Protein AF-A0A497QH69-F1 (afdb_monomer)

Solvent-accessible surface area (backbone atoms only — not comparable to full-atom values): 21567 Å² total; per-residue (Å²): 131,84,75,83,81,81,70,90,43,70,87,75,37,41,69,44,52,43,53,38,44,57,33,66,57,38,27,52,53,55,50,53,55,47,46,43,40,48,71,68,38,52,64,72,74,40,63,71,54,52,51,36,51,52,56,59,68,69,42,92,73,36,23,46,43,52,50,64,70,66,39,54,72,67,57,51,44,41,36,42,77,67,52,33,45,64,81,57,95,41,54,72,59,56,71,75,48,62,48,83,44,72,56,44,72,51,70,41,68,46,79,49,76,44,78,80,48,102,88,41,71,46,78,43,63,35,39,17,62,71,35,52,28,69,60,43,22,86,79,40,74,85,46,40,59,73,47,48,46,56,24,52,62,42,36,40,58,36,63,40,86,86,46,99,49,67,45,54,49,28,46,78,60,91,81,28,33,30,74,26,66,67,51,48,52,53,51,52,73,42,47,38,57,67,60,37,51,51,52,52,51,52,54,50,54,50,51,51,52,49,53,54,54,50,49,52,52,47,57,38,49,43,44,74,40,70,63,57,79,34,67,76,44,44,56,51,52,52,57,34,50,78,68,70,51,81,55,52,58,62,50,50,52,76,76,42,63,89,83,76,63,66,67,88,66,69,72,81,62,61,94,92,64,62,52,67,68,55,52,51,46,52,50,51,51,36,51,52,48,49,51,56,54,57,50,52,58,49,48,52,55,55,49,55,64,44,15,46,50,39,68,99,68,45,75,34,56,32,56,55,33,15,34,29,48,53,73,38,46,95,47,44,51,60,53,50,50,50,52,50,51,52,49,49,52,54,51,49,55,48,51,63,59,47,66,78,54,46,54,70,58,50,35,51,52,41,50,54,49,57,49,50,35,58,77,67,54,69,73,63,76,85,128

Mean predicted aligned error: 7.5 Å

Structure (mmCIF, N/CA/C/O backbone):
data_AF-A0A497QH69-F1
#
_entry.id   AF-A0A497QH69-F1
#
loop_
_atom_site.group_PDB
_atom_site.id
_atom_site.type_symbol
_atom_site.label_atom_id
_atom_site.label_alt_id
_atom_site.label_comp_id
_atom_site.label_asym_id
_atom_site.label_entity_id
_atom_site.label_seq_id
_atom_site.pdbx_PDB_ins_code
_atom_site.Cartn_x
_atom_site.Cartn_y
_atom_site.Cartn_z
_atom_site.occupancy
_atom_site.B_iso_or_equiv
_atom_site.auth_seq_id
_atom_site.auth_comp_id
_atom_site.auth_asym_id
_atom_site.auth_atom_id
_atom_site.pdbx_PDB_model_num
ATOM 1 N N . MET A 1 1 ? -19.856 -37.121 17.572 1.00 36.50 1 MET A N 1
ATOM 2 C CA . MET A 1 1 ? -20.780 -36.105 18.105 1.00 36.50 1 MET A CA 1
ATOM 3 C C . MET A 1 1 ? -20.287 -34.789 17.552 1.00 36.50 1 MET A C 1
ATOM 5 O O . MET A 1 1 ? -19.116 -34.504 17.740 1.00 36.50 1 MET A O 1
ATOM 9 N N . VAL A 1 2 ? -21.091 -34.103 16.742 1.00 41.25 2 VAL A N 1
ATOM 10 C CA . VAL A 1 2 ? -20.748 -32.758 16.268 1.00 41.25 2 VAL A CA 1
ATOM 11 C C . VAL A 1 2 ? -21.102 -31.854 17.438 1.00 41.25 2 VAL A C 1
ATOM 13 O O . VAL A 1 2 ? -22.286 -31.702 17.727 1.00 41.25 2 VAL A O 1
ATOM 16 N N . GLU A 1 3 ? -20.109 -31.395 18.196 1.00 47.91 3 GLU A N 1
ATOM 17 C CA . GLU A 1 3 ? -20.346 -30.347 19.188 1.00 47.91 3 GLU A CA 1
ATOM 18 C C . GLU A 1 3 ? -20.978 -29.161 18.456 1.00 47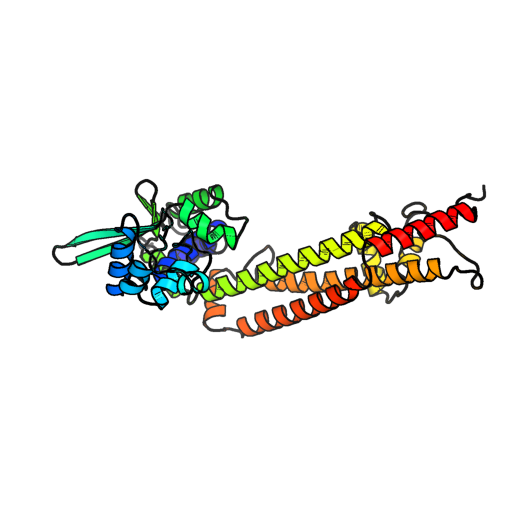.91 3 GLU A C 1
ATOM 20 O O . GLU A 1 3 ? -20.524 -28.767 17.378 1.00 47.91 3 GLU A O 1
ATOM 25 N N . GLU A 1 4 ? -22.088 -28.645 18.981 1.00 52.00 4 GLU A N 1
ATOM 26 C CA . GLU A 1 4 ? -22.740 -27.463 18.430 1.00 52.00 4 GLU A CA 1
ATOM 27 C C . GLU A 1 4 ? -21.834 -26.250 18.661 1.00 52.00 4 GLU A C 1
ATOM 29 O O . GLU A 1 4 ? -21.976 -25.516 19.630 1.00 52.00 4 GLU A O 1
ATOM 34 N N . HIS A 1 5 ? -20.898 -26.038 17.744 1.00 63.03 5 HIS A N 1
ATOM 35 C CA . HIS A 1 5 ? -19.989 -24.901 17.695 1.00 63.03 5 HIS A CA 1
ATOM 36 C C . HIS A 1 5 ? -20.786 -23.592 17.596 1.00 63.03 5 HIS A C 1
ATOM 38 O O . HIS A 1 5 ? -21.223 -23.245 16.505 1.00 63.03 5 HIS A O 1
ATOM 44 N N . ASN A 1 6 ? -21.147 -22.948 18.712 1.00 66.94 6 ASN A N 1
ATOM 45 C CA . ASN A 1 6 ? -22.035 -21.768 18.766 1.00 66.94 6 ASN A CA 1
ATOM 46 C C . ASN A 1 6 ? -21.285 -20.430 18.724 1.00 66.94 6 ASN A C 1
ATOM 48 O O . ASN A 1 6 ? -21.818 -19.489 18.146 1.00 66.94 6 ASN A O 1
ATOM 52 N N . ALA A 1 7 ? -20.094 -20.366 19.313 1.00 78.94 7 ALA A N 1
ATOM 53 C CA . ALA A 1 7 ? -19.254 -19.171 19.368 1.00 78.94 7 ALA A CA 1
ATOM 54 C C . ALA A 1 7 ? -18.187 -19.209 18.270 1.00 78.94 7 ALA A C 1
ATOM 56 O O . ALA A 1 7 ? -17.969 -20.269 17.689 1.00 78.94 7 ALA A O 1
ATOM 57 N N . LEU A 1 8 ? -17.572 -18.066 17.964 1.00 82.62 8 LEU A N 1
ATOM 58 C CA . LEU A 1 8 ? -16.414 -18.006 17.073 1.00 82.62 8 LEU A CA 1
ATOM 59 C C . LEU A 1 8 ? -15.218 -18.668 17.775 1.00 82.62 8 LEU A C 1
ATOM 61 O O . LEU A 1 8 ? -14.897 -18.304 18.901 1.00 82.62 8 LEU A O 1
ATOM 65 N N . ASP A 1 9 ? -14.566 -19.631 17.129 1.00 85.12 9 ASP A N 1
ATOM 66 C CA . ASP A 1 9 ? -13.426 -20.351 17.707 1.00 85.12 9 ASP A CA 1
ATOM 67 C C . ASP A 1 9 ? -12.284 -20.466 16.700 1.00 85.12 9 ASP A C 1
ATOM 69 O O . ASP A 1 9 ? -12.481 -20.797 15.531 1.00 85.12 9 ASP A O 1
ATOM 73 N N . LEU A 1 10 ? -11.059 -20.214 17.153 1.00 81.88 10 LEU A N 1
ATOM 74 C CA . LEU A 1 10 ? -9.893 -20.189 16.280 1.00 81.88 10 LEU A CA 1
ATOM 75 C C . LEU A 1 10 ? -9.651 -21.527 15.561 1.00 81.88 10 LEU A C 1
ATOM 77 O O . LEU A 1 10 ? -9.371 -21.540 14.360 1.00 81.88 10 LEU A O 1
ATOM 81 N N . ASP A 1 11 ? -9.744 -22.655 16.261 1.00 82.00 11 ASP A N 1
ATOM 82 C CA . ASP A 1 11 ? -9.405 -23.968 15.704 1.00 82.00 11 ASP A CA 1
ATOM 83 C C . ASP A 1 11 ? -10.478 -24.463 14.727 1.00 82.00 11 ASP A C 1
ATOM 85 O O . ASP A 1 11 ? -10.181 -25.079 13.685 1.00 82.00 11 ASP A O 1
ATOM 89 N N . TYR A 1 12 ? -11.741 -24.177 15.039 1.00 82.44 12 TYR A N 1
ATOM 90 C CA . TYR A 1 12 ? -12.876 -24.537 14.202 1.00 82.44 12 TYR A CA 1
ATOM 91 C C . TYR A 1 12 ? -13.071 -23.576 13.019 1.00 82.44 12 TYR A C 1
ATOM 93 O O . TYR A 1 12 ? -13.283 -24.055 11.897 1.00 82.44 12 TYR A O 1
ATOM 101 N N . ASP A 1 13 ? -12.913 -22.267 13.218 1.00 87.38 13 ASP A N 1
ATOM 102 C CA . ASP A 1 13 ? -13.160 -21.224 12.214 1.00 87.38 13 ASP A CA 1
ATOM 103 C C . ASP A 1 13 ? -11.907 -20.722 11.499 1.00 87.38 13 ASP A C 1
ATOM 105 O O . ASP A 1 13 ? -11.995 -19.794 10.693 1.00 87.38 13 ASP A O 1
ATOM 109 N N . ARG A 1 14 ? -10.743 -21.357 11.689 1.00 89.38 14 ARG A N 1
ATOM 110 C CA . ARG A 1 14 ? -9.489 -20.948 11.031 1.00 89.38 14 ARG A CA 1
ATOM 111 C C . ARG A 1 14 ? -9.641 -20.650 9.540 1.00 89.38 14 ARG A C 1
ATOM 113 O O . ARG A 1 14 ? -9.116 -19.655 9.073 1.00 89.38 14 ARG A O 1
ATOM 120 N N . ILE A 1 15 ? -10.385 -21.470 8.794 1.00 89.62 15 ILE A N 1
ATOM 121 C CA . ILE A 1 15 ? -10.581 -21.276 7.343 1.00 89.62 15 ILE A CA 1
ATOM 122 C C . ILE A 1 15 ? -11.382 -19.994 7.050 1.00 89.62 15 ILE A C 1
ATOM 124 O O . ILE A 1 15 ? -11.088 -19.290 6.087 1.00 89.62 15 ILE A O 1
ATOM 128 N N . LEU A 1 16 ? -12.395 -19.688 7.869 1.00 92.62 16 LEU A N 1
ATOM 129 C CA . LEU A 1 16 ? -13.152 -18.437 7.774 1.00 92.62 16 LEU A CA 1
ATOM 130 C C . LEU A 1 16 ? -12.235 -17.249 8.061 1.00 92.62 16 LEU A C 1
ATOM 132 O O . LEU A 1 16 ? -12.229 -16.283 7.303 1.00 92.62 16 LEU A O 1
ATOM 136 N N . LEU A 1 17 ? -11.442 -17.340 9.129 1.00 93.44 17 LEU A N 1
ATOM 137 C CA . LEU A 1 17 ? -10.502 -16.296 9.525 1.00 93.44 17 LEU A CA 1
ATOM 138 C C . LEU A 1 17 ? -9.417 -16.103 8.451 1.00 93.44 17 LEU A C 1
ATOM 140 O O . LEU A 1 17 ? -9.105 -14.974 8.087 1.00 93.44 17 LEU A O 1
ATOM 144 N N . GLU A 1 18 ? -8.897 -17.179 7.863 1.00 92.75 18 GLU A N 1
ATOM 145 C CA . GLU A 1 18 ? -7.964 -17.120 6.734 1.00 92.75 18 GLU A CA 1
ATOM 146 C C . GLU A 1 18 ? -8.585 -16.396 5.529 1.00 92.75 18 GLU A C 1
ATOM 148 O O . GLU A 1 18 ? -7.925 -15.526 4.969 1.00 92.75 18 GLU A O 1
ATOM 153 N N . ASP A 1 19 ? -9.856 -16.639 5.175 1.00 92.19 19 ASP A N 1
ATOM 154 C CA . ASP A 1 19 ? -10.540 -15.879 4.107 1.00 92.19 19 ASP A CA 1
ATOM 155 C C . ASP A 1 19 ? -10.653 -14.381 4.439 1.00 92.19 19 ASP A C 1
ATOM 157 O O . ASP A 1 19 ? -10.439 -13.524 3.574 1.00 92.19 19 ASP A O 1
ATOM 161 N N . VAL A 1 20 ? -10.935 -14.047 5.704 1.00 94.75 20 VAL A N 1
ATOM 162 C CA . VAL A 1 20 ? -10.972 -12.655 6.180 1.00 94.75 20 VAL A CA 1
ATOM 163 C C . VAL A 1 20 ? -9.611 -11.991 6.008 1.00 94.75 20 VAL A C 1
ATOM 165 O O . VAL A 1 20 ? -9.524 -10.909 5.425 1.00 94.75 20 VAL A O 1
ATOM 168 N N . PHE A 1 21 ? -8.538 -12.628 6.475 1.00 94.38 21 PHE A N 1
ATOM 169 C CA . PHE A 1 21 ? -7.211 -12.018 6.465 1.00 94.38 21 PHE A CA 1
ATOM 170 C C . PHE A 1 21 ? -6.502 -12.113 5.111 1.00 94.38 21 PHE A C 1
ATOM 172 O O . PHE A 1 21 ? -5.697 -11.237 4.801 1.00 94.38 21 PHE A O 1
ATOM 179 N N . ASP A 1 22 ? -6.803 -13.087 4.255 1.00 93.31 22 ASP A N 1
ATOM 180 C CA . ASP A 1 22 ? -6.254 -13.153 2.895 1.00 93.31 22 ASP A CA 1
ATOM 181 C C . ASP A 1 22 ? -6.993 -12.222 1.923 1.00 93.31 22 ASP A C 1
ATOM 183 O O . ASP A 1 22 ? -6.413 -11.786 0.921 1.00 93.31 22 ASP A O 1
ATOM 187 N N . SER A 1 23 ? -8.235 -11.830 2.235 1.00 94.44 23 SER A N 1
ATOM 188 C CA . SER A 1 23 ? -8.946 -10.770 1.520 1.00 94.44 23 SER A CA 1
ATOM 189 C C . SER A 1 23 ? -8.430 -9.386 1.942 1.00 94.44 23 SER A C 1
ATOM 191 O O . SER A 1 23 ? -8.674 -8.972 3.073 1.00 94.44 23 SER A O 1
ATOM 193 N N . PRO A 1 24 ? -7.776 -8.601 1.056 1.00 93.94 24 PRO A N 1
ATOM 194 C CA . PRO A 1 24 ? -7.209 -7.309 1.451 1.00 93.94 24 PRO A CA 1
ATOM 195 C C . PRO A 1 24 ? -8.256 -6.344 2.016 1.00 93.94 24 PRO A C 1
ATOM 197 O O . PRO A 1 24 ? -7.997 -5.666 3.003 1.00 93.94 24 PRO A O 1
ATOM 200 N N . ASP A 1 25 ? -9.444 -6.304 1.409 1.00 96.50 25 ASP A N 1
ATOM 201 C CA . ASP A 1 25 ? -10.488 -5.357 1.796 1.00 96.50 25 ASP A CA 1
ATOM 202 C C . ASP A 1 25 ? -11.037 -5.673 3.203 1.00 96.50 25 ASP A C 1
ATOM 204 O O . ASP A 1 25 ? -11.144 -4.763 4.025 1.00 96.50 25 ASP A O 1
ATOM 208 N N . LEU A 1 26 ? -11.315 -6.953 3.500 1.00 97.31 26 LEU A N 1
ATOM 209 C CA . LEU A 1 26 ? -11.747 -7.394 4.834 1.00 97.31 26 LEU A CA 1
ATOM 210 C C . LEU A 1 26 ? -10.627 -7.190 5.856 1.00 97.31 26 LEU A C 1
ATOM 212 O O . LEU A 1 26 ? -10.834 -6.516 6.862 1.00 97.31 26 LEU A O 1
ATOM 216 N N . ARG A 1 27 ? -9.420 -7.676 5.540 1.00 96.00 27 ARG A N 1
ATOM 217 C CA . ARG A 1 27 ? -8.227 -7.542 6.375 1.00 96.00 27 ARG A CA 1
ATOM 218 C C . ARG A 1 27 ? -8.002 -6.109 6.832 1.00 96.00 27 ARG A C 1
ATOM 220 O O . ARG A 1 27 ? -7.814 -5.876 8.020 1.00 96.00 27 ARG A O 1
ATOM 227 N N . TYR A 1 28 ? -7.959 -5.145 5.911 1.00 96.56 28 TYR A N 1
ATOM 228 C CA . TYR A 1 28 ? -7.643 -3.770 6.293 1.00 96.56 28 TYR A CA 1
ATOM 229 C C . TYR A 1 28 ? -8.740 -3.162 7.166 1.00 96.56 28 TYR A C 1
ATOM 231 O O . TYR A 1 28 ? -8.416 -2.453 8.110 1.00 96.56 28 TYR A O 1
ATOM 239 N N . VAL A 1 29 ? -10.016 -3.445 6.902 1.00 97.62 29 VAL A N 1
ATOM 240 C CA . VAL A 1 29 ? -11.097 -2.966 7.773 1.00 97.62 29 VAL A CA 1
ATOM 241 C C . VAL A 1 29 ? -10.960 -3.562 9.176 1.00 97.62 29 VAL A C 1
ATOM 243 O O . VAL A 1 29 ? -10.851 -2.801 10.138 1.00 97.62 29 VAL A O 1
ATOM 246 N N . SER A 1 30 ? -10.865 -4.889 9.285 1.00 96.88 30 SER A N 1
ATOM 247 C CA . SER A 1 30 ? -10.735 -5.594 10.565 1.00 96.88 30 SER A CA 1
ATOM 248 C C . SER A 1 30 ? -9.508 -5.133 11.354 1.00 96.88 30 SER A C 1
ATOM 250 O O . SER A 1 30 ? -9.621 -4.769 12.522 1.00 96.88 30 SER A O 1
ATOM 252 N N . LEU A 1 31 ? -8.339 -5.067 10.707 1.00 96.00 31 LEU A N 1
ATOM 253 C CA . LEU A 1 31 ? -7.096 -4.682 11.372 1.00 96.00 31 LEU A CA 1
ATOM 254 C C . LEU A 1 31 ? -7.092 -3.226 11.830 1.00 96.00 31 LEU A C 1
ATOM 256 O O . LEU A 1 31 ? -6.560 -2.945 12.895 1.00 96.00 31 LEU A O 1
ATOM 260 N N . TYR A 1 32 ? -7.657 -2.287 11.066 1.00 96.06 32 TYR A N 1
ATOM 261 C CA . TYR A 1 32 ? -7.693 -0.889 11.507 1.00 96.06 32 TYR A CA 1
ATOM 262 C C . TYR A 1 32 ? -8.699 -0.656 12.640 1.00 96.06 32 TYR A C 1
ATOM 264 O O . TYR A 1 32 ? -8.430 0.183 13.499 1.00 96.06 32 TYR A O 1
ATOM 272 N N . MET A 1 33 ? -9.812 -1.399 12.679 1.00 96.94 33 MET A N 1
ATOM 273 C CA . MET A 1 33 ? -10.718 -1.392 13.836 1.00 96.94 33 MET A CA 1
ATOM 274 C C . MET A 1 33 ? -10.015 -1.954 15.081 1.00 96.94 33 MET A C 1
ATOM 276 O O . MET A 1 33 ? -9.998 -1.286 16.114 1.00 96.94 33 MET A O 1
ATOM 280 N N . TYR A 1 34 ? -9.347 -3.108 14.950 1.00 96.00 34 TYR A N 1
ATOM 281 C CA . TYR A 1 34 ? -8.531 -3.714 16.010 1.00 96.00 34 TYR A CA 1
ATOM 282 C C . TYR A 1 34 ? -7.429 -2.763 16.510 1.00 96.00 34 TYR A C 1
ATOM 284 O O . TYR A 1 34 ? -7.342 -2.498 17.704 1.00 96.00 34 TYR A O 1
ATOM 292 N N . ILE A 1 35 ? -6.628 -2.179 15.607 1.00 94.31 35 ILE A N 1
ATOM 293 C CA . ILE A 1 35 ? -5.526 -1.269 15.965 1.00 94.31 35 ILE A CA 1
ATOM 294 C C . ILE A 1 35 ? -6.055 -0.063 16.740 1.00 94.31 35 ILE A C 1
ATOM 296 O O . ILE A 1 35 ? -5.401 0.387 17.671 1.00 94.31 35 ILE A O 1
ATOM 300 N N . ILE A 1 36 ? -7.221 0.480 16.382 1.00 94.81 36 ILE A N 1
ATOM 301 C CA . ILE A 1 36 ? -7.786 1.610 17.124 1.00 94.81 36 ILE A CA 1
ATOM 302 C C . ILE A 1 36 ? -8.198 1.194 18.531 1.00 94.81 36 ILE A C 1
ATOM 304 O O . ILE A 1 36 ? -7.824 1.882 19.479 1.00 94.81 36 ILE A O 1
ATOM 308 N N . ARG A 1 37 ? -8.901 0.069 18.687 1.00 94.38 37 ARG A N 1
ATOM 309 C CA . ARG A 1 37 ? -9.234 -0.457 20.017 1.00 94.38 37 ARG A CA 1
ATOM 310 C C . ARG A 1 37 ? -7.974 -0.672 20.853 1.00 94.38 37 ARG A C 1
ATOM 312 O O . ARG A 1 37 ? -7.870 -0.124 21.946 1.00 94.38 37 ARG A O 1
ATOM 319 N N . LYS A 1 38 ? -6.975 -1.354 20.294 1.00 93.38 38 LYS A N 1
ATOM 320 C CA . LYS A 1 38 ? -5.740 -1.701 20.999 1.00 93.38 38 LYS A CA 1
ATOM 321 C C . LYS A 1 38 ? -4.849 -0.501 21.321 1.00 93.38 38 LYS A C 1
ATOM 323 O O . LYS A 1 38 ? -4.406 -0.350 22.449 1.00 93.38 38 LYS A O 1
ATOM 328 N N . GLU A 1 39 ? -4.548 0.346 20.342 1.00 90.69 39 GLU A N 1
ATOM 329 C CA . GLU A 1 39 ? -3.483 1.353 20.461 1.00 90.69 39 GLU A CA 1
ATOM 330 C C . GLU A 1 39 ? -4.001 2.750 20.816 1.00 90.69 39 GLU A C 1
ATOM 332 O O . GLU A 1 39 ? -3.291 3.516 21.467 1.00 90.69 39 GLU A O 1
ATOM 337 N N . LEU A 1 40 ? -5.202 3.129 20.356 1.00 92.44 40 LEU A N 1
ATOM 338 C CA . LEU A 1 40 ? -5.778 4.428 20.720 1.00 92.44 40 LEU A CA 1
ATOM 339 C C . LEU A 1 40 ? -6.461 4.358 22.085 1.00 92.44 40 LEU A C 1
ATOM 341 O O . LEU A 1 40 ? -6.291 5.287 22.869 1.00 92.44 40 LEU A O 1
ATOM 345 N N . PHE A 1 41 ? -7.206 3.282 22.343 1.00 94.12 41 PHE A N 1
ATOM 346 C CA . PHE A 1 41 ? -8.028 3.131 2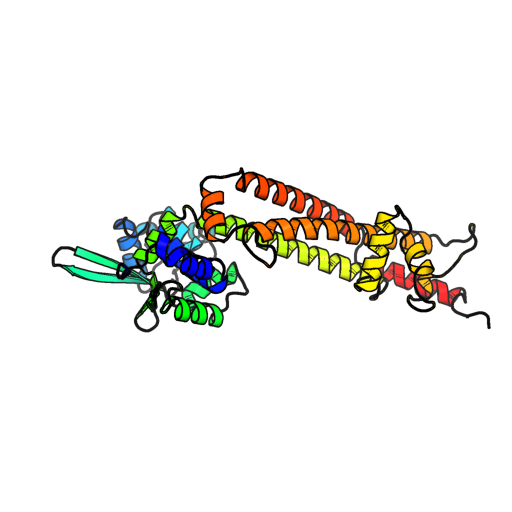3.545 1.00 94.12 41 PHE A CA 1
ATOM 347 C C . PHE A 1 41 ? -7.491 2.113 24.554 1.00 94.12 41 PHE A C 1
ATOM 349 O O . PHE A 1 41 ? -8.146 1.884 25.559 1.00 94.12 41 PHE A O 1
ATOM 356 N N . GLN A 1 42 ? -6.318 1.513 24.314 1.00 91.62 42 GLN A N 1
ATOM 357 C CA . GLN A 1 42 ? -5.709 0.525 25.219 1.00 91.62 42 GLN A CA 1
ATOM 358 C C . GLN A 1 42 ? -6.650 -0.627 25.587 1.00 91.62 42 GLN A C 1
ATOM 360 O O . GLN A 1 42 ? -6.712 -1.049 26.737 1.00 91.62 42 GLN A O 1
ATOM 365 N N . ASP A 1 43 ? -7.400 -1.114 24.596 1.00 90.69 43 ASP A N 1
ATOM 366 C CA . ASP A 1 43 ? -8.436 -2.132 24.787 1.00 90.69 43 ASP A CA 1
ATOM 367 C C . ASP A 1 43 ? -9.492 -1.751 25.835 1.00 90.69 43 ASP A C 1
ATOM 369 O O . ASP A 1 43 ? -10.069 -2.611 26.486 1.00 90.69 43 ASP A O 1
ATOM 373 N N . LEU A 1 44 ? -9.717 -0.444 26.010 1.00 88.88 44 LEU A N 1
ATOM 374 C CA . LEU A 1 44 ? -10.669 0.124 26.965 1.00 88.88 44 LEU A CA 1
ATOM 375 C C . LEU A 1 44 ? -10.347 -0.215 28.431 1.00 88.88 44 LEU A C 1
ATOM 377 O O . LEU A 1 44 ? -11.219 -0.150 29.284 1.00 88.88 44 LEU A O 1
ATOM 381 N N . LEU A 1 45 ? -9.085 -0.546 28.726 1.00 88.19 45 LEU A N 1
ATOM 382 C CA . LEU A 1 45 ? -8.607 -0.831 30.085 1.00 88.19 45 LEU A CA 1
ATOM 383 C C . LEU A 1 45 ? -8.133 0.423 30.841 1.00 88.19 45 LEU A C 1
ATOM 385 O O . LEU A 1 45 ? -7.805 0.334 32.023 1.00 88.19 45 LEU A O 1
ATOM 389 N N . ASP A 1 46 ? -8.017 1.559 30.150 1.00 90.38 46 ASP A N 1
ATOM 390 C CA . ASP A 1 46 ? -7.520 2.828 30.690 1.00 90.38 46 ASP A CA 1
ATOM 391 C C . ASP A 1 46 ? -8.646 3.876 30.693 1.00 90.38 46 ASP A C 1
ATOM 393 O O . ASP A 1 46 ? -8.879 4.567 29.693 1.00 90.38 46 ASP A O 1
ATOM 397 N N . ASP A 1 47 ? -9.337 3.983 31.831 1.00 90.88 47 ASP A N 1
ATOM 398 C CA . ASP A 1 47 ? -10.442 4.926 32.044 1.00 90.88 47 ASP A CA 1
ATOM 399 C C . ASP A 1 47 ? -10.011 6.381 31.806 1.00 90.88 47 ASP A C 1
ATOM 401 O O . ASP A 1 47 ? -10.773 7.166 31.242 1.00 90.88 47 ASP A O 1
ATOM 405 N N . ASP A 1 48 ? -8.757 6.744 32.118 1.00 93.19 48 ASP A N 1
ATOM 406 C CA . ASP A 1 48 ? -8.260 8.105 31.890 1.00 93.19 48 ASP A CA 1
ATOM 407 C C . ASP A 1 48 ? -8.253 8.438 30.389 1.00 93.19 48 ASP A C 1
ATOM 409 O O . ASP A 1 48 ? -8.451 9.594 30.002 1.00 93.19 48 ASP A O 1
ATOM 413 N N . ILE A 1 49 ? -7.989 7.461 29.513 1.00 94.00 49 ILE A N 1
ATOM 414 C CA . ILE A 1 49 ? -8.019 7.656 28.055 1.00 94.00 49 ILE A CA 1
ATOM 415 C C . ILE A 1 49 ? -9.450 7.807 27.547 1.00 94.00 49 ILE A C 1
ATOM 417 O O . ILE A 1 49 ? -9.699 8.655 26.679 1.00 94.00 49 ILE A O 1
ATOM 421 N N . ILE A 1 50 ? -10.372 7.005 28.077 1.00 93.81 50 ILE A N 1
ATOM 422 C CA . ILE A 1 50 ? -11.801 7.080 27.762 1.00 93.81 50 ILE A CA 1
ATOM 423 C C . ILE A 1 50 ? -12.320 8.471 28.148 1.00 93.81 50 ILE A C 1
ATOM 425 O O . ILE A 1 50 ? -12.777 9.216 27.275 1.00 93.81 50 ILE A O 1
ATOM 429 N N . ASP A 1 51 ? -12.089 8.889 29.392 1.00 94.06 51 ASP A N 1
ATOM 430 C CA . ASP A 1 51 ? -12.473 10.200 29.919 1.00 94.06 51 ASP A CA 1
ATOM 431 C C . ASP A 1 51 ? -11.873 11.351 29.107 1.00 94.06 51 ASP A C 1
ATOM 433 O O . ASP A 1 51 ? -12.559 12.323 28.767 1.00 94.06 51 ASP A O 1
ATOM 437 N N . GLN A 1 52 ? -10.588 11.257 28.743 1.00 95.56 52 GLN A N 1
ATOM 438 C CA . GLN A 1 52 ? -9.937 12.245 27.881 1.00 95.56 52 GLN A CA 1
ATOM 439 C C . GLN A 1 52 ? -10.647 12.366 26.531 1.00 95.56 52 GLN A C 1
ATOM 441 O O . GLN A 1 52 ? -10.872 13.487 26.063 1.00 95.56 52 GLN A O 1
ATOM 446 N N . PHE A 1 53 ? -10.983 11.244 25.891 1.00 95.62 53 PHE A N 1
ATOM 447 C CA . PHE A 1 53 ? -11.653 11.231 24.593 1.00 95.62 53 PHE A CA 1
ATOM 448 C C . PHE A 1 53 ? -13.066 11.816 24.671 1.00 95.62 53 PHE A C 1
ATOM 450 O O . PHE A 1 53 ? -13.440 12.658 23.847 1.00 95.62 53 PHE A O 1
ATOM 457 N N . GLU A 1 54 ? -13.851 11.415 25.663 1.00 93.56 54 GLU A N 1
ATOM 458 C CA . GLU A 1 54 ? -15.223 11.894 25.847 1.00 93.56 54 GLU A CA 1
ATOM 459 C C . GLU A 1 54 ? -15.261 13.376 26.216 1.00 93.56 54 GLU A C 1
ATOM 461 O O . GLU A 1 54 ? -16.032 14.160 25.649 1.00 93.56 54 GLU A O 1
ATOM 466 N N . THR A 1 55 ? -14.340 13.807 27.079 1.00 94.81 55 THR A N 1
ATOM 467 C CA . THR A 1 55 ? -14.214 15.216 27.451 1.00 94.81 55 THR A CA 1
ATOM 468 C C . THR A 1 55 ? -13.890 16.073 26.231 1.00 94.81 55 THR A C 1
ATOM 470 O O . THR A 1 55 ? -14.555 17.078 26.004 1.00 94.81 55 THR A O 1
ATOM 473 N N . ILE A 1 56 ? -12.914 15.709 25.390 1.00 94.50 56 ILE A N 1
ATOM 474 C CA . ILE A 1 56 ? -12.565 16.558 24.234 1.00 94.50 56 ILE A CA 1
ATOM 475 C C . ILE A 1 56 ? -13.600 16.520 23.108 1.00 94.50 56 ILE A C 1
ATOM 477 O O . ILE A 1 56 ? -13.700 17.490 22.354 1.00 94.50 56 ILE A O 1
ATOM 481 N N . THR A 1 57 ? -14.344 15.421 22.962 1.00 90.69 57 THR A N 1
ATOM 482 C CA . THR A 1 57 ? -15.353 15.267 21.902 1.00 90.69 57 THR A CA 1
ATOM 483 C C . THR A 1 57 ? -16.714 15.855 22.271 1.00 90.69 57 THR A C 1
ATOM 485 O O . THR A 1 57 ? -17.493 16.152 21.364 1.00 90.69 57 THR A O 1
ATOM 488 N N . SER A 1 58 ? -16.976 16.091 23.560 1.00 90.94 58 SER A N 1
ATOM 489 C CA . SER A 1 58 ? -18.157 16.821 24.044 1.00 90.94 58 SER A CA 1
ATOM 490 C C . SER A 1 58 ? -18.012 18.348 23.976 1.00 90.94 58 SER A C 1
ATOM 492 O O . SER A 1 58 ? -19.013 19.062 24.033 1.00 90.94 58 SER A O 1
ATOM 494 N N . LEU A 1 59 ? -16.791 18.870 23.811 1.00 92.31 59 LEU A N 1
ATOM 495 C CA . LEU A 1 59 ? -16.559 20.302 23.611 1.00 92.31 59 LEU A CA 1
ATOM 496 C C . LEU A 1 59 ? -17.025 20.749 22.215 1.00 92.31 59 LEU A C 1
ATOM 498 O O . LEU A 1 59 ? -16.603 20.195 21.201 1.00 92.31 59 LEU A O 1
ATOM 502 N N . ASP A 1 60 ? -17.819 21.822 22.154 1.00 88.12 60 ASP A N 1
ATOM 503 C CA . ASP A 1 60 ? -18.312 22.384 20.886 1.00 88.12 60 ASP A CA 1
ATOM 504 C C . ASP A 1 60 ? -17.185 22.964 20.008 1.00 88.12 60 ASP A C 1
ATOM 506 O O . ASP A 1 60 ? -17.134 22.742 18.795 1.00 88.12 60 ASP A O 1
ATOM 510 N N . GLU A 1 61 ? -16.265 23.727 20.609 1.00 91.56 61 GLU A N 1
ATOM 511 C CA . GLU A 1 61 ? -15.145 24.375 19.914 1.00 91.56 61 GLU A CA 1
ATOM 512 C C . GLU A 1 61 ? -13.838 24.270 20.721 1.00 91.56 61 GLU A C 1
ATOM 514 O O . GLU A 1 61 ? -13.318 25.285 21.195 1.00 91.56 61 GLU A O 1
ATOM 519 N N . PRO A 1 62 ? -13.282 23.056 20.885 1.00 95.69 62 PRO A N 1
ATOM 520 C CA . PRO A 1 62 ? -12.069 22.849 21.665 1.00 95.69 62 PRO A CA 1
ATOM 521 C C . PRO A 1 62 ? -10.893 23.603 21.045 1.00 95.69 62 PRO A C 1
ATOM 523 O O . PRO A 1 62 ? -10.730 23.639 19.824 1.00 95.69 62 PRO A O 1
ATOM 526 N N . THR A 1 63 ? -10.039 24.188 21.876 1.00 97.31 63 THR A N 1
ATOM 527 C CA . THR A 1 63 ? -8.823 24.887 21.440 1.00 97.31 63 THR A CA 1
ATOM 528 C C . THR A 1 63 ? -7.564 24.064 21.708 1.00 97.31 63 THR A C 1
ATOM 530 O O . THR A 1 63 ? -7.586 23.092 22.459 1.00 97.31 63 THR A O 1
ATOM 533 N N . VAL A 1 64 ? -6.426 24.452 21.123 1.00 97.38 64 VAL A N 1
ATOM 534 C CA . VAL A 1 64 ? -5.114 23.853 21.441 1.00 97.38 64 VAL A CA 1
ATOM 535 C C . VAL A 1 64 ? -4.850 23.869 22.951 1.00 97.38 64 VAL A C 1
ATOM 537 O O . VAL A 1 64 ? -4.320 22.894 23.482 1.00 97.38 64 VAL A O 1
ATOM 540 N N . GLY A 1 65 ? -5.223 24.954 23.638 1.00 96.88 65 GLY A N 1
ATOM 541 C CA . GLY A 1 65 ? -5.091 25.075 25.088 1.00 96.88 65 GLY A CA 1
ATOM 542 C C . GLY A 1 65 ? -5.943 24.058 25.845 1.00 96.88 65 GLY A C 1
ATOM 543 O O . GLY A 1 65 ? -5.443 23.440 26.783 1.00 96.88 65 GLY A O 1
ATOM 544 N N . ASP A 1 66 ? -7.185 23.835 25.408 1.00 97.50 66 ASP A N 1
ATOM 545 C CA . ASP A 1 66 ? -8.066 22.828 26.010 1.00 97.50 66 ASP A CA 1
ATOM 546 C C . ASP A 1 66 ? -7.491 21.423 25.845 1.00 97.50 66 ASP A C 1
ATOM 548 O O . ASP A 1 66 ? -7.358 20.701 26.829 1.00 97.50 66 ASP A O 1
ATOM 552 N N . ILE A 1 67 ? -7.059 21.067 24.629 1.00 97.56 67 ILE A N 1
ATOM 553 C CA . ILE A 1 67 ? -6.482 19.746 24.347 1.00 97.56 67 ILE A CA 1
ATOM 554 C C . ILE A 1 67 ? -5.212 19.503 25.170 1.00 97.56 67 ILE A C 1
ATOM 556 O O . ILE A 1 67 ? -5.065 18.434 25.746 1.00 97.56 67 ILE A O 1
ATOM 560 N N . LYS A 1 68 ? -4.310 20.489 25.281 1.00 96.94 68 LYS A N 1
ATOM 561 C CA . LYS A 1 68 ? -3.087 20.365 26.102 1.00 96.94 68 LYS A CA 1
ATOM 562 C C . LYS A 1 68 ? -3.374 20.240 27.601 1.00 96.94 68 LYS A C 1
ATOM 564 O O . LYS A 1 68 ? -2.542 19.704 28.322 1.00 96.94 68 LYS A O 1
ATOM 569 N N . ARG A 1 69 ? -4.493 20.795 28.076 1.00 96.88 69 ARG A N 1
ATOM 570 C CA . ARG A 1 69 ? -4.901 20.727 29.486 1.00 96.88 69 ARG A CA 1
ATOM 571 C C . ARG A 1 69 ? -5.569 19.394 29.817 1.00 96.88 69 ARG A C 1
ATOM 573 O O . ARG A 1 69 ? -5.365 18.897 30.914 1.00 96.88 69 ARG A O 1
ATOM 580 N N . ILE A 1 70 ? -6.398 18.884 28.908 1.00 97.25 70 ILE A N 1
ATOM 581 C CA . ILE A 1 70 ? -7.218 17.686 29.127 1.00 97.25 70 ILE A CA 1
ATOM 582 C C . ILE A 1 70 ? -6.412 16.421 28.832 1.00 97.25 70 ILE A C 1
ATOM 584 O O . ILE A 1 70 ? -6.457 15.479 29.610 1.00 97.25 70 ILE A O 1
ATOM 588 N N . CYS A 1 71 ? -5.671 16.399 27.724 1.00 97.12 71 CYS A N 1
ATOM 589 C CA . CYS A 1 71 ? -5.059 15.180 27.216 1.00 97.12 71 CYS A CA 1
ATOM 590 C C . CYS A 1 71 ? -3.583 15.036 27.585 1.00 97.12 71 CYS A C 1
ATOM 592 O O . CYS A 1 71 ? -2.812 16.000 27.564 1.00 97.12 71 CYS A O 1
ATOM 594 N N . THR A 1 72 ? -3.154 13.792 27.784 1.00 95.88 72 THR A N 1
ATOM 595 C CA . THR A 1 72 ? -1.735 13.440 27.848 1.00 95.88 72 THR A CA 1
ATOM 596 C C . THR A 1 72 ? -1.058 13.655 26.494 1.00 95.88 72 THR A C 1
ATOM 598 O O . THR A 1 72 ? -1.673 13.559 25.430 1.00 95.88 72 THR A O 1
ATOM 601 N N . ILE A 1 73 ? 0.251 13.918 26.511 1.00 95.69 73 ILE A N 1
ATOM 602 C CA . ILE A 1 73 ? 1.032 14.136 25.285 1.00 95.69 73 ILE A CA 1
ATOM 603 C C . ILE A 1 73 ? 0.928 12.936 24.335 1.00 95.69 73 ILE A C 1
ATOM 605 O O . ILE A 1 73 ? 0.799 13.119 23.123 1.00 95.69 73 ILE A O 1
ATOM 609 N N . ASP A 1 74 ? 0.982 11.718 24.870 1.00 94.56 74 ASP A N 1
ATOM 610 C CA . ASP A 1 74 ? 0.943 10.506 24.056 1.00 94.56 74 ASP A CA 1
ATOM 611 C C . ASP A 1 74 ? -0.444 10.270 23.462 1.00 94.56 74 ASP A C 1
ATOM 613 O O . ASP A 1 74 ? -0.545 9.982 22.267 1.00 94.56 74 ASP A O 1
ATOM 617 N N . PHE A 1 75 ? -1.512 10.555 24.213 1.00 95.62 75 PHE A N 1
ATOM 618 C CA . PHE A 1 75 ? -2.857 10.541 23.651 1.00 95.62 75 PHE A CA 1
ATOM 619 C C . PHE A 1 75 ? -3.008 11.566 22.517 1.00 95.62 75 PHE A C 1
ATOM 621 O O . PHE A 1 75 ? -3.485 11.223 21.436 1.00 95.62 75 PHE A O 1
ATOM 628 N N . ILE A 1 76 ? -2.491 12.795 22.668 1.00 96.38 76 ILE A N 1
ATOM 629 C CA . ILE A 1 76 ? -2.524 13.802 21.590 1.00 96.38 76 ILE A CA 1
ATOM 630 C C . ILE A 1 76 ? -1.775 13.308 20.342 1.00 96.38 76 ILE A C 1
ATOM 632 O O . ILE A 1 76 ? -2.255 13.497 19.218 1.00 96.38 76 ILE A O 1
ATOM 636 N N . LYS A 1 77 ? -0.611 12.664 20.495 1.00 95.88 77 LYS A N 1
ATOM 637 C CA . LYS A 1 77 ? 0.105 12.062 19.356 1.00 95.88 77 LYS A CA 1
ATOM 638 C C . LYS A 1 77 ? -0.749 10.992 18.674 1.00 95.88 77 LYS A C 1
ATOM 640 O O . LYS A 1 77 ? -0.828 11.000 17.442 1.00 95.88 77 LYS A O 1
ATOM 645 N N . ASN A 1 78 ? -1.432 10.149 19.446 1.00 94.44 78 ASN A N 1
ATOM 646 C CA . ASN A 1 78 ? -2.339 9.129 18.922 1.00 94.44 78 ASN A CA 1
ATOM 647 C C . ASN A 1 78 ? -3.520 9.753 18.161 1.00 94.44 78 ASN A C 1
ATOM 649 O O . ASN A 1 78 ? -3.826 9.312 17.052 1.00 94.44 78 ASN A O 1
ATOM 653 N N . LEU A 1 79 ? -4.106 10.855 18.647 1.00 95.38 79 LEU A N 1
ATOM 654 C CA . LEU A 1 79 ? -5.149 11.595 17.918 1.00 95.38 79 LEU A CA 1
ATOM 655 C C . LEU A 1 79 ? -4.677 12.058 16.526 1.00 95.38 79 LEU A C 1
ATOM 657 O O . LEU A 1 79 ? -5.463 12.078 15.573 1.00 95.38 79 LEU A O 1
ATOM 661 N N . PHE A 1 80 ? -3.396 12.416 16.370 1.00 95.00 80 PHE A N 1
ATOM 662 C CA . PHE A 1 80 ? -2.810 12.725 15.060 1.00 95.00 80 PHE A CA 1
ATOM 663 C C . PHE A 1 80 ? -2.533 11.476 14.221 1.00 95.00 80 PHE A C 1
ATOM 665 O O . PHE A 1 80 ? -2.841 11.469 13.026 1.00 95.00 80 PHE A O 1
ATOM 672 N N . GLN A 1 81 ? -1.963 10.432 14.826 1.00 92.56 81 GLN A N 1
ATOM 673 C CA . GLN A 1 81 ? -1.662 9.160 14.163 1.00 92.56 81 GLN A CA 1
ATOM 674 C C . GLN A 1 81 ? -2.923 8.541 13.545 1.00 92.56 81 GLN A C 1
ATOM 676 O O . GLN A 1 81 ? -2.915 8.164 12.371 1.00 92.56 81 GLN A O 1
ATOM 681 N N . TYR A 1 82 ? -4.027 8.556 14.293 1.00 93.56 82 TYR A N 1
ATOM 682 C CA . TYR A 1 82 ? -5.342 8.061 13.883 1.00 93.56 82 TYR A CA 1
ATOM 683 C C . TYR A 1 82 ? -6.246 9.158 13.302 1.00 93.56 82 TYR A C 1
ATOM 685 O O . TYR A 1 82 ? -7.465 9.019 13.233 1.00 93.56 82 TYR A O 1
ATOM 693 N N . ARG A 1 83 ? -5.654 10.267 12.832 1.00 94.25 83 ARG A N 1
ATOM 694 C CA . ARG A 1 83 ? -6.317 11.296 12.005 1.00 94.25 83 ARG A CA 1
ATOM 695 C C . ARG A 1 83 ? -7.637 11.828 12.582 1.00 94.25 83 ARG A C 1
ATOM 697 O O . ARG A 1 83 ? -8.522 12.230 11.820 1.00 94.25 83 ARG A O 1
ATOM 704 N N . LEU A 1 84 ? -7.759 11.851 13.908 1.00 94.50 84 LEU A N 1
ATOM 705 C CA . LEU A 1 84 ? -8.906 12.419 14.606 1.00 94.50 84 LEU A CA 1
ATOM 706 C C . LEU A 1 84 ? -8.867 13.936 14.533 1.00 94.50 84 LEU A C 1
ATOM 708 O O . LEU A 1 84 ? -9.888 14.552 14.260 1.00 94.50 84 LEU A O 1
ATOM 712 N N . ILE A 1 85 ? -7.698 14.557 14.668 1.00 95.12 85 ILE A N 1
ATOM 713 C CA . ILE A 1 85 ? -7.559 15.996 14.427 1.00 95.12 85 ILE A CA 1
ATOM 714 C C . ILE A 1 85 ? -7.456 16.248 12.917 1.00 95.12 85 ILE A C 1
ATOM 716 O O . ILE A 1 85 ? -6.573 15.728 12.237 1.00 95.12 85 ILE A O 1
ATOM 720 N N . THR A 1 86 ? -8.368 17.060 12.377 1.00 93.75 86 THR A N 1
ATOM 721 C CA . THR A 1 86 ? -8.556 17.204 10.918 1.00 93.75 86 THR A CA 1
ATOM 722 C C . THR A 1 86 ? -8.017 18.503 10.333 1.00 93.75 86 THR A C 1
ATOM 724 O O . THR A 1 86 ? -7.695 18.559 9.146 1.00 93.75 86 THR A O 1
ATOM 727 N N . ASN A 1 87 ? -7.923 19.562 11.137 1.00 94.81 87 ASN A N 1
ATOM 728 C CA . ASN A 1 87 ? -7.522 20.893 10.679 1.00 94.81 87 ASN A CA 1
ATOM 729 C C . ASN A 1 87 ? -6.023 21.182 10.851 1.00 94.81 87 ASN A C 1
ATOM 731 O O . ASN A 1 87 ? -5.537 22.194 10.348 1.00 94.81 87 ASN A O 1
ATOM 735 N N . LEU A 1 88 ? -5.287 20.293 11.520 1.00 94.50 88 LEU A N 1
ATOM 736 C CA . LEU A 1 88 ? -3.837 20.354 11.685 1.00 94.50 88 LEU A CA 1
ATOM 737 C C . LEU A 1 88 ? -3.212 19.073 11.131 1.00 94.50 88 LEU A C 1
ATOM 739 O O . LEU A 1 88 ? -3.777 17.993 11.255 1.00 94.50 88 LEU A O 1
ATOM 743 N N . ARG A 1 89 ? -2.043 19.192 10.493 1.00 90.88 89 ARG A N 1
ATOM 744 C CA . ARG A 1 89 ? -1.422 18.063 9.776 1.00 90.88 89 ARG A CA 1
ATOM 745 C C . ARG A 1 89 ? -0.554 17.162 10.654 1.00 90.88 89 ARG A C 1
ATOM 747 O O . ARG A 1 89 ? -0.248 16.054 10.230 1.00 90.88 89 ARG A O 1
ATOM 754 N N . SER A 1 90 ? -0.093 17.645 11.807 1.00 94.44 90 SER A N 1
ATOM 755 C CA . SER A 1 90 ? 0.796 16.887 12.689 1.00 94.44 90 SER A CA 1
ATOM 756 C C . SER A 1 90 ? 0.835 17.455 14.104 1.00 94.44 90 SER A C 1
ATOM 758 O O . SER A 1 90 ? 0.572 18.643 14.316 1.00 94.44 90 SER A O 1
ATOM 760 N N . TYR A 1 91 ? 1.273 16.610 15.039 1.00 95.94 91 TYR A N 1
ATOM 761 C CA . TYR A 1 91 ? 1.562 16.983 16.421 1.00 95.94 91 TYR A CA 1
ATOM 762 C C . TYR A 1 91 ? 2.577 18.135 16.522 1.00 95.94 91 TYR A C 1
ATOM 764 O O . TYR A 1 91 ? 2.338 19.114 17.216 1.00 95.94 91 TYR A O 1
ATOM 772 N N . SER A 1 92 ? 3.654 18.102 15.730 1.00 94.31 92 SER A N 1
ATOM 773 C CA . SER A 1 92 ? 4.650 19.186 15.717 1.00 94.31 92 SER A CA 1
ATOM 774 C C . SER A 1 92 ? 4.048 20.539 15.310 1.00 94.31 92 SER A C 1
ATOM 776 O O . SER A 1 92 ? 4.407 21.578 15.861 1.00 94.31 92 SER A O 1
ATOM 778 N N . ILE A 1 93 ? 3.098 20.560 14.368 1.00 94.19 93 ILE A N 1
ATOM 779 C CA . ILE A 1 93 ? 2.392 21.802 14.026 1.00 94.19 93 ILE A CA 1
ATOM 780 C C . ILE A 1 93 ? 1.506 22.242 15.191 1.00 94.19 93 ILE A C 1
ATOM 782 O O . ILE A 1 93 ? 1.469 23.429 15.489 1.00 94.19 93 ILE A O 1
ATOM 786 N N . PHE A 1 94 ? 0.811 21.310 15.842 1.00 96.44 94 PHE A N 1
ATOM 787 C CA . PHE A 1 94 ? -0.031 21.585 17.006 1.00 96.44 94 PHE A CA 1
ATOM 788 C C . PHE A 1 94 ? 0.748 22.195 18.176 1.00 96.44 94 PHE A C 1
ATOM 790 O O . PHE A 1 94 ? 0.301 23.186 18.750 1.00 96.44 94 PHE A O 1
ATOM 797 N N . GLU A 1 95 ? 1.936 21.677 18.488 1.00 95.19 95 GLU A N 1
ATOM 798 C CA . GLU A 1 95 ? 2.772 22.213 19.568 1.00 95.19 95 GLU A CA 1
ATOM 799 C C . GLU A 1 95 ? 3.136 23.682 19.351 1.00 95.19 95 GLU A C 1
ATOM 801 O O . GLU A 1 95 ? 3.094 24.468 20.297 1.00 95.19 95 GLU A O 1
ATOM 806 N N . ASN A 1 96 ? 3.410 24.050 18.097 1.00 94.44 96 ASN A N 1
ATOM 807 C CA . ASN A 1 96 ? 3.830 25.388 17.684 1.00 94.44 96 ASN A CA 1
ATOM 808 C C . ASN A 1 96 ? 2.667 26.377 17.467 1.00 94.44 96 ASN A C 1
ATOM 810 O O . ASN A 1 96 ? 2.892 27.504 17.018 1.00 94.44 96 ASN A O 1
ATOM 814 N N . LYS A 1 97 ? 1.415 25.976 17.720 1.00 94.81 97 LYS A N 1
ATOM 815 C CA . LYS A 1 97 ? 0.241 26.850 17.583 1.00 94.81 97 LYS A CA 1
ATOM 816 C C . LYS A 1 97 ? -0.087 27.565 18.893 1.00 94.81 97 LYS A C 1
ATOM 818 O O . LYS A 1 97 ? 0.172 27.053 19.979 1.00 94.81 97 LYS A O 1
ATOM 823 N N . GLY A 1 98 ? -0.683 28.752 18.759 1.00 94.50 98 GLY A N 1
ATOM 824 C CA . GLY A 1 98 ? -1.258 29.489 19.883 1.00 94.50 98 GLY A CA 1
ATOM 825 C C . GLY A 1 98 ? -2.379 28.694 20.552 1.00 94.50 98 GLY A C 1
ATOM 826 O O . GLY A 1 98 ? -3.064 27.905 19.896 1.00 94.50 98 GLY A O 1
ATOM 827 N N . ASN A 1 99 ? -2.550 28.894 21.859 1.00 95.69 99 ASN A N 1
ATOM 828 C CA . ASN A 1 99 ? -3.518 28.143 22.663 1.00 95.69 99 ASN A CA 1
ATOM 829 C C . ASN A 1 99 ? -4.975 28.399 22.249 1.00 95.69 99 ASN A C 1
ATOM 831 O O . ASN A 1 99 ? -5.814 27.548 22.491 1.00 95.69 99 ASN A O 1
ATOM 835 N N . ASP A 1 100 ? -5.263 29.527 21.606 1.00 95.81 100 ASP A N 1
ATOM 836 C CA . ASP A 1 100 ? -6.579 29.971 21.130 1.00 95.81 100 ASP A CA 1
ATOM 837 C C . ASP A 1 100 ? -7.010 29.339 19.793 1.00 95.81 100 ASP A C 1
ATOM 839 O O . ASP A 1 100 ? -8.142 29.514 19.338 1.00 95.81 100 ASP A O 1
ATOM 843 N N . VAL A 1 101 ? -6.122 28.589 19.135 1.00 96.62 101 VAL A N 1
ATOM 844 C CA . VAL A 1 101 ? -6.423 27.953 17.850 1.00 96.62 101 VAL A CA 1
ATOM 845 C C . VAL A 1 101 ? -7.445 26.833 18.045 1.00 96.62 101 VAL A C 1
ATOM 847 O O . VAL A 1 101 ? -7.174 25.851 18.731 1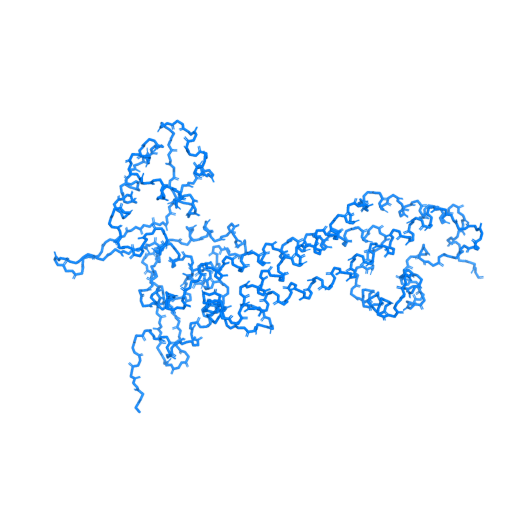.00 96.62 101 VAL A O 1
ATOM 850 N N . LYS A 1 102 ? -8.601 26.947 17.381 1.00 96.75 102 LYS A N 1
ATOM 851 C CA . LYS A 1 102 ? -9.659 25.924 17.390 1.00 96.75 102 LYS A CA 1
ATOM 852 C C . LYS A 1 102 ? -9.190 24.611 16.758 1.00 96.75 102 LYS A C 1
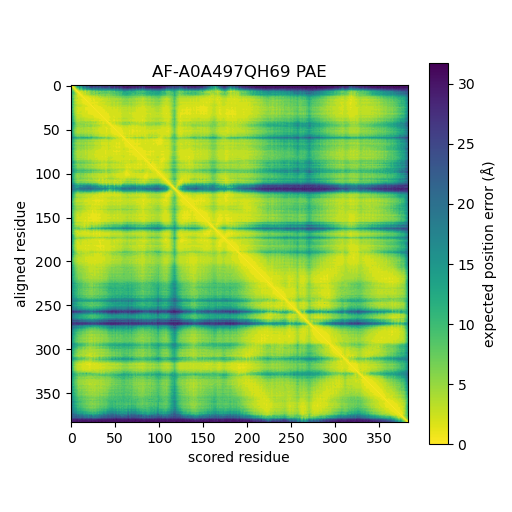ATOM 854 O O . LYS A 1 102 ? -8.533 24.612 15.713 1.00 96.75 102 LYS A O 1
ATOM 859 N N . ILE A 1 103 ? -9.592 23.495 17.345 1.00 97.06 103 ILE A N 1
ATOM 860 C CA . ILE A 1 103 ? -9.352 22.123 16.903 1.00 97.06 103 ILE A CA 1
ATOM 861 C C . ILE A 1 103 ? -10.648 21.551 16.337 1.00 97.06 103 ILE A C 1
ATOM 863 O O . ILE A 1 103 ? -11.734 21.794 16.851 1.00 97.06 103 ILE A O 1
ATOM 867 N N . LYS A 1 104 ? -10.538 20.811 15.231 1.00 94.69 104 LYS A N 1
ATOM 868 C CA . LYS A 1 104 ? -11.666 20.114 14.608 1.00 94.69 104 LYS A CA 1
ATOM 869 C C . LYS A 1 104 ? -11.427 18.617 14.631 1.00 94.69 104 LYS A C 1
ATOM 871 O O . LYS A 1 104 ? -10.476 18.143 14.000 1.00 94.69 104 LYS A O 1
ATOM 876 N N . PHE A 1 105 ? -12.338 17.892 15.263 1.00 93.62 105 PHE A N 1
ATOM 877 C CA . PHE A 1 105 ? -12.323 16.438 15.277 1.00 93.62 105 PHE A CA 1
ATOM 878 C C . PHE A 1 105 ? -13.016 15.831 14.056 1.00 93.62 105 PHE A C 1
ATOM 880 O O . PHE A 1 105 ? -13.944 16.400 13.474 1.00 93.62 105 PHE A O 1
ATOM 887 N N . ALA A 1 106 ? -12.524 14.671 13.638 1.00 92.19 106 ALA A N 1
ATOM 888 C CA . ALA A 1 106 ? -13.167 13.834 12.650 1.00 92.19 106 ALA A CA 1
ATOM 889 C C . ALA A 1 106 ? -14.465 13.294 13.249 1.00 92.19 106 ALA A C 1
ATOM 891 O O . ALA A 1 106 ? -14.504 12.853 14.393 1.00 92.19 106 ALA A O 1
ATOM 892 N N . LYS A 1 107 ? -15.532 13.316 12.454 1.00 89.25 107 LYS A N 1
ATOM 893 C CA . LYS A 1 107 ? -16.767 12.612 12.792 1.00 89.25 107 LYS A CA 1
ATOM 894 C C . LYS A 1 107 ? -16.613 11.135 12.439 1.00 89.25 107 LYS A C 1
ATOM 896 O O . LYS A 1 107 ? -15.863 10.808 11.519 1.00 89.25 107 LYS A O 1
ATOM 901 N N . GLY A 1 108 ? -17.384 10.282 13.104 1.00 88.25 108 GLY A N 1
ATOM 902 C CA . GLY A 1 108 ? -17.468 8.864 12.758 1.00 88.25 108 GLY A CA 1
ATOM 903 C C . GLY A 1 108 ? -16.640 7.927 13.636 1.00 88.25 108 GLY A C 1
ATOM 904 O O . GLY A 1 108 ? -16.540 6.760 13.288 1.00 88.25 108 GLY A O 1
ATOM 905 N N . LEU A 1 109 ? -16.082 8.418 14.744 1.00 92.75 109 LEU A N 1
ATOM 906 C CA . LEU A 1 109 ? -15.603 7.599 15.856 1.00 92.75 109 LEU A CA 1
ATOM 907 C C . LEU A 1 109 ? -16.323 8.061 17.121 1.00 92.75 109 LEU A C 1
ATOM 909 O O . LEU A 1 109 ? -16.374 9.271 17.363 1.00 92.75 109 LEU A O 1
ATOM 913 N N . LYS A 1 110 ? -16.910 7.137 17.879 1.00 91.00 110 LYS A N 1
ATOM 914 C CA . LYS A 1 110 ? -17.594 7.432 19.143 1.00 91.00 110 LYS A CA 1
ATOM 915 C C . LYS A 1 110 ? -17.379 6.300 20.136 1.00 91.00 110 LYS A C 1
ATOM 917 O O . LYS A 1 110 ? -17.245 5.156 19.711 1.00 91.00 110 LYS A O 1
ATOM 922 N N . LEU A 1 111 ? -17.398 6.644 21.417 1.00 90.06 111 LEU A N 1
ATOM 923 C CA . LEU A 1 111 ? -17.586 5.691 22.501 1.00 90.06 111 LEU A CA 1
ATOM 924 C C . LEU A 1 111 ? -19.062 5.698 22.894 1.00 90.06 111 LEU A C 1
ATOM 926 O O . LEU A 1 111 ? -19.760 6.705 22.722 1.00 90.06 111 LEU A O 1
ATOM 930 N N . THR A 1 112 ? -19.579 4.556 23.310 1.00 83.50 112 THR A N 1
ATOM 931 C CA . THR A 1 112 ? -20.903 4.452 23.921 1.00 83.50 112 THR A CA 1
ATOM 932 C C . THR A 1 112 ? -20.819 3.410 25.006 1.00 83.50 112 THR A C 1
ATOM 934 O O . THR A 1 112 ? -20.154 2.394 24.824 1.00 83.50 112 THR A O 1
ATOM 937 N N . HIS A 1 113 ? -21.494 3.708 26.101 1.00 82.06 113 HIS A N 1
ATOM 938 C CA . HIS A 1 113 ? -21.565 2.861 27.265 1.00 82.06 113 HIS A CA 1
ATOM 939 C C . HIS A 1 113 ? -22.879 2.086 27.259 1.00 82.06 113 HIS A C 1
ATOM 941 O O . HIS A 1 113 ? -23.936 2.663 26.972 1.00 82.06 113 HIS A O 1
ATOM 947 N N . GLU A 1 114 ? -22.806 0.788 27.522 1.00 72.12 114 GLU A N 1
ATOM 948 C CA . GLU A 1 114 ? -23.957 -0.089 27.699 1.00 72.12 114 GLU A CA 1
ATOM 949 C C . GLU A 1 114 ? -23.961 -0.644 29.126 1.00 72.12 114 GLU A C 1
ATOM 951 O O . GLU A 1 114 ? -23.004 -1.277 29.569 1.00 72.12 114 GLU A O 1
ATOM 956 N N . ASP A 1 115 ? -25.052 -0.392 29.852 1.00 67.38 115 ASP A N 1
ATOM 957 C CA . ASP A 1 115 ? -25.244 -0.914 31.204 1.00 67.38 115 ASP A CA 1
ATOM 958 C C . ASP A 1 115 ? -25.511 -2.428 31.130 1.00 67.38 115 ASP A C 1
ATOM 960 O O . ASP A 1 115 ? -26.619 -2.857 30.787 1.00 67.38 115 ASP A O 1
ATOM 964 N N . ILE A 1 116 ? -24.521 -3.256 31.480 1.00 60.22 116 ILE A N 1
ATOM 965 C CA . ILE A 1 116 ? -24.708 -4.710 31.614 1.00 60.22 116 ILE A CA 1
ATOM 966 C C . ILE A 1 116 ? -25.408 -5.018 32.946 1.00 60.22 116 ILE A C 1
ATOM 968 O O . ILE A 1 116 ? -26.273 -5.897 33.029 1.00 60.22 116 ILE A O 1
ATOM 972 N N . SER A 1 117 ? -25.046 -4.295 34.010 1.00 56.81 117 SER A N 1
ATOM 973 C CA . SER A 1 117 ? -25.647 -4.420 35.342 1.00 56.81 117 SER A CA 1
ATOM 974 C C . SER A 1 117 ? -25.532 -3.117 36.143 1.00 56.81 117 SER A C 1
ATOM 976 O O . SER A 1 117 ? -24.939 -2.151 35.684 1.00 56.81 117 SER A O 1
ATOM 978 N N . GLU A 1 118 ? -26.057 -3.082 37.375 1.00 55.88 118 GLU A N 1
ATOM 979 C CA . GLU A 1 118 ? -25.937 -1.911 38.269 1.00 55.88 118 GLU A CA 1
ATOM 980 C C . GLU A 1 118 ? -24.479 -1.529 38.611 1.00 55.88 118 GLU A C 1
ATOM 982 O O . GLU A 1 118 ? -24.248 -0.453 39.163 1.00 55.88 118 GLU A O 1
ATOM 987 N N . SER A 1 119 ? -23.504 -2.402 38.327 1.00 55.44 119 SER A N 1
ATOM 988 C CA . SER A 1 119 ? -22.083 -2.191 38.631 1.00 55.44 119 SER A CA 1
ATOM 989 C C . SER A 1 119 ? -21.132 -2.467 37.466 1.00 55.44 119 SER A C 1
ATOM 991 O O . SER A 1 119 ? -19.922 -2.398 37.669 1.00 55.44 119 SER A O 1
ATOM 993 N N . GLU A 1 120 ? -21.647 -2.828 36.290 1.00 57.97 120 GLU A N 1
ATOM 994 C CA . GLU A 1 120 ? -20.838 -3.159 35.113 1.00 57.97 120 GLU A CA 1
ATOM 995 C C . GLU A 1 120 ? -21.365 -2.387 33.906 1.00 57.97 120 GLU A C 1
ATOM 997 O O . GLU A 1 120 ? -22.516 -2.560 33.500 1.00 57.97 120 GLU A O 1
ATOM 1002 N N . GLU A 1 121 ? -20.497 -1.545 33.360 1.00 71.00 121 GLU A N 1
ATOM 1003 C CA . GLU A 1 121 ? -20.714 -0.729 32.172 1.00 71.00 121 GLU A CA 1
ATOM 1004 C C . GLU A 1 121 ? -19.687 -1.180 31.130 1.00 71.00 121 GLU A C 1
ATOM 1006 O O . GLU A 1 121 ? -18.492 -1.267 31.427 1.00 71.00 121 GLU A O 1
ATOM 1011 N N . GLU A 1 122 ? -20.148 -1.531 29.932 1.00 78.12 122 GLU A N 1
ATOM 1012 C CA . GLU A 1 122 ? -19.275 -1.913 28.825 1.00 78.12 122 GLU A CA 1
ATOM 1013 C C . GLU A 1 122 ? -19.152 -0.763 27.840 1.00 78.12 122 GLU A C 1
ATOM 1015 O O . GLU A 1 122 ? -20.142 -0.205 27.361 1.00 78.12 122 GLU A O 1
ATOM 1020 N N . VAL A 1 123 ? -17.911 -0.407 27.524 1.00 84.56 123 VAL A N 1
ATOM 1021 C CA . VAL A 1 123 ? -17.624 0.641 26.553 1.00 84.56 123 VAL A CA 1
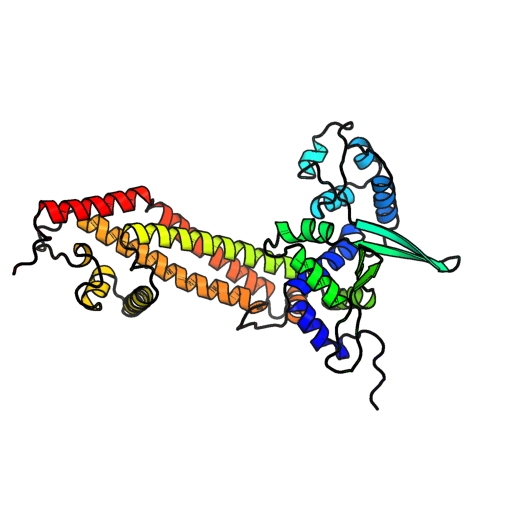ATOM 1022 C C . VAL A 1 123 ? -17.433 -0.000 25.187 1.00 84.56 123 VAL A C 1
ATOM 1024 O O . VAL A 1 123 ? -16.667 -0.942 25.017 1.00 84.56 123 VAL A O 1
ATOM 1027 N N . HIS A 1 124 ? -18.079 0.547 24.167 1.00 88.12 124 HIS A N 1
ATOM 1028 C CA . HIS A 1 124 ? -17.927 0.082 22.793 1.00 88.12 124 HIS A CA 1
ATOM 1029 C C . HIS A 1 124 ? -17.429 1.200 21.879 1.00 88.12 124 HIS A C 1
ATOM 1031 O O . HIS A 1 124 ? -17.838 2.360 21.978 1.00 88.12 124 HIS A O 1
ATOM 1037 N N . ILE A 1 125 ? -16.567 0.838 20.923 1.00 93.94 125 ILE A N 1
ATOM 1038 C CA . ILE A 1 125 ? -16.011 1.771 19.937 1.00 93.94 125 ILE A CA 1
ATOM 1039 C C . ILE A 1 125 ? -16.790 1.659 18.626 1.00 93.94 125 ILE A C 1
ATOM 1041 O O . ILE A 1 125 ? -16.713 0.661 17.907 1.00 93.94 125 ILE A O 1
ATOM 1045 N N . PHE A 1 126 ? -17.493 2.731 18.275 1.00 94.25 126 PHE A N 1
ATOM 1046 C CA . PHE A 1 126 ? -18.329 2.821 17.084 1.00 94.25 126 PHE A CA 1
ATOM 1047 C C . PHE A 1 126 ? -17.602 3.532 15.944 1.00 94.25 126 PHE A C 1
ATOM 1049 O O . PHE A 1 126 ? -17.237 4.706 16.044 1.00 94.25 126 PHE A O 1
ATOM 1056 N N . PHE A 1 127 ? -17.482 2.846 14.811 1.00 95.94 127 PHE A N 1
ATOM 1057 C CA . PHE A 1 127 ? -16.842 3.321 13.589 1.00 95.94 127 PHE A CA 1
ATOM 1058 C C . PHE A 1 127 ? -17.871 3.598 12.497 1.00 95.94 127 PHE A C 1
ATOM 1060 O O . PHE A 1 127 ? -18.693 2.750 12.173 1.00 95.94 127 PHE A O 1
ATOM 1067 N N . ASN A 1 128 ? -17.795 4.754 11.849 1.00 95.00 128 ASN A N 1
ATOM 1068 C CA . ASN A 1 128 ? -18.490 5.006 10.590 1.00 95.00 128 ASN A CA 1
ATOM 1069 C C . ASN A 1 128 ? -17.545 4.770 9.403 1.00 95.00 128 ASN A C 1
ATOM 1071 O O . ASN A 1 128 ? -16.339 5.022 9.477 1.00 95.00 128 ASN A O 1
ATOM 1075 N N . GLU A 1 129 ? -18.119 4.377 8.269 1.00 96.31 129 GLU A N 1
ATOM 1076 C CA . GLU A 1 129 ? -17.404 4.089 7.019 1.00 96.31 129 GLU A CA 1
ATOM 1077 C C . GLU A 1 129 ? -16.493 5.244 6.570 1.00 96.31 129 GLU A C 1
ATOM 1079 O O . GLU A 1 129 ? -15.348 5.019 6.179 1.00 96.31 129 GLU A O 1
ATOM 1084 N N . ASN A 1 130 ? -16.954 6.494 6.699 1.00 95.44 130 ASN A N 1
ATOM 1085 C CA . ASN A 1 130 ? -16.176 7.677 6.313 1.00 95.44 130 ASN A CA 1
ATOM 1086 C C . ASN A 1 130 ? -14.930 7.875 7.187 1.00 95.44 130 ASN A C 1
ATOM 1088 O O . ASN A 1 130 ? -13.921 8.428 6.736 1.00 95.44 130 ASN A O 1
ATOM 1092 N N . TYR A 1 131 ? -14.997 7.470 8.457 1.00 96.19 131 TYR A N 1
ATOM 1093 C CA . TYR A 1 131 ? -13.856 7.561 9.360 1.00 96.19 131 TYR A CA 1
ATOM 1094 C C . TYR A 1 131 ? -12.826 6.471 9.044 1.00 96.19 131 TYR A C 1
ATOM 1096 O O . TYR A 1 131 ? -11.638 6.773 8.922 1.00 96.19 131 TYR A O 1
ATOM 1104 N N . LEU A 1 132 ? -13.279 5.242 8.782 1.00 97.00 132 LEU A N 1
ATOM 1105 C CA . LEU A 1 132 ? -12.411 4.163 8.302 1.00 97.00 132 LEU A CA 1
ATOM 1106 C C . LEU A 1 132 ? -11.747 4.522 6.965 1.00 97.00 132 LEU A C 1
ATOM 1108 O O . LEU A 1 132 ? -10.542 4.332 6.809 1.00 97.00 132 LEU A O 1
ATOM 1112 N N . GLU A 1 133 ? -12.468 5.138 6.023 1.00 96.56 133 GLU A N 1
ATOM 1113 C CA . GLU A 1 133 ? -11.869 5.608 4.766 1.00 96.56 133 GLU A CA 1
ATOM 1114 C C . GLU A 1 133 ? -10.778 6.648 5.023 1.00 96.56 133 GLU A C 1
ATOM 1116 O O . GLU A 1 133 ? -9.665 6.526 4.506 1.00 96.56 133 GLU A O 1
ATOM 1121 N N . ARG A 1 134 ? -11.049 7.637 5.883 1.00 94.62 134 ARG A N 1
ATOM 1122 C CA . ARG A 1 134 ? -10.073 8.669 6.266 1.00 94.62 134 ARG A CA 1
ATOM 1123 C C . ARG A 1 134 ? -8.773 8.077 6.809 1.00 94.62 134 ARG A C 1
ATOM 1125 O O . ARG A 1 134 ? -7.715 8.681 6.608 1.00 94.62 134 ARG A O 1
ATOM 1132 N N . LEU A 1 135 ? -8.848 6.949 7.505 1.00 94.38 135 LEU A N 1
ATOM 1133 C CA . LEU A 1 135 ? -7.698 6.245 8.065 1.00 94.38 135 LEU A CA 1
ATOM 1134 C C . LEU A 1 135 ? -6.961 5.415 7.017 1.00 94.38 135 LEU A C 1
ATOM 1136 O O . LEU A 1 135 ? -5.740 5.534 6.880 1.00 94.38 135 LEU A O 1
ATOM 1140 N N . ILE A 1 136 ? -7.709 4.601 6.272 1.00 95.44 136 ILE A N 1
ATOM 1141 C CA . ILE A 1 136 ? -7.168 3.538 5.428 1.00 95.44 136 ILE A CA 1
ATOM 1142 C C . ILE A 1 136 ? -6.733 4.089 4.063 1.00 95.44 136 ILE A C 1
ATOM 1144 O O . ILE A 1 136 ? -5.597 3.858 3.648 1.00 95.44 136 ILE A O 1
ATOM 1148 N N . SER A 1 137 ? -7.572 4.876 3.377 1.00 94.31 137 SER A N 1
ATOM 1149 C CA . SER A 1 137 ? -7.311 5.366 2.007 1.00 94.31 137 SER A CA 1
ATOM 1150 C C . SER A 1 137 ? -5.970 6.097 1.825 1.00 94.31 137 SER A C 1
ATOM 1152 O O . SER A 1 137 ? -5.290 5.871 0.823 1.00 94.31 137 SER A O 1
ATOM 1154 N N . PRO A 1 138 ? -5.514 6.965 2.751 1.00 91.00 138 PRO A N 1
ATOM 1155 C CA . PRO A 1 138 ? -4.226 7.644 2.593 1.00 91.00 138 PRO A CA 1
ATOM 1156 C C . PRO A 1 138 ? -3.023 6.696 2.549 1.00 91.00 138 PRO A C 1
ATOM 1158 O O . PRO A 1 138 ? -1.984 7.042 1.982 1.00 91.00 138 PRO A O 1
ATOM 1161 N N . VAL A 1 139 ? -3.154 5.527 3.173 1.00 91.12 139 VAL A N 1
ATOM 1162 C CA . VAL A 1 139 ? -2.120 4.493 3.246 1.00 91.12 139 VAL A CA 1
ATOM 1163 C C . VAL A 1 139 ? -2.325 3.448 2.143 1.00 91.12 139 VAL A C 1
ATOM 1165 O O . VAL A 1 139 ? -1.362 2.957 1.548 1.00 91.12 139 VAL A O 1
ATOM 1168 N N . ILE A 1 140 ? -3.585 3.158 1.823 1.00 92.94 140 ILE A N 1
ATOM 1169 C CA . ILE A 1 140 ? -4.031 2.124 0.892 1.00 92.94 140 ILE A CA 1
ATOM 1170 C C . ILE A 1 140 ? -5.039 2.763 -0.078 1.00 92.94 140 ILE A C 1
ATOM 1172 O O . ILE A 1 140 ? -6.246 2.635 0.112 1.00 92.94 140 ILE A O 1
ATOM 1176 N N . PRO A 1 141 ? -4.572 3.487 -1.115 1.00 92.25 141 PRO A N 1
ATOM 1177 C CA . PRO A 1 141 ? -5.440 4.314 -1.962 1.00 92.25 141 PRO A CA 1
ATOM 1178 C C . PRO A 1 141 ? -6.528 3.555 -2.721 1.00 92.25 141 PRO A C 1
ATOM 1180 O O . PRO A 1 141 ? -7.492 4.156 -3.180 1.00 92.25 141 PRO A O 1
ATOM 1183 N N . GLU A 1 142 ? -6.378 2.243 -2.892 1.00 92.81 142 GLU A N 1
ATOM 1184 C CA . GLU A 1 142 ? -7.408 1.402 -3.491 1.00 92.81 142 GLU A CA 1
ATOM 1185 C C . GLU A 1 142 ? -8.585 1.086 -2.556 1.00 92.81 142 GLU A C 1
ATOM 1187 O O . GLU A 1 142 ? -9.577 0.547 -3.046 1.00 92.81 142 GLU A O 1
ATOM 1192 N N . MET A 1 143 ? -8.490 1.387 -1.254 1.00 96.12 143 MET A N 1
ATOM 1193 C CA . MET A 1 143 ? -9.549 1.189 -0.253 1.00 96.12 143 MET A CA 1
ATOM 1194 C C . MET A 1 143 ? -10.532 2.357 -0.244 1.00 96.12 143 MET A C 1
ATOM 1196 O O . MET A 1 143 ? -10.534 3.195 0.654 1.00 96.12 143 MET A O 1
ATOM 1200 N N . THR A 1 144 ? -11.365 2.397 -1.279 1.00 96.62 144 THR A N 1
ATOM 1201 C CA . THR A 1 144 ? -12.457 3.373 -1.418 1.00 96.62 144 THR A CA 1
ATOM 1202 C C . THR A 1 144 ? -13.594 3.114 -0.427 1.00 96.62 144 THR A C 1
ATOM 1204 O O . THR A 1 144 ? -13.783 1.970 -0.005 1.00 96.62 144 THR A O 1
ATOM 1207 N N . LEU A 1 145 ? -14.425 4.126 -0.160 1.00 96.75 145 LEU A N 1
ATOM 1208 C CA . LEU A 1 145 ? -15.644 3.995 0.646 1.00 96.75 145 LEU A CA 1
ATOM 1209 C C . LEU A 1 145 ? -16.511 2.790 0.246 1.00 96.75 145 LEU A C 1
ATOM 1211 O O . LEU A 1 145 ? -16.936 2.025 1.101 1.00 96.75 145 LEU A O 1
ATOM 1215 N N . SER A 1 146 ? -16.705 2.551 -1.058 1.00 97.38 146 SER A N 1
ATOM 1216 C CA . SER A 1 146 ? -17.499 1.411 -1.547 1.00 97.38 146 SER A CA 1
ATOM 1217 C C . SER A 1 146 ? -16.908 0.055 -1.157 1.00 97.38 146 SER A C 1
ATOM 1219 O O . SER A 1 146 ? -17.663 -0.885 -0.915 1.00 97.38 146 SER A O 1
ATOM 1221 N N . LYS A 1 147 ? -15.578 -0.064 -1.107 1.00 97.81 147 LYS A N 1
ATOM 1222 C CA . LYS A 1 147 ? -14.920 -1.299 -0.669 1.00 97.81 147 LYS A CA 1
ATOM 1223 C C . LYS A 1 147 ? -14.993 -1.477 0.836 1.00 97.81 147 LYS A C 1
ATOM 1225 O O . LYS A 1 147 ? -15.193 -2.592 1.291 1.00 97.81 147 LYS A O 1
ATOM 1230 N N . ILE A 1 148 ? -14.854 -0.386 1.585 1.00 98.12 148 ILE A N 1
ATOM 1231 C CA . ILE A 1 148 ? -15.004 -0.393 3.042 1.00 98.12 148 ILE A CA 1
ATOM 1232 C C . ILE A 1 148 ? -16.423 -0.817 3.412 1.00 98.12 148 ILE A C 1
ATOM 1234 O O . ILE A 1 148 ? -16.585 -1.736 4.205 1.00 98.12 148 ILE A O 1
ATOM 1238 N N . HIS A 1 149 ? -17.435 -0.234 2.766 1.00 97.56 149 HIS A N 1
ATOM 1239 C CA . HIS A 1 149 ? -18.827 -0.647 2.914 1.00 97.56 149 HIS A CA 1
ATOM 1240 C C . HIS A 1 149 ? -19.012 -2.139 2.601 1.00 97.56 149 HIS A C 1
ATOM 1242 O O . HIS A 1 149 ? -19.503 -2.894 3.433 1.00 97.56 149 HIS A O 1
ATOM 1248 N N . GLY A 1 150 ? -18.554 -2.596 1.428 1.00 97.62 150 GLY A N 1
ATOM 1249 C CA . GLY A 1 150 ? -18.670 -4.005 1.038 1.00 97.62 150 GLY A CA 1
ATOM 1250 C C . GLY A 1 150 ? -17.942 -4.970 1.983 1.00 97.62 150 GLY A C 1
ATOM 1251 O O . GLY A 1 150 ? -18.413 -6.086 2.199 1.00 97.62 150 GLY A O 1
ATOM 1252 N N . ALA A 1 151 ? -16.818 -4.545 2.561 1.00 98.12 151 ALA A N 1
ATOM 1253 C CA . ALA A 1 151 ? -16.081 -5.312 3.554 1.00 98.12 151 ALA A CA 1
ATOM 1254 C C . ALA A 1 151 ? -16.847 -5.407 4.879 1.00 98.12 151 ALA A C 1
ATOM 1256 O O . ALA A 1 151 ? -17.041 -6.511 5.378 1.00 98.12 151 ALA A O 1
ATOM 1257 N N . LEU A 1 152 ? -17.340 -4.284 5.407 1.00 97.94 152 LEU A N 1
ATOM 1258 C CA . LEU A 1 152 ? -18.137 -4.255 6.637 1.00 97.94 152 LEU A CA 1
ATOM 1259 C C . LEU A 1 152 ? -19.405 -5.103 6.503 1.00 97.94 152 LEU A C 1
ATOM 1261 O O . LEU A 1 152 ? -19.691 -5.915 7.375 1.00 97.94 152 LEU A O 1
ATOM 1265 N N . GLU A 1 153 ? -20.129 -4.987 5.388 1.00 97.00 153 GLU A N 1
ATOM 1266 C CA . GLU A 1 153 ? -21.337 -5.786 5.148 1.00 97.00 153 GLU A CA 1
ATOM 1267 C C . GLU A 1 153 ? -21.043 -7.292 5.040 1.00 97.00 153 GLU A C 1
ATOM 1269 O O . GLU A 1 153 ? -21.853 -8.100 5.490 1.00 97.00 153 GLU A O 1
ATOM 1274 N N . ARG A 1 154 ? -19.874 -7.693 4.515 1.00 96.69 154 ARG A N 1
ATOM 1275 C CA . ARG A 1 154 ? -19.427 -9.099 4.560 1.00 96.69 154 ARG A CA 1
ATOM 1276 C C . ARG A 1 154 ? -19.074 -9.547 5.977 1.00 96.69 154 ARG A C 1
ATOM 1278 O O . ARG A 1 154 ? -19.515 -10.615 6.385 1.00 96.69 154 ARG A O 1
ATOM 1285 N N . LEU A 1 155 ? -18.311 -8.744 6.722 1.00 97.38 155 LEU A N 1
ATOM 1286 C CA . LEU A 1 155 ? -17.874 -9.073 8.087 1.00 97.38 155 LEU A CA 1
ATOM 1287 C C . LEU A 1 155 ? -19.052 -9.281 9.050 1.00 97.38 155 LEU A C 1
ATOM 1289 O O . LEU A 1 155 ? -18.940 -10.073 9.980 1.00 97.38 155 LEU A O 1
ATOM 1293 N N . ARG A 1 156 ? -20.196 -8.637 8.799 1.00 95.88 156 ARG A N 1
ATOM 1294 C CA . ARG A 1 156 ? -21.440 -8.832 9.566 1.00 95.88 156 ARG A CA 1
ATOM 1295 C C . ARG A 1 156 ? -22.052 -10.227 9.447 1.00 95.88 156 ARG A C 1
ATOM 1297 O O . ARG A 1 156 ? -22.902 -10.580 10.257 1.00 95.88 156 ARG A O 1
ATOM 1304 N N . ALA A 1 157 ? -21.710 -10.977 8.403 1.00 92.50 157 ALA A N 1
ATOM 1305 C CA . ALA A 1 157 ? -22.392 -12.215 8.051 1.00 92.50 157 ALA A CA 1
ATOM 1306 C C . ALA A 1 157 ? -21.433 -13.196 7.363 1.00 92.50 157 ALA A C 1
ATOM 1308 O O . ALA A 1 157 ? -21.612 -13.566 6.199 1.00 92.50 157 ALA A O 1
ATOM 1309 N N . MET A 1 158 ? -20.404 -13.628 8.090 1.00 91.81 158 MET A N 1
ATOM 1310 C CA . MET A 1 158 ? -19.428 -14.596 7.598 1.00 91.81 158 MET A CA 1
ATOM 1311 C C . MET A 1 158 ? -19.931 -16.018 7.847 1.00 91.81 158 MET A C 1
ATOM 1313 O O . MET A 1 158 ? -20.147 -16.426 8.984 1.00 91.81 158 MET A O 1
ATOM 1317 N N . MET A 1 159 ? -20.135 -16.793 6.783 1.00 87.44 159 MET A N 1
ATOM 1318 C CA . MET A 1 159 ? -20.538 -18.194 6.925 1.00 87.44 159 MET A CA 1
ATOM 1319 C C . MET A 1 159 ? -19.339 -19.069 7.280 1.00 87.44 159 MET A C 1
ATOM 1321 O O . MET A 1 159 ? -18.348 -19.079 6.548 1.00 87.44 159 MET A O 1
ATOM 1325 N N . CYS A 1 160 ? -19.454 -19.838 8.362 1.00 85.25 160 CYS A N 1
ATOM 1326 C CA . CYS A 1 160 ? -18.478 -20.857 8.715 1.00 85.25 160 CYS A CA 1
ATOM 1327 C C . CYS A 1 160 ? -18.402 -21.914 7.590 1.00 85.25 160 CYS A C 1
ATOM 1329 O O . CYS A 1 160 ? -19.424 -22.419 7.133 1.00 85.25 160 CYS A O 1
ATOM 1331 N N . PRO A 1 161 ? -17.211 -22.292 7.102 1.00 82.31 161 PRO A N 1
ATOM 1332 C CA . PRO A 1 161 ? -17.082 -23.361 6.111 1.00 82.31 161 PRO A CA 1
ATOM 1333 C C . PRO A 1 161 ? -17.338 -24.756 6.693 1.00 82.31 161 PRO A C 1
ATOM 1335 O O . PRO A 1 161 ? -17.670 -25.684 5.956 1.00 82.31 161 PRO A O 1
ATOM 1338 N N . ARG A 1 162 ? -17.127 -24.927 8.006 1.00 81.81 162 ARG A N 1
ATOM 1339 C CA . ARG A 1 162 ? -17.234 -26.217 8.707 1.00 81.81 162 ARG A CA 1
ATOM 1340 C C . ARG A 1 162 ? -18.591 -26.441 9.370 1.00 81.81 162 ARG A C 1
ATOM 1342 O O . ARG A 1 162 ? -18.929 -27.582 9.678 1.00 81.81 162 ARG A O 1
ATOM 1349 N N . SER A 1 163 ? -19.371 -25.384 9.569 1.00 77.75 163 SER A N 1
ATOM 1350 C CA . SER A 1 163 ? -20.710 -25.430 10.155 1.00 77.75 163 SER A CA 1
ATOM 1351 C C . SER A 1 163 ? -21.666 -24.554 9.347 1.00 77.75 163 SER A C 1
ATOM 1353 O O . SER A 1 163 ? -21.244 -23.653 8.646 1.00 77.75 163 SER A O 1
ATOM 1355 N N . SER A 1 164 ? -22.977 -24.765 9.438 1.00 77.88 164 SER A N 1
ATOM 1356 C CA . SER A 1 164 ? -23.951 -23.880 8.780 1.00 77.88 164 SER A CA 1
ATOM 1357 C C . SER A 1 164 ? -24.193 -22.570 9.546 1.00 77.88 164 SER A C 1
ATOM 1359 O O . SER A 1 164 ? -25.244 -21.953 9.368 1.00 77.88 164 SER A O 1
ATOM 1361 N N . LYS A 1 165 ? -23.287 -22.179 10.453 1.00 85.00 165 LYS A N 1
ATOM 1362 C CA . LYS A 1 165 ? -23.445 -20.978 11.277 1.00 85.00 165 LYS A CA 1
ATOM 1363 C C . LYS A 1 165 ? -22.864 -19.750 10.609 1.00 85.00 165 LYS A C 1
ATOM 1365 O O . LYS A 1 165 ? -21.947 -19.819 9.793 1.00 85.00 165 LYS A O 1
ATOM 1370 N N . MET A 1 166 ? -23.454 -18.623 10.970 1.00 87.12 166 MET A N 1
ATOM 1371 C CA . MET A 1 166 ? -23.053 -17.305 10.528 1.00 87.12 166 MET A CA 1
ATOM 1372 C C . MET A 1 166 ? -22.436 -16.584 11.720 1.00 87.12 166 MET A C 1
ATOM 1374 O O . MET A 1 166 ? -23.090 -16.449 12.750 1.00 87.12 166 MET A O 1
ATOM 1378 N N . HIS A 1 167 ? -21.197 -16.140 11.562 1.00 90.50 167 HIS A N 1
ATOM 1379 C CA . HIS A 1 167 ? -20.487 -15.324 12.533 1.00 90.50 167 HIS A CA 1
ATOM 1380 C C . HIS A 1 167 ? -20.573 -13.861 12.106 1.00 90.50 167 HIS A C 1
ATOM 1382 O O . HIS A 1 167 ? -20.283 -13.517 10.955 1.00 90.50 167 HIS A O 1
ATOM 1388 N N . ALA A 1 168 ? -20.984 -13.006 13.035 1.00 93.56 168 ALA A N 1
ATOM 1389 C CA . ALA A 1 168 ? -20.878 -11.567 12.884 1.00 93.56 168 ALA A CA 1
ATOM 1390 C C . ALA A 1 168 ? -19.557 -11.136 13.522 1.00 93.56 168 ALA A C 1
ATOM 1392 O O . ALA A 1 168 ? -19.439 -11.104 14.734 1.00 93.56 168 ALA A O 1
ATOM 1393 N N . LEU A 1 169 ? -18.558 -10.833 12.695 1.00 96.06 169 LEU A N 1
ATOM 1394 C CA . LEU A 1 169 ? -17.256 -10.336 13.159 1.00 96.06 169 LEU A CA 1
ATOM 1395 C C . LEU A 1 169 ? -17.289 -8.827 13.450 1.00 96.06 169 LEU A C 1
ATOM 1397 O O . LEU A 1 169 ? -16.369 -8.258 14.036 1.00 96.06 169 LEU A O 1
ATOM 1401 N N . VAL A 1 170 ? -18.334 -8.165 12.956 1.00 96.31 170 VAL A N 1
ATOM 1402 C CA . VAL A 1 170 ? -18.630 -6.750 13.147 1.00 96.31 170 VAL A CA 1
ATOM 1403 C C . VAL A 1 170 ? -20.145 -6.599 13.279 1.00 96.31 170 VAL A C 1
ATOM 1405 O O . VAL A 1 170 ? -20.896 -7.153 12.473 1.00 96.31 170 VAL A O 1
ATOM 1408 N N . HIS A 1 171 ? -20.597 -5.792 14.233 1.00 94.75 171 HIS A N 1
ATOM 1409 C CA . HIS A 1 171 ? -22.008 -5.467 14.465 1.00 94.75 171 HIS A CA 1
ATOM 1410 C C . HIS A 1 171 ? -22.351 -4.092 13.903 1.00 94.75 171 HIS A C 1
ATOM 1412 O O . HIS A 1 171 ? -21.494 -3.213 13.864 1.00 94.75 171 HIS A O 1
ATOM 1418 N N . LYS A 1 172 ? -23.595 -3.885 13.452 1.00 93.38 172 LYS A N 1
ATOM 1419 C CA . LYS A 1 172 ? -24.051 -2.612 12.866 1.00 93.38 172 LYS A CA 1
ATOM 1420 C C . LYS A 1 172 ? -25.172 -1.993 13.688 1.00 93.38 172 LYS A C 1
ATOM 1422 O O . LYS A 1 172 ? -26.212 -2.617 13.877 1.00 93.38 172 LYS A O 1
ATOM 1427 N N . TYR A 1 173 ? -24.997 -0.724 14.037 1.00 90.94 173 TYR A N 1
ATOM 1428 C CA . TYR A 1 173 ? -25.935 0.084 14.807 1.00 90.94 173 TYR A CA 1
ATOM 1429 C C . TYR A 1 173 ? -26.178 1.411 14.083 1.00 90.94 173 TYR A C 1
ATOM 1431 O O . TYR A 1 173 ? -25.378 2.348 14.143 1.00 90.94 173 TYR A O 1
ATOM 1439 N N . GLY A 1 174 ? -27.279 1.478 13.330 1.00 89.25 174 GLY A N 1
ATOM 1440 C CA . GLY A 1 174 ? -27.543 2.600 12.428 1.00 89.25 174 GLY A CA 1
ATOM 1441 C C . GLY A 1 174 ? -26.427 2.756 11.388 1.00 89.25 174 GLY A C 1
ATOM 1442 O O . GLY A 1 174 ? -26.180 1.844 10.598 1.00 89.25 174 GLY A O 1
ATOM 1443 N N . ASP A 1 175 ? -25.749 3.905 11.414 1.00 89.75 175 ASP A N 1
ATOM 1444 C CA . ASP A 1 175 ? -24.641 4.245 10.507 1.00 89.75 175 ASP A CA 1
ATOM 1445 C C . ASP A 1 175 ? -23.253 3.847 11.048 1.00 89.75 175 ASP A C 1
ATOM 1447 O O . ASP A 1 175 ? -22.229 4.223 10.468 1.00 89.75 175 ASP A O 1
ATOM 1451 N N . PHE A 1 176 ? -23.196 3.147 12.181 1.00 94.25 176 PHE A N 1
ATOM 1452 C CA . PHE A 1 176 ? -21.951 2.792 12.854 1.00 94.25 176 PHE A CA 1
ATOM 1453 C C . PHE A 1 176 ? -21.760 1.281 12.961 1.00 94.25 176 PHE A C 1
ATOM 1455 O O . PHE A 1 176 ? -22.717 0.509 12.918 1.00 94.25 176 PHE A O 1
ATOM 1462 N N . TYR A 1 177 ? -20.501 0.888 13.118 1.00 95.94 177 TYR A N 1
ATOM 1463 C CA . TYR A 1 177 ? -20.042 -0.487 13.196 1.00 95.94 177 TYR A CA 1
ATOM 1464 C C . TYR A 1 177 ? -19.154 -0.683 14.424 1.00 95.94 177 TYR A C 1
ATOM 1466 O O . TYR A 1 177 ? -18.364 0.203 14.743 1.00 95.94 177 TYR A O 1
ATOM 1474 N N . VAL A 1 178 ? -19.250 -1.839 15.072 1.00 94.75 178 VAL A N 1
ATOM 1475 C CA . VAL A 1 178 ? -18.461 -2.214 16.258 1.00 94.75 178 VAL A CA 1
ATOM 1476 C C . VAL A 1 178 ? -17.786 -3.549 15.971 1.00 94.75 178 VAL A C 1
ATOM 1478 O O . VAL A 1 178 ? -18.421 -4.429 15.392 1.00 94.75 178 VAL A O 1
ATOM 1481 N N . ILE A 1 179 ? -16.498 -3.684 16.293 1.00 95.00 179 ILE A N 1
ATOM 1482 C CA . ILE A 1 179 ? -15.806 -4.975 16.171 1.00 95.00 179 ILE A CA 1
ATOM 1483 C C . ILE A 1 179 ? -16.349 -5.930 17.235 1.00 95.00 179 ILE A C 1
ATOM 1485 O O . ILE A 1 179 ? -16.561 -5.504 18.362 1.00 95.00 179 ILE A O 1
ATOM 1489 N N . ASP A 1 180 ? -16.599 -7.180 16.862 1.00 93.75 180 ASP A N 1
ATOM 1490 C CA . ASP A 1 180 ? -17.002 -8.209 17.816 1.00 93.75 180 ASP A CA 1
ATOM 1491 C C . ASP A 1 180 ? -15.839 -8.565 18.760 1.00 93.75 180 ASP A C 1
ATOM 1493 O O . ASP A 1 180 ? -14.684 -8.614 18.326 1.00 93.75 180 ASP A O 1
ATOM 1497 N N . ASP A 1 181 ? -16.139 -8.785 20.038 1.00 91.06 181 ASP A N 1
ATOM 1498 C CA . ASP A 1 181 ? -15.140 -9.000 21.088 1.00 91.06 181 ASP A CA 1
ATOM 1499 C C . ASP A 1 181 ? -14.393 -10.324 20.922 1.00 91.06 181 ASP A C 1
ATOM 1501 O O . ASP A 1 181 ? -13.160 -10.333 20.958 1.00 91.06 181 ASP A O 1
ATOM 1505 N N . ASP A 1 182 ? -15.105 -11.416 20.621 1.00 91.38 182 ASP A N 1
ATOM 1506 C CA . ASP A 1 182 ? -14.477 -12.714 20.343 1.00 91.38 182 ASP A CA 1
ATOM 1507 C C . ASP A 1 182 ? -13.528 -12.584 19.147 1.00 91.38 182 ASP A C 1
ATOM 1509 O O . ASP A 1 182 ? -12.387 -13.054 19.172 1.00 91.38 182 ASP A O 1
ATOM 1513 N N . PHE A 1 183 ? -13.967 -11.884 18.095 1.00 94.56 183 PHE A N 1
ATOM 1514 C CA . PHE A 1 183 ? -13.119 -11.633 16.935 1.00 94.56 183 PHE A CA 1
ATOM 1515 C C . PHE A 1 183 ? -11.902 -10.761 17.269 1.00 94.56 183 PHE A C 1
ATOM 1517 O O . PHE A 1 183 ? -10.808 -11.030 16.770 1.00 94.56 183 PHE A O 1
ATOM 1524 N N . TYR A 1 184 ? -12.059 -9.733 18.106 1.00 94.50 184 TYR A N 1
ATOM 1525 C CA . TYR A 1 184 ? -10.952 -8.897 18.567 1.00 94.50 184 TYR A CA 1
ATOM 1526 C C . TYR A 1 184 ? -9.896 -9.719 19.324 1.00 94.50 184 TYR A C 1
ATOM 1528 O O . TYR A 1 184 ? -8.711 -9.629 18.987 1.00 94.50 184 TYR A O 1
ATOM 1536 N N . TYR A 1 185 ? -10.306 -10.555 20.282 1.00 93.38 185 TYR A N 1
ATOM 1537 C CA . TYR A 1 185 ? -9.379 -11.389 21.052 1.00 93.38 185 TYR A CA 1
ATOM 1538 C C . TYR A 1 185 ? -8.736 -12.488 20.200 1.00 93.38 185 TYR A C 1
ATOM 1540 O O . TYR A 1 185 ? -7.542 -12.742 20.331 1.00 93.38 185 TYR A O 1
ATOM 1548 N N . ILE A 1 186 ? -9.455 -13.045 19.222 1.00 92.25 186 ILE A N 1
ATOM 1549 C CA . ILE A 1 186 ? -8.854 -13.947 18.228 1.00 92.25 186 ILE A CA 1
ATOM 1550 C C . ILE A 1 186 ? -7.755 -13.243 17.416 1.00 92.25 186 ILE A C 1
ATOM 1552 O O . ILE A 1 186 ? -6.732 -13.854 17.103 1.00 92.25 186 ILE A O 1
ATOM 1556 N N . ILE A 1 187 ? -7.931 -11.961 17.067 1.00 93.44 187 ILE A N 1
ATOM 1557 C CA . ILE A 1 187 ? -6.877 -11.195 16.384 1.00 93.44 187 ILE A CA 1
ATOM 1558 C C . ILE A 1 187 ? -5.646 -11.032 17.277 1.00 93.44 187 ILE A C 1
ATOM 1560 O O . ILE A 1 187 ? -4.524 -11.165 16.782 1.00 93.44 187 ILE A O 1
ATOM 1564 N N . GLU A 1 188 ? -5.852 -10.744 18.562 1.00 91.38 188 GLU A N 1
ATOM 1565 C CA . GLU A 1 188 ? -4.783 -10.642 19.560 1.00 91.38 188 GLU A CA 1
ATOM 1566 C C . GLU A 1 188 ? -3.996 -11.961 19.671 1.00 91.38 188 GLU A C 1
ATOM 1568 O O . GLU A 1 188 ? -2.764 -11.951 19.671 1.00 91.38 188 GLU A O 1
ATOM 1573 N N . ASP A 1 189 ? -4.690 -13.101 19.656 1.00 91.19 189 ASP A N 1
ATOM 1574 C CA . ASP A 1 189 ? -4.085 -14.435 19.749 1.00 91.19 189 ASP A CA 1
ATOM 1575 C C . ASP A 1 189 ? -3.212 -14.802 18.534 1.00 91.19 189 ASP A C 1
ATOM 1577 O O . ASP A 1 189 ? -2.333 -15.665 18.624 1.00 91.19 189 ASP A O 1
ATOM 1581 N N . PHE A 1 190 ? -3.377 -14.129 17.387 1.00 88.88 190 PHE A N 1
ATOM 1582 C CA . PHE A 1 190 ? -2.457 -14.293 16.253 1.00 88.88 190 PHE A CA 1
ATOM 1583 C C . PHE A 1 190 ? -1.064 -13.711 16.517 1.00 88.88 190 PHE A C 1
ATOM 1585 O O . PHE A 1 190 ? -0.118 -14.052 15.799 1.00 88.88 190 PHE A O 1
ATOM 1592 N N . GLY A 1 191 ? -0.924 -12.816 17.496 1.00 90.00 191 GLY A N 1
ATOM 1593 C CA . GLY A 1 191 ? 0.309 -12.103 17.801 1.00 90.00 191 GLY A CA 1
ATOM 1594 C C . GLY A 1 191 ? 0.201 -10.605 17.516 1.00 90.00 191 GLY A C 1
ATOM 1595 O O . GLY A 1 191 ? -0.711 -9.931 17.968 1.00 90.00 191 GLY A O 1
ATOM 1596 N N . ASN A 1 192 ? 1.164 -10.044 16.784 1.00 89.69 192 ASN A N 1
ATOM 1597 C CA . ASN A 1 192 ? 1.268 -8.613 16.504 1.00 89.69 192 ASN A CA 1
ATOM 1598 C C . ASN A 1 192 ? 0.876 -8.286 15.047 1.00 89.69 192 ASN A C 1
ATOM 1600 O O . ASN A 1 192 ? 1.742 -8.165 14.165 1.00 89.69 192 ASN A O 1
ATOM 1604 N N . PRO A 1 193 ? -0.420 -8.079 14.754 1.00 91.19 193 PRO A N 1
ATOM 1605 C CA . PRO A 1 193 ? -0.867 -7.746 13.405 1.00 91.19 193 PRO A CA 1
ATOM 1606 C C . PRO A 1 193 ? -0.394 -6.363 12.936 1.00 91.19 193 PRO A C 1
ATOM 1608 O O . PRO A 1 193 ? -0.265 -6.135 11.728 1.00 91.19 193 PRO A O 1
ATOM 1611 N N . TYR A 1 194 ? -0.090 -5.440 13.857 1.00 88.94 194 TYR A N 1
ATOM 1612 C CA . TYR A 1 194 ? 0.453 -4.124 13.517 1.00 88.94 194 TYR A CA 1
ATOM 1613 C C . TYR A 1 194 ? 1.846 -4.236 12.881 1.00 88.94 194 TYR A C 1
ATOM 1615 O O . TYR A 1 194 ? 2.135 -3.571 11.879 1.00 88.94 194 TYR A O 1
ATOM 1623 N N . GLN A 1 195 ? 2.701 -5.120 13.400 1.00 89.12 195 GLN A N 1
ATOM 1624 C CA . GLN A 1 195 ? 4.008 -5.410 12.812 1.00 89.12 195 GLN A CA 1
ATOM 1625 C C . GLN A 1 195 ? 3.872 -5.983 11.396 1.00 89.12 195 GLN A C 1
ATOM 1627 O O . GLN A 1 195 ? 4.529 -5.487 10.474 1.00 89.12 195 GLN A O 1
ATOM 1632 N N . ALA A 1 196 ? 2.991 -6.967 11.203 1.00 92.31 196 ALA A N 1
ATOM 1633 C CA . ALA A 1 196 ? 2.725 -7.562 9.894 1.00 92.31 196 ALA A CA 1
ATOM 1634 C C . ALA A 1 196 ? 2.231 -6.516 8.882 1.00 92.31 196 ALA A C 1
ATOM 1636 O O . ALA A 1 196 ? 2.796 -6.383 7.790 1.00 92.31 196 ALA A O 1
ATOM 1637 N N . LEU A 1 197 ? 1.250 -5.694 9.276 1.00 92.38 197 LEU A N 1
ATOM 1638 C CA . LEU A 1 197 ? 0.733 -4.605 8.449 1.00 92.38 197 LEU A CA 1
ATOM 1639 C C . LEU A 1 197 ? 1.841 -3.606 8.094 1.00 92.38 197 LEU A C 1
ATOM 1641 O O . LEU A 1 197 ? 1.978 -3.205 6.939 1.00 92.38 197 LEU A O 1
ATOM 1645 N N . ARG A 1 198 ? 2.690 -3.227 9.054 1.00 90.88 198 ARG A N 1
ATOM 1646 C CA . ARG A 1 198 ? 3.816 -2.316 8.811 1.00 90.88 198 ARG A CA 1
ATOM 1647 C C . ARG A 1 198 ? 4.797 -2.884 7.782 1.00 90.88 198 ARG A C 1
ATOM 1649 O O . ARG A 1 198 ? 5.244 -2.138 6.906 1.00 90.88 198 ARG A O 1
ATOM 1656 N N . ILE A 1 199 ? 5.117 -4.178 7.854 1.00 91.06 199 ILE A N 1
ATOM 1657 C CA . ILE A 1 199 ? 5.967 -4.858 6.864 1.00 91.06 199 ILE A CA 1
ATOM 1658 C C . ILE A 1 199 ? 5.301 -4.831 5.481 1.00 91.06 199 ILE A C 1
ATOM 1660 O O . ILE A 1 199 ? 5.939 -4.442 4.495 1.00 91.06 199 ILE A O 1
ATOM 1664 N N . GLU A 1 200 ? 4.013 -5.172 5.400 1.00 92.50 200 GLU A N 1
ATOM 1665 C CA . GLU A 1 200 ? 3.232 -5.098 4.163 1.00 92.50 200 GLU A CA 1
ATOM 1666 C C . GLU A 1 200 ? 3.293 -3.686 3.549 1.00 92.50 200 GLU A C 1
ATOM 1668 O O . GLU A 1 200 ? 3.601 -3.529 2.362 1.00 92.50 200 GLU A O 1
ATOM 1673 N N . LEU A 1 201 ? 3.081 -2.641 4.353 1.00 91.94 201 LEU A N 1
ATOM 1674 C CA . LEU A 1 201 ? 3.131 -1.251 3.900 1.00 91.94 201 LEU A CA 1
ATOM 1675 C C . LEU A 1 201 ? 4.517 -0.847 3.380 1.00 91.94 201 LEU A C 1
ATOM 1677 O O . LEU A 1 201 ? 4.606 -0.135 2.374 1.00 91.94 201 LEU A O 1
ATOM 1681 N N . MET A 1 202 ? 5.601 -1.333 3.992 1.00 91.00 202 MET A N 1
ATOM 1682 C CA . MET A 1 202 ? 6.961 -1.123 3.477 1.00 91.00 202 MET A CA 1
ATOM 1683 C C . MET A 1 202 ? 7.155 -1.780 2.103 1.00 91.00 202 MET A C 1
ATOM 1685 O O . MET A 1 202 ? 7.659 -1.137 1.174 1.00 91.00 202 MET A O 1
ATOM 1689 N N . ILE A 1 203 ? 6.705 -3.028 1.936 1.00 91.25 203 ILE A N 1
ATOM 1690 C CA . ILE A 1 203 ? 6.767 -3.755 0.656 1.00 91.25 203 ILE A CA 1
ATOM 1691 C C . ILE A 1 203 ? 5.936 -3.034 -0.418 1.00 91.25 203 ILE A C 1
ATOM 1693 O O . ILE A 1 203 ? 6.368 -2.902 -1.571 1.00 91.25 203 ILE A O 1
ATOM 1697 N N . ARG A 1 204 ? 4.760 -2.511 -0.054 1.00 90.50 204 ARG A N 1
ATOM 1698 C CA . ARG A 1 204 ? 3.886 -1.737 -0.950 1.00 90.50 204 ARG A CA 1
ATOM 1699 C C . ARG A 1 204 ? 4.524 -0.413 -1.370 1.00 90.50 204 ARG A C 1
ATOM 1701 O O . ARG A 1 204 ? 4.546 -0.102 -2.563 1.00 90.50 204 ARG A O 1
ATOM 1708 N N . ALA A 1 205 ? 5.100 0.340 -0.434 1.00 89.19 205 ALA A N 1
ATOM 1709 C CA . ALA A 1 205 ? 5.818 1.579 -0.735 1.00 89.19 205 ALA A CA 1
ATOM 1710 C C . ALA A 1 205 ? 6.996 1.331 -1.694 1.00 89.19 205 ALA A C 1
ATOM 1712 O O . ALA A 1 205 ? 7.176 2.065 -2.670 1.00 89.19 205 ALA A O 1
ATOM 1713 N N . MET A 1 206 ? 7.746 0.248 -1.477 1.00 89.25 206 MET A N 1
ATOM 1714 C CA . MET A 1 206 ? 8.828 -0.160 -2.371 1.00 89.25 206 MET A CA 1
ATOM 1715 C C . MET A 1 206 ? 8.313 -0.573 -3.754 1.00 89.25 206 MET A C 1
ATOM 1717 O O . MET A 1 206 ? 8.876 -0.162 -4.764 1.00 89.25 206 MET A O 1
ATOM 1721 N N . SER A 1 207 ? 7.192 -1.293 -3.821 1.00 88.88 207 SER A N 1
ATOM 1722 C CA . SER A 1 207 ? 6.536 -1.656 -5.086 1.00 88.88 207 SER A CA 1
ATOM 1723 C C . SER A 1 207 ? 6.070 -0.428 -5.875 1.00 88.88 207 SER A C 1
ATOM 1725 O O . SER A 1 207 ? 6.148 -0.410 -7.104 1.00 88.88 207 SER A O 1
ATOM 1727 N N . LYS A 1 208 ? 5.613 0.628 -5.189 1.00 89.50 208 LYS A N 1
ATOM 1728 C CA . LYS A 1 208 ? 5.269 1.908 -5.824 1.00 89.50 208 LYS A CA 1
ATOM 1729 C C . LYS A 1 208 ? 6.507 2.575 -6.426 1.00 89.50 208 LYS A C 1
ATOM 1731 O O . LYS A 1 208 ? 6.458 2.999 -7.578 1.00 89.50 208 LYS A O 1
ATOM 1736 N N . LYS A 1 209 ? 7.619 2.612 -5.685 1.00 90.19 209 LYS A N 1
ATOM 1737 C CA . LYS A 1 209 ? 8.901 3.141 -6.181 1.00 90.19 209 LYS A CA 1
ATOM 1738 C C . LYS A 1 209 ? 9.485 2.328 -7.331 1.00 90.19 209 LYS A C 1
ATOM 1740 O O . LYS A 1 209 ? 9.983 2.915 -8.285 1.00 90.19 209 LYS A O 1
ATOM 1745 N N . TYR A 1 210 ? 9.347 1.007 -7.290 1.00 91.56 210 TYR A N 1
ATOM 1746 C CA . TYR A 1 210 ? 9.676 0.133 -8.411 1.00 91.56 210 TYR A CA 1
ATOM 1747 C C . TYR A 1 210 ? 8.916 0.554 -9.680 1.00 91.56 210 TYR A C 1
ATOM 1749 O O . TYR A 1 210 ? 9.538 0.866 -10.689 1.00 91.56 210 TYR A O 1
ATOM 1757 N N . LYS A 1 211 ? 7.580 0.658 -9.623 1.00 91.44 211 LYS A N 1
ATOM 1758 C CA . LYS A 1 211 ? 6.767 1.050 -10.791 1.00 91.44 211 LYS A CA 1
ATOM 1759 C C . LYS A 1 211 ? 7.123 2.440 -11.328 1.00 91.44 211 LYS A C 1
ATOM 1761 O O . LYS A 1 211 ? 7.107 2.651 -12.534 1.00 91.44 211 LYS A O 1
ATOM 1766 N N . GLU A 1 212 ? 7.446 3.384 -10.445 1.00 92.81 212 GLU A N 1
ATOM 1767 C CA . GLU A 1 212 ? 7.887 4.734 -10.825 1.00 92.81 212 GLU A CA 1
ATOM 1768 C C . GLU A 1 212 ? 9.171 4.691 -11.670 1.00 92.81 212 GLU A C 1
ATOM 1770 O O . GLU A 1 212 ? 9.213 5.259 -12.760 1.00 92.81 212 GLU A O 1
ATOM 1775 N N . ILE A 1 213 ? 10.194 3.962 -11.212 1.00 92.94 213 ILE A N 1
ATOM 1776 C CA . ILE A 1 213 ? 11.461 3.822 -11.944 1.00 92.94 213 ILE A CA 1
ATOM 1777 C C . ILE A 1 213 ? 11.261 3.009 -13.231 1.00 92.94 213 ILE A C 1
ATOM 1779 O O . ILE A 1 213 ? 11.845 3.347 -14.261 1.00 92.94 213 ILE A O 1
ATOM 1783 N N . GLU A 1 214 ? 10.404 1.983 -13.206 1.00 93.44 214 GLU A N 1
ATOM 1784 C CA . GLU A 1 214 ? 10.065 1.199 -14.397 1.00 93.44 214 GLU A CA 1
ATOM 1785 C C . GLU A 1 214 ? 9.482 2.073 -15.507 1.00 93.44 214 GLU A C 1
ATOM 1787 O O . GLU A 1 214 ? 9.936 2.015 -16.651 1.00 93.44 214 GLU A O 1
ATOM 1792 N N . ASN A 1 215 ? 8.504 2.907 -15.150 1.00 94.06 215 ASN A N 1
ATOM 1793 C CA . ASN A 1 215 ? 7.859 3.824 -16.076 1.00 94.06 215 ASN A CA 1
ATOM 1794 C C . ASN A 1 215 ? 8.868 4.835 -16.629 1.00 94.06 215 ASN A C 1
ATOM 1796 O O . ASN A 1 215 ? 8.877 5.082 -17.832 1.00 94.06 215 ASN A O 1
ATOM 1800 N N . ASN A 1 216 ? 9.761 5.369 -15.790 1.00 94.06 216 ASN A N 1
ATOM 1801 C CA . ASN A 1 216 ? 10.812 6.284 -16.241 1.00 94.06 216 ASN A CA 1
ATOM 1802 C C . ASN A 1 216 ? 11.762 5.613 -17.249 1.00 94.06 216 ASN A C 1
ATOM 1804 O O . ASN A 1 216 ? 12.088 6.214 -18.274 1.00 94.06 216 ASN A O 1
ATOM 1808 N N . LEU A 1 217 ? 12.170 4.360 -17.006 1.00 94.94 217 LEU A N 1
ATOM 1809 C CA . LEU A 1 217 ? 12.969 3.578 -17.959 1.00 94.94 217 LEU A CA 1
ATOM 1810 C C . LEU A 1 217 ? 12.236 3.396 -19.290 1.00 94.94 217 LEU A C 1
ATOM 1812 O O . LEU A 1 217 ? 12.817 3.624 -20.353 1.00 94.94 217 LEU A O 1
ATOM 1816 N N . ASP A 1 218 ? 10.960 3.018 -19.237 1.00 95.06 218 ASP A N 1
ATOM 1817 C CA . ASP A 1 218 ? 10.152 2.811 -20.436 1.00 95.06 218 ASP A CA 1
ATOM 1818 C C . ASP A 1 218 ? 9.956 4.117 -21.208 1.00 95.06 218 ASP A C 1
ATOM 1820 O O . ASP A 1 218 ? 10.056 4.134 -22.433 1.00 95.06 218 ASP A O 1
ATOM 1824 N N . GLU A 1 219 ? 9.746 5.239 -20.523 1.00 95.25 219 GLU A N 1
ATOM 1825 C CA . GLU A 1 219 ? 9.652 6.556 -21.149 1.00 95.25 219 GLU A CA 1
ATOM 1826 C C . GLU A 1 219 ? 10.934 6.977 -21.869 1.00 95.25 219 GLU A C 1
ATOM 1828 O O . GLU A 1 219 ? 10.850 7.579 -22.948 1.00 95.25 219 GLU A O 1
ATOM 1833 N N . VAL A 1 220 ? 12.101 6.673 -21.296 1.00 95.94 220 VAL A N 1
ATOM 1834 C CA . VAL A 1 220 ? 13.401 6.944 -21.920 1.00 95.94 220 VAL A CA 1
ATOM 1835 C C . VAL A 1 220 ? 13.616 6.032 -23.131 1.00 95.94 220 VAL A C 1
ATOM 1837 O O . VAL A 1 220 ? 13.925 6.530 -24.212 1.00 95.94 220 VAL A O 1
ATOM 1840 N N . LEU A 1 221 ? 13.370 4.722 -23.008 1.00 95.38 221 LEU A N 1
ATOM 1841 C CA . LEU A 1 221 ? 13.457 3.775 -24.132 1.00 95.38 221 LEU A CA 1
ATOM 1842 C C . LEU A 1 221 ? 12.501 4.143 -25.276 1.00 95.38 221 LEU A C 1
ATOM 1844 O O . LEU A 1 221 ? 12.863 4.056 -26.450 1.00 95.38 221 LEU A O 1
ATOM 1848 N N . ASN A 1 222 ? 11.306 4.631 -24.944 1.00 95.19 222 ASN A N 1
ATOM 1849 C CA . ASN A 1 222 ? 10.321 5.101 -25.915 1.00 95.19 222 ASN A CA 1
ATOM 1850 C C . ASN A 1 222 ? 10.787 6.328 -26.720 1.00 95.19 222 ASN A C 1
ATOM 1852 O O . ASN A 1 222 ? 10.185 6.603 -27.758 1.00 95.19 222 ASN A O 1
ATOM 1856 N N . GLN A 1 223 ? 11.829 7.057 -26.285 1.00 95.25 223 GLN A N 1
ATOM 1857 C CA . GLN A 1 223 ? 12.437 8.118 -27.105 1.00 95.25 223 GLN A CA 1
ATOM 1858 C C . GLN A 1 223 ? 13.209 7.555 -28.303 1.00 95.25 223 GLN A C 1
ATOM 1860 O O . GLN A 1 223 ? 13.349 8.247 -29.307 1.00 95.25 223 GLN A O 1
ATOM 1865 N N . PHE A 1 224 ? 13.684 6.311 -28.208 1.00 93.31 224 PHE A N 1
ATOM 1866 C CA . PHE A 1 224 ? 14.360 5.619 -29.300 1.00 93.31 224 PHE A CA 1
ATOM 1867 C C . PHE A 1 224 ? 13.340 4.941 -30.210 1.00 93.31 224 PHE A C 1
ATOM 1869 O O . PHE A 1 224 ? 13.293 5.223 -31.405 1.00 93.31 224 PHE A O 1
ATOM 1876 N N . ASP A 1 225 ? 12.514 4.052 -29.654 1.00 92.06 225 ASP A N 1
ATOM 1877 C CA . ASP A 1 225 ? 11.422 3.408 -30.383 1.00 92.06 225 ASP A CA 1
ATOM 1878 C C . ASP A 1 225 ? 10.440 2.707 -29.427 1.00 92.06 225 ASP A C 1
ATOM 1880 O O . ASP A 1 225 ? 10.838 1.927 -28.558 1.00 92.06 225 ASP A O 1
ATOM 1884 N N . LYS A 1 226 ? 9.132 2.918 -29.626 1.00 91.88 226 LYS A N 1
ATOM 1885 C CA . LYS A 1 226 ? 8.075 2.332 -28.775 1.00 91.88 226 LYS A CA 1
ATOM 1886 C C . LYS A 1 226 ? 8.010 0.803 -28.824 1.00 91.88 226 LYS A C 1
ATOM 1888 O O . LYS A 1 226 ? 7.371 0.179 -27.979 1.00 91.88 226 LYS A O 1
ATOM 1893 N N . SER A 1 227 ? 8.583 0.166 -29.843 1.00 90.38 227 SER A N 1
ATOM 1894 C CA . SER A 1 227 ? 8.601 -1.292 -29.950 1.00 90.38 227 SER A CA 1
ATOM 1895 C C . SER A 1 227 ? 9.587 -1.946 -28.984 1.00 90.38 227 SER A C 1
ATOM 1897 O O . SER A 1 227 ? 9.372 -3.110 -28.646 1.00 90.38 227 SER A O 1
ATOM 1899 N N . ILE A 1 228 ? 10.603 -1.218 -28.495 1.00 90.56 228 ILE A N 1
ATOM 1900 C CA . ILE A 1 228 ? 11.650 -1.771 -27.621 1.00 90.56 228 ILE A CA 1
ATOM 1901 C C . ILE A 1 228 ? 11.053 -2.336 -26.330 1.00 90.56 228 ILE A C 1
ATOM 1903 O O . ILE A 1 228 ? 11.369 -3.459 -25.942 1.00 90.56 228 ILE A O 1
ATOM 1907 N N . VAL A 1 229 ? 10.132 -1.595 -25.710 1.00 91.00 229 VAL A N 1
ATOM 1908 C CA . VAL A 1 229 ? 9.495 -1.976 -24.439 1.00 91.00 229 VAL A CA 1
ATOM 1909 C C . VAL A 1 229 ? 8.435 -3.075 -24.597 1.00 91.00 229 VAL A C 1
ATOM 1911 O O . VAL A 1 229 ? 7.917 -3.599 -23.612 1.00 91.00 229 VAL A O 1
ATOM 1914 N N . LYS A 1 230 ? 8.092 -3.478 -25.829 1.00 90.81 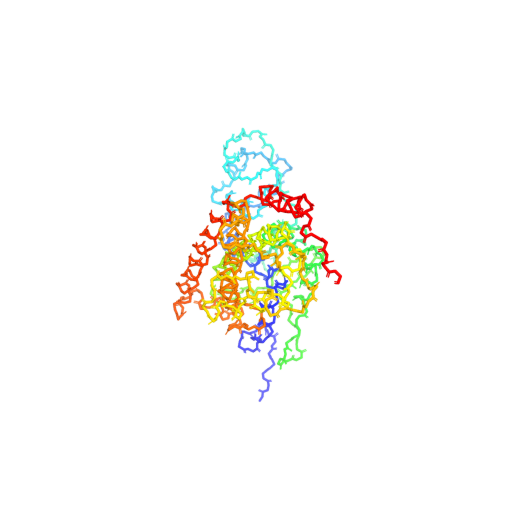230 LYS A N 1
ATOM 1915 C CA . LYS A 1 230 ? 7.082 -4.521 -26.056 1.00 90.81 230 LYS A CA 1
ATOM 1916 C C . LYS A 1 230 ? 7.617 -5.891 -25.643 1.00 90.81 230 LYS A C 1
ATOM 1918 O O . LYS A 1 230 ? 8.749 -6.268 -25.954 1.00 90.81 230 LYS A O 1
ATOM 1923 N N . ALA A 1 231 ? 6.745 -6.707 -25.050 1.00 89.62 231 ALA A N 1
ATOM 1924 C CA . ALA A 1 231 ? 7.092 -8.036 -24.542 1.00 89.62 231 ALA A CA 1
ATOM 1925 C C . ALA A 1 231 ? 7.858 -8.947 -25.536 1.00 89.62 231 ALA A C 1
ATOM 1927 O O . ALA A 1 231 ? 8.807 -9.605 -25.105 1.00 89.62 231 ALA A O 1
ATOM 1928 N N . PRO A 1 232 ? 7.533 -9.008 -26.849 1.00 90.06 232 PRO A N 1
ATOM 1929 C CA . PRO A 1 232 ? 8.296 -9.824 -27.797 1.00 90.06 232 PRO A CA 1
ATOM 1930 C C . PRO A 1 232 ? 9.752 -9.374 -27.966 1.00 90.06 232 PRO A C 1
ATOM 1932 O O . PRO A 1 232 ? 10.628 -10.221 -28.132 1.00 90.06 232 PRO A O 1
ATOM 1935 N N . VAL A 1 233 ? 10.017 -8.065 -27.918 1.00 90.19 233 VAL A N 1
ATOM 1936 C CA . VAL A 1 233 ? 11.370 -7.503 -28.029 1.00 90.19 233 VAL A CA 1
ATOM 1937 C C . VAL A 1 233 ? 12.134 -7.729 -26.730 1.00 90.19 233 VAL A C 1
ATOM 1939 O O . VAL A 1 233 ? 13.234 -8.279 -26.770 1.00 90.19 233 VAL A O 1
ATOM 1942 N N . MET A 1 234 ? 11.511 -7.467 -25.580 1.00 89.81 234 MET A N 1
ATOM 1943 C CA . MET A 1 234 ? 12.109 -7.752 -24.271 1.00 89.81 234 MET A CA 1
ATOM 1944 C C . MET A 1 234 ? 12.490 -9.230 -24.102 1.00 89.81 234 MET A C 1
ATOM 1946 O O . MET A 1 234 ? 13.561 -9.535 -23.585 1.00 89.81 234 MET A O 1
ATOM 1950 N N . LYS A 1 235 ? 11.680 -10.171 -24.613 1.00 90.56 235 LYS A N 1
ATOM 1951 C CA . LYS A 1 235 ? 12.038 -11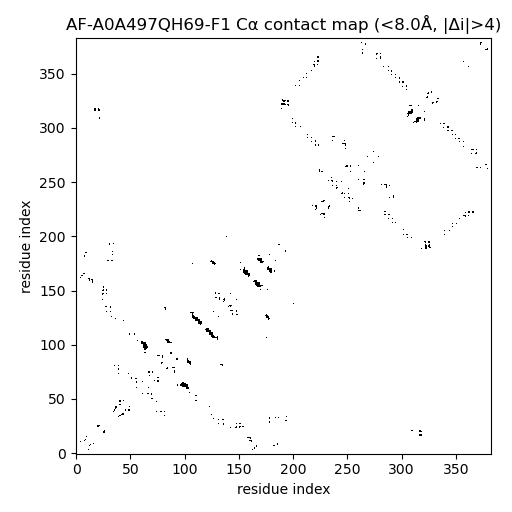.604 -24.639 1.00 90.56 235 LYS A CA 1
ATOM 1952 C C . LYS A 1 235 ? 13.301 -11.888 -25.460 1.00 90.56 235 LYS A C 1
ATOM 1954 O O . LYS A 1 235 ? 14.059 -12.787 -25.108 1.00 90.56 235 LYS A O 1
ATOM 1959 N N . LYS A 1 236 ? 13.531 -11.167 -26.562 1.00 91.00 236 LYS A N 1
ATOM 1960 C CA . LYS A 1 236 ? 14.762 -11.312 -27.359 1.00 91.00 236 LYS A CA 1
ATOM 1961 C C . LYS A 1 236 ? 15.964 -10.716 -26.637 1.00 91.00 236 LYS A C 1
ATOM 1963 O O . LYS A 1 236 ? 17.021 -11.333 -26.672 1.00 91.00 236 LYS A O 1
ATOM 1968 N N . LEU A 1 237 ? 15.787 -9.568 -25.986 1.00 91.12 237 LEU A N 1
ATOM 1969 C CA . LEU A 1 237 ? 16.831 -8.900 -25.211 1.00 91.12 237 LEU A CA 1
ATOM 1970 C C . LEU A 1 237 ? 17.317 -9.763 -24.044 1.00 91.12 237 LEU A C 1
ATOM 1972 O O . LEU A 1 237 ? 18.519 -9.972 -23.927 1.00 91.12 237 LEU A O 1
ATOM 1976 N N . LYS A 1 238 ? 16.402 -10.392 -23.295 1.00 90.12 238 LYS A N 1
ATOM 1977 C CA . LYS A 1 238 ? 16.763 -11.391 -22.270 1.00 90.12 238 LYS A CA 1
ATOM 1978 C C . LYS A 1 238 ? 17.620 -12.526 -22.833 1.00 90.12 238 LYS A C 1
ATOM 1980 O O . LYS A 1 238 ? 18.695 -12.808 -22.329 1.00 90.12 238 LYS A O 1
ATOM 1985 N N . LYS A 1 239 ? 17.203 -13.115 -23.962 1.00 90.94 239 LYS A N 1
ATOM 1986 C CA . LYS A 1 239 ? 17.987 -14.163 -24.644 1.00 90.94 239 LYS A CA 1
ATOM 1987 C C . LYS A 1 239 ? 19.357 -13.680 -25.128 1.00 90.94 239 LYS A C 1
ATOM 1989 O O . LYS A 1 239 ? 20.237 -14.503 -25.362 1.00 90.94 239 LYS A O 1
ATOM 1994 N N . ALA A 1 240 ? 19.513 -12.386 -25.397 1.00 90.81 240 ALA A N 1
ATOM 1995 C CA . ALA A 1 240 ? 20.791 -11.807 -25.792 1.00 90.81 240 ALA A CA 1
ATOM 1996 C C . ALA A 1 240 ? 21.740 -11.749 -24.587 1.00 90.81 240 ALA A C 1
ATOM 1998 O O . ALA A 1 240 ? 22.887 -12.179 -24.696 1.00 90.81 240 ALA A O 1
ATOM 1999 N N . GLU A 1 241 ? 21.232 -11.288 -23.446 1.00 89.88 241 GLU A N 1
ATOM 2000 C CA . GLU A 1 241 ? 21.955 -11.219 -22.176 1.00 89.88 241 GLU A CA 1
ATOM 2001 C C . GLU A 1 241 ? 22.358 -12.606 -21.663 1.00 89.88 241 GLU A C 1
ATOM 2003 O O . GLU A 1 241 ? 23.533 -12.826 -21.381 1.00 89.88 241 GLU A O 1
ATOM 2008 N N . GLU A 1 242 ? 21.444 -13.581 -21.692 1.00 89.38 242 GLU A N 1
ATOM 2009 C CA . GLU A 1 242 ? 21.725 -14.993 -21.369 1.00 89.38 242 GLU A CA 1
ATOM 2010 C C . GLU A 1 242 ? 22.858 -15.583 -22.233 1.00 89.38 242 GLU A C 1
ATOM 2012 O O . GLU A 1 242 ? 23.592 -16.468 -21.805 1.00 89.38 242 GLU A O 1
ATOM 2017 N N . LYS A 1 243 ? 23.026 -15.083 -23.465 1.00 90.94 243 LYS A N 1
ATOM 2018 C CA . LYS A 1 243 ? 24.096 -15.483 -24.397 1.00 90.94 243 LYS A CA 1
ATOM 2019 C C . LYS A 1 243 ? 25.356 -14.617 -24.286 1.00 90.94 243 LYS A C 1
ATOM 2021 O O . LYS A 1 243 ? 26.214 -14.690 -25.170 1.00 90.94 243 LYS A O 1
ATOM 2026 N N . GLY A 1 244 ? 25.449 -13.757 -23.273 1.00 87.62 244 GLY A N 1
ATOM 2027 C CA . GLY A 1 244 ? 26.582 -12.860 -23.042 1.00 87.62 244 GLY A CA 1
ATOM 2028 C C . GLY A 1 244 ? 26.765 -11.788 -24.121 1.00 87.62 244 GLY A C 1
ATOM 2029 O O . GLY A 1 244 ? 27.878 -11.295 -24.322 1.00 87.62 244 GLY A O 1
ATOM 2030 N N . LYS A 1 245 ? 25.712 -11.439 -24.873 1.00 88.56 245 LYS A N 1
ATOM 2031 C CA . LYS A 1 245 ? 25.791 -10.395 -25.904 1.00 88.56 245 LYS A CA 1
ATOM 2032 C C . LYS A 1 245 ? 25.799 -9.018 -25.246 1.00 88.56 245 LYS A C 1
ATOM 2034 O O . LYS A 1 245 ? 24.920 -8.702 -24.458 1.00 88.56 245 LYS A O 1
ATOM 2039 N N . LYS A 1 246 ? 26.784 -8.193 -25.611 1.00 83.44 246 LYS A N 1
ATOM 2040 C CA . LYS A 1 246 ? 26.918 -6.806 -25.128 1.00 83.44 246 LYS A CA 1
ATOM 2041 C C . LYS A 1 246 ? 26.263 -5.776 -26.049 1.00 83.44 246 LYS A C 1
ATOM 2043 O O . LYS A 1 246 ? 25.966 -4.670 -25.619 1.00 83.44 246 LYS A O 1
ATOM 2048 N N . ASP A 1 247 ? 26.048 -6.145 -27.309 1.00 88.69 247 ASP A N 1
ATOM 2049 C CA . ASP A 1 247 ? 25.471 -5.277 -28.329 1.00 88.69 247 ASP A CA 1
ATOM 2050 C C . ASP A 1 247 ? 24.053 -5.733 -28.673 1.00 88.69 247 ASP A C 1
ATOM 2052 O O . ASP A 1 247 ? 23.813 -6.579 -29.544 1.00 88.69 247 ASP A O 1
ATOM 2056 N N . TYR A 1 248 ? 23.108 -5.197 -27.910 1.00 89.75 248 TYR A N 1
ATOM 2057 C CA . TYR A 1 248 ? 21.706 -5.571 -27.974 1.00 89.75 248 TYR A CA 1
ATOM 2058 C C . TYR A 1 248 ? 21.052 -5.118 -29.273 1.00 89.75 248 TYR A C 1
ATOM 2060 O O . TYR A 1 248 ? 20.227 -5.847 -29.821 1.00 89.75 248 TYR A O 1
ATOM 2068 N N . ILE A 1 249 ? 21.449 -3.960 -29.801 1.00 89.00 249 ILE A N 1
ATOM 2069 C CA . ILE A 1 249 ? 20.927 -3.413 -31.060 1.00 89.00 249 ILE A CA 1
ATOM 2070 C C . ILE A 1 249 ? 21.246 -4.353 -32.222 1.00 89.00 249 ILE A C 1
ATOM 2072 O O . ILE A 1 249 ? 20.332 -4.765 -32.939 1.00 89.00 249 ILE A O 1
ATOM 2076 N N . LYS A 1 250 ? 22.512 -4.771 -32.359 1.00 88.00 250 LYS A N 1
ATOM 2077 C CA . LYS A 1 250 ? 22.923 -5.736 -33.391 1.00 88.00 250 LYS A CA 1
ATOM 2078 C C . LYS A 1 250 ? 22.192 -7.068 -33.245 1.00 88.00 250 LYS A C 1
ATOM 2080 O O . LYS A 1 250 ? 21.676 -7.610 -34.217 1.00 88.00 250 LYS A O 1
ATOM 2085 N N . TYR A 1 251 ? 22.070 -7.580 -32.021 1.00 89.38 251 TYR A N 1
ATOM 2086 C CA . TYR A 1 251 ? 21.324 -8.817 -31.795 1.00 89.38 251 TYR A CA 1
ATOM 2087 C C . TYR A 1 251 ? 19.841 -8.685 -32.178 1.00 89.38 251 TYR A C 1
ATOM 2089 O O . TYR A 1 251 ? 19.259 -9.593 -32.779 1.00 89.38 251 TYR A O 1
ATOM 2097 N N . LEU A 1 252 ? 19.209 -7.557 -31.841 1.00 87.69 252 LEU A N 1
ATOM 2098 C CA . LEU A 1 252 ? 17.815 -7.290 -32.177 1.00 87.69 252 LEU A CA 1
ATOM 2099 C C . LEU A 1 252 ? 17.590 -7.222 -33.681 1.00 87.69 252 LEU A C 1
ATOM 2101 O O . LEU A 1 252 ? 16.569 -7.736 -34.146 1.00 87.69 252 LEU A O 1
ATOM 2105 N N . THR A 1 253 ? 18.506 -6.621 -34.434 1.00 85.69 253 THR A N 1
ATOM 2106 C CA . THR A 1 253 ? 18.382 -6.491 -35.888 1.00 85.69 253 THR A CA 1
ATOM 2107 C C . THR A 1 253 ? 18.612 -7.824 -36.591 1.00 85.69 253 THR A C 1
ATOM 2109 O O . THR A 1 253 ? 17.796 -8.194 -37.432 1.00 85.69 253 THR A O 1
ATOM 2112 N N . GLU A 1 254 ? 19.608 -8.608 -36.167 1.00 85.75 254 GLU A N 1
ATOM 2113 C CA . GLU A 1 254 ? 19.880 -9.959 -36.683 1.00 85.75 254 GLU A CA 1
ATOM 2114 C C . GLU A 1 254 ? 18.745 -10.959 -36.401 1.00 85.75 254 GLU A C 1
ATOM 2116 O O . GLU A 1 254 ? 18.492 -11.872 -37.187 1.00 85.75 254 GLU A O 1
ATOM 2121 N N . LYS A 1 255 ? 18.064 -10.831 -35.253 1.00 84.94 255 LYS A N 1
ATOM 2122 C CA . LYS A 1 255 ? 17.017 -11.771 -34.804 1.00 84.94 255 LYS A CA 1
ATOM 2123 C C . LYS A 1 255 ? 15.594 -11.270 -35.026 1.00 84.94 255 LYS A C 1
ATOM 2125 O O . LYS A 1 255 ? 14.637 -11.884 -34.534 1.00 84.94 255 LYS A O 1
ATOM 2130 N N . SER A 1 256 ? 15.408 -10.158 -35.725 1.00 81.31 256 SER A N 1
ATOM 2131 C CA . SER A 1 256 ? 14.082 -9.637 -36.066 1.00 81.31 256 SER A CA 1
ATOM 2132 C C . SER A 1 256 ? 13.809 -9.743 -37.554 1.00 81.31 256 SER A C 1
ATOM 2134 O O . SER A 1 256 ? 14.725 -9.810 -38.364 1.00 81.31 256 SER A O 1
ATOM 2136 N N . ARG A 1 257 ? 12.523 -9.801 -37.917 1.00 74.06 257 ARG A N 1
ATOM 2137 C CA . ARG A 1 257 ? 12.137 -9.786 -39.328 1.00 74.06 257 ARG A CA 1
ATOM 2138 C C . ARG A 1 257 ? 12.601 -8.461 -39.941 1.00 74.06 257 ARG A C 1
ATOM 2140 O O . ARG A 1 257 ? 12.642 -7.434 -39.249 1.00 74.06 257 ARG A O 1
ATOM 2147 N N . LYS A 1 258 ? 12.906 -8.467 -41.243 1.00 65.25 258 LYS A N 1
ATOM 2148 C CA . LYS A 1 258 ? 13.108 -7.219 -41.992 1.00 65.25 258 LYS A CA 1
ATOM 2149 C C . LYS A 1 258 ? 11.906 -6.290 -41.729 1.00 65.25 258 LYS A C 1
ATOM 2151 O O . LYS A 1 258 ? 10.777 -6.754 -41.594 1.00 65.25 258 LYS A O 1
ATOM 2156 N N . LYS A 1 259 ? 12.171 -4.993 -41.569 1.00 68.38 259 LYS A N 1
ATOM 2157 C CA . LYS A 1 259 ? 11.198 -3.919 -41.264 1.00 68.38 259 LYS A CA 1
ATOM 2158 C C . LYS A 1 259 ? 10.544 -3.919 -39.856 1.00 68.38 259 LYS A C 1
ATOM 2160 O O . LYS A 1 259 ? 9.699 -3.078 -39.604 1.00 68.38 259 LYS A O 1
ATOM 2165 N N . THR A 1 260 ? 10.977 -4.747 -38.886 1.00 77.25 260 THR A N 1
ATOM 2166 C CA . THR A 1 260 ? 10.462 -4.673 -37.483 1.00 77.25 260 THR A CA 1
ATOM 2167 C C . THR A 1 260 ? 10.866 -3.402 -36.718 1.00 77.25 260 THR A C 1
ATOM 2169 O O . THR A 1 260 ? 10.076 -2.871 -35.948 1.00 77.25 260 THR A O 1
ATOM 2172 N N . PHE A 1 261 ? 12.099 -2.940 -36.914 1.00 84.62 261 PHE A N 1
ATOM 2173 C CA . PHE A 1 261 ? 12.643 -1.708 -36.332 1.00 84.62 261 PHE A CA 1
ATOM 2174 C C . PHE A 1 261 ? 12.865 -0.646 -37.417 1.00 84.62 261 PHE A C 1
ATOM 2176 O O . PHE A 1 261 ? 13.085 -1.041 -38.575 1.00 84.62 261 PHE A O 1
ATOM 2183 N N . PRO A 1 262 ? 12.855 0.652 -37.059 1.00 86.38 262 PRO A N 1
ATOM 2184 C CA . PRO A 1 262 ? 13.207 1.736 -37.970 1.00 86.38 262 PRO A CA 1
ATOM 2185 C C . PRO A 1 262 ? 14.607 1.574 -38.563 1.00 86.38 262 PRO A C 1
ATOM 2187 O O . PRO A 1 262 ? 15.460 0.875 -38.006 1.00 86.38 262 PRO A O 1
ATOM 2190 N N . LEU A 1 263 ? 14.847 2.257 -39.680 1.00 84.62 263 LEU A N 1
ATOM 2191 C CA . LEU A 1 263 ? 16.086 2.141 -40.441 1.00 84.62 263 LEU A CA 1
ATOM 2192 C C . LEU A 1 263 ? 17.335 2.438 -39.606 1.00 84.62 263 LEU A C 1
ATOM 2194 O O . LEU A 1 263 ? 18.289 1.677 -39.693 1.00 84.62 263 LEU A O 1
ATOM 2198 N N . LYS A 1 264 ? 17.282 3.433 -38.711 1.00 87.69 264 LYS A N 1
ATOM 2199 C CA . LYS A 1 264 ? 18.376 3.809 -37.793 1.00 87.69 264 LYS A CA 1
ATOM 2200 C C . LYS A 1 264 ? 18.975 2.659 -36.975 1.00 87.69 264 LYS A C 1
ATOM 2202 O O . LYS A 1 264 ? 20.116 2.747 -36.553 1.00 87.69 264 LYS A O 1
ATOM 2207 N N . PHE A 1 265 ? 18.239 1.563 -36.769 1.00 88.06 265 PHE A N 1
ATOM 2208 C CA . PHE A 1 265 ? 18.750 0.371 -36.081 1.00 88.06 265 PHE A CA 1
ATOM 2209 C C . PHE A 1 265 ? 19.584 -0.546 -36.987 1.00 88.06 265 PHE A C 1
ATOM 2211 O O . PHE A 1 265 ? 20.285 -1.424 -36.492 1.00 88.06 265 PHE A O 1
ATOM 2218 N N . ARG A 1 266 ? 19.459 -0.415 -38.310 1.00 84.25 266 ARG A N 1
ATOM 2219 C CA . ARG A 1 266 ? 20.045 -1.316 -39.315 1.00 84.25 266 ARG A CA 1
ATOM 2220 C C . ARG A 1 266 ? 21.181 -0.704 -40.116 1.00 84.25 266 ARG A C 1
ATOM 2222 O O . ARG A 1 266 ? 21.728 -1.395 -40.969 1.00 84.25 266 ARG A O 1
ATOM 2229 N N . ILE A 1 267 ? 21.514 0.554 -39.864 1.00 80.81 267 ILE A N 1
ATOM 2230 C CA . ILE A 1 267 ? 22.535 1.243 -40.641 1.00 80.81 267 ILE A CA 1
ATOM 2231 C C . ILE A 1 267 ? 23.891 0.625 -40.357 1.00 80.81 267 ILE A C 1
ATOM 2233 O O . ILE A 1 267 ? 24.279 0.423 -39.201 1.00 80.81 267 ILE A O 1
ATOM 2237 N N . GLN A 1 268 ? 24.587 0.317 -41.443 1.00 75.81 268 GLN A N 1
ATOM 2238 C CA . GLN A 1 268 ? 25.967 -0.118 -41.426 1.00 75.81 268 GLN A CA 1
ATOM 2239 C C . GLN A 1 268 ? 26.805 1.025 -41.975 1.00 75.81 268 GLN A C 1
ATOM 2241 O O . GLN A 1 268 ? 26.600 1.470 -43.099 1.00 75.81 268 GLN A O 1
ATOM 2246 N N . PHE A 1 269 ? 27.716 1.513 -41.145 1.00 76.25 269 PHE A N 1
ATOM 2247 C CA . PHE A 1 269 ? 28.761 2.431 -41.566 1.00 76.25 269 PHE A CA 1
ATOM 2248 C C . PHE A 1 269 ? 30.032 1.609 -41.817 1.00 76.25 269 PHE A C 1
ATOM 2250 O O . PHE A 1 269 ? 30.243 0.623 -41.101 1.00 76.25 269 PHE A O 1
ATOM 2257 N N . PRO A 1 270 ? 30.882 1.991 -42.781 1.00 73.56 270 PRO A N 1
ATOM 2258 C CA . PRO A 1 270 ? 32.244 1.473 -42.866 1.00 73.56 270 PRO A CA 1
ATOM 2259 C C . PRO A 1 270 ? 32.976 1.682 -41.530 1.00 73.56 270 PRO A C 1
ATOM 2261 O O . PRO A 1 270 ? 32.769 2.704 -40.873 1.00 73.56 270 PRO A O 1
ATOM 2264 N N . ASP A 1 271 ? 33.843 0.745 -41.131 1.00 66.94 271 ASP A N 1
ATOM 2265 C CA . ASP A 1 271 ? 34.476 0.736 -39.796 1.00 66.94 271 ASP A CA 1
ATOM 2266 C C . ASP A 1 271 ? 35.234 2.038 -39.452 1.00 66.94 271 ASP A C 1
ATOM 2268 O O . ASP A 1 271 ? 35.336 2.400 -38.282 1.00 66.94 271 ASP A O 1
ATOM 2272 N N . ASN A 1 272 ? 35.701 2.783 -40.461 1.00 69.62 272 ASN A N 1
ATOM 2273 C CA . ASN A 1 272 ? 36.444 4.038 -40.297 1.00 69.62 272 ASN A CA 1
ATOM 2274 C C . ASN A 1 272 ? 35.581 5.311 -40.432 1.00 69.62 272 ASN A C 1
ATOM 2276 O O . ASN A 1 272 ? 36.118 6.413 -40.363 1.00 69.62 272 ASN A O 1
ATOM 2280 N N . GLU A 1 273 ? 34.267 5.186 -40.639 1.00 79.56 273 GLU A N 1
ATOM 2281 C CA . GLU A 1 273 ? 33.366 6.315 -40.944 1.00 79.56 273 GLU A CA 1
ATOM 2282 C C . GLU A 1 273 ? 32.140 6.391 -40.021 1.00 79.56 273 GLU A C 1
ATOM 2284 O O . GLU A 1 273 ? 31.194 7.140 -40.291 1.00 79.56 273 GLU A O 1
ATOM 2289 N N . VAL A 1 274 ? 32.129 5.621 -38.928 1.00 81.69 274 VAL A N 1
ATOM 2290 C CA . VAL A 1 274 ? 31.017 5.634 -37.973 1.00 81.69 274 VAL A CA 1
ATOM 2291 C C . VAL A 1 274 ? 30.949 7.002 -37.281 1.00 81.69 274 VAL A C 1
ATOM 2293 O O . VAL A 1 274 ? 31.892 7.371 -36.585 1.00 81.69 274 VAL A O 1
ATOM 2296 N N . PRO A 1 275 ? 29.847 7.761 -37.413 1.00 87.06 275 PRO A N 1
ATOM 2297 C CA . PRO A 1 275 ? 29.742 9.072 -36.781 1.00 87.06 275 PRO A CA 1
ATOM 2298 C C . PRO A 1 275 ? 29.734 8.964 -35.250 1.00 87.06 275 PRO A C 1
ATOM 2300 O O . PRO A 1 275 ? 29.000 8.138 -34.703 1.00 87.06 275 PRO A O 1
ATOM 2303 N N . ASP A 1 276 ? 30.454 9.851 -34.556 1.00 88.94 276 ASP A N 1
ATOM 2304 C CA . ASP A 1 276 ? 30.531 9.867 -33.083 1.00 88.94 276 ASP A CA 1
ATOM 2305 C C . ASP A 1 276 ? 29.148 9.897 -32.425 1.00 88.94 276 ASP A C 1
ATOM 2307 O O . ASP A 1 276 ? 28.865 9.129 -31.508 1.00 88.94 276 ASP A O 1
ATOM 2311 N N . LYS A 1 277 ? 28.230 10.711 -32.963 1.00 87.69 277 LYS A N 1
ATOM 2312 C CA . LYS A 1 277 ? 26.841 10.769 -32.483 1.00 87.69 277 LYS A CA 1
ATOM 2313 C C . LYS A 1 277 ? 26.122 9.422 -32.590 1.00 87.69 277 LYS A C 1
ATOM 2315 O O . LYS A 1 277 ? 25.293 9.102 -31.743 1.00 87.69 277 LYS A O 1
ATOM 2320 N N . TYR A 1 278 ? 26.407 8.624 -33.623 1.00 89.81 278 TYR A N 1
ATOM 2321 C CA . TYR A 1 278 ? 25.809 7.294 -33.776 1.00 89.81 278 TYR A CA 1
ATOM 2322 C C . TYR A 1 278 ? 26.394 6.299 -32.773 1.00 89.81 278 TYR A C 1
ATOM 2324 O O . TYR A 1 278 ? 25.651 5.482 -32.225 1.00 89.81 278 TYR A O 1
ATOM 2332 N N . LEU A 1 279 ? 27.698 6.389 -32.492 1.00 90.25 279 LEU A N 1
ATOM 2333 C CA . LEU A 1 279 ? 28.332 5.614 -31.425 1.00 90.25 279 LEU A CA 1
ATOM 2334 C C . LEU A 1 279 ? 27.710 5.956 -30.066 1.00 90.25 279 LEU A C 1
ATOM 2336 O O . LEU A 1 279 ? 27.277 5.046 -29.361 1.00 90.25 279 LEU A O 1
ATOM 2340 N N . GLU A 1 280 ? 27.557 7.246 -29.757 1.00 93.12 280 GLU A N 1
ATOM 2341 C CA . GLU A 1 280 ? 26.910 7.734 -28.533 1.00 93.12 280 GLU A CA 1
ATOM 2342 C C . GLU A 1 280 ? 25.452 7.257 -28.422 1.00 93.12 280 GLU A C 1
ATOM 2344 O O . GLU A 1 280 ? 25.031 6.759 -27.374 1.00 93.12 280 GLU A O 1
ATOM 2349 N N . TRP A 1 281 ? 24.681 7.344 -29.512 1.00 94.69 281 TRP A N 1
ATOM 2350 C CA . TRP A 1 281 ? 23.304 6.845 -29.581 1.00 94.69 281 TRP A CA 1
ATOM 2351 C C . TRP A 1 281 ? 23.228 5.341 -29.303 1.00 94.69 281 TRP A C 1
ATOM 2353 O O . TRP A 1 281 ? 22.426 4.895 -28.476 1.00 94.69 281 TRP A O 1
ATOM 2363 N N . ARG A 1 282 ? 24.090 4.555 -29.958 1.00 92.69 282 ARG A N 1
ATOM 2364 C CA . ARG A 1 282 ? 24.132 3.094 -29.829 1.00 92.69 282 ARG A CA 1
ATOM 2365 C C . ARG A 1 282 ? 24.553 2.669 -28.427 1.00 92.69 282 ARG A C 1
ATOM 2367 O O . ARG A 1 282 ? 23.951 1.760 -27.854 1.00 92.69 282 ARG A O 1
ATOM 2374 N N . GLU A 1 283 ? 25.579 3.310 -27.877 1.00 93.56 283 GLU A N 1
ATOM 2375 C CA . GLU A 1 283 ? 26.076 3.039 -26.532 1.00 93.56 283 GLU A CA 1
ATOM 2376 C C . GLU A 1 283 ? 25.024 3.392 -25.477 1.00 93.56 283 GLU A C 1
ATOM 2378 O O . GLU A 1 283 ? 24.712 2.563 -24.619 1.00 93.56 283 GLU A O 1
ATOM 2383 N N . SER A 1 284 ? 24.414 4.575 -25.582 1.00 95.25 284 SER A N 1
ATOM 2384 C CA . SER A 1 284 ? 23.352 5.017 -24.674 1.00 95.25 284 SER A CA 1
ATOM 2385 C C . SER A 1 284 ? 22.185 4.036 -24.673 1.00 95.25 284 SER A C 1
ATOM 2387 O O . SER A 1 284 ? 21.773 3.566 -23.613 1.00 95.25 284 SER A O 1
ATOM 2389 N N . LEU A 1 285 ? 21.694 3.645 -25.853 1.00 95.12 285 LEU A N 1
ATOM 2390 C CA . LEU A 1 285 ? 20.592 2.695 -25.962 1.00 95.12 285 LEU A CA 1
ATOM 2391 C C . LEU A 1 285 ? 20.960 1.306 -25.413 1.00 95.12 285 LEU A C 1
ATOM 2393 O O . LEU A 1 285 ? 20.171 0.721 -24.671 1.00 95.12 285 LEU A O 1
ATOM 2397 N N . ASN A 1 286 ? 22.154 0.781 -25.710 1.00 94.56 286 ASN A N 1
ATOM 2398 C CA . ASN A 1 286 ? 22.614 -0.492 -25.142 1.00 94.56 286 ASN A CA 1
ATOM 2399 C C . ASN A 1 286 ? 22.712 -0.432 -23.605 1.00 94.56 286 ASN A C 1
ATOM 2401 O O . ASN A 1 286 ? 22.309 -1.383 -22.928 1.00 94.56 286 ASN A O 1
ATOM 2405 N N . ASN A 1 287 ? 23.185 0.684 -23.045 1.00 95.06 287 ASN A N 1
ATOM 2406 C CA . ASN A 1 287 ? 23.266 0.890 -21.600 1.00 95.06 287 ASN A CA 1
ATOM 2407 C C . ASN A 1 287 ? 21.879 0.975 -20.949 1.00 95.06 287 ASN A C 1
ATOM 2409 O O . ASN A 1 287 ? 21.637 0.301 -19.948 1.00 95.06 287 ASN A O 1
ATOM 2413 N N . ILE A 1 288 ? 20.938 1.722 -21.533 1.00 95.31 288 ILE A N 1
ATOM 2414 C CA . ILE A 1 288 ? 19.564 1.826 -21.014 1.00 95.31 288 ILE A CA 1
ATOM 2415 C C . ILE A 1 288 ? 18.839 0.473 -21.119 1.00 95.31 288 ILE A C 1
ATOM 2417 O O . ILE A 1 288 ? 18.140 0.077 -20.186 1.00 95.31 288 ILE A O 1
ATOM 2421 N N . ILE A 1 289 ? 19.043 -0.287 -22.204 1.00 94.31 289 ILE A N 1
ATOM 2422 C CA . ILE A 1 289 ? 18.529 -1.661 -22.332 1.00 94.31 289 ILE A CA 1
ATOM 2423 C C . ILE A 1 289 ? 19.076 -2.543 -21.209 1.00 94.31 289 ILE A C 1
ATOM 2425 O O . ILE A 1 289 ? 18.303 -3.254 -20.568 1.00 94.31 289 ILE A O 1
ATOM 2429 N N . LYS A 1 290 ? 20.382 -2.473 -20.931 1.00 92.62 290 LYS A N 1
ATOM 2430 C CA . LYS A 1 290 ? 20.998 -3.219 -19.829 1.00 92.62 290 LYS A CA 1
ATOM 2431 C C . LYS A 1 290 ? 20.384 -2.843 -18.478 1.00 92.62 290 LYS A C 1
ATOM 2433 O O . LYS A 1 290 ? 20.082 -3.728 -17.687 1.00 92.62 290 LYS A O 1
ATOM 2438 N N . LEU A 1 291 ? 20.135 -1.554 -18.227 1.00 93.56 291 LEU A N 1
ATOM 2439 C CA . LEU A 1 291 ? 19.423 -1.117 -17.021 1.00 93.56 291 LEU A CA 1
ATOM 2440 C C . LEU A 1 291 ? 18.025 -1.734 -16.940 1.00 93.56 291 LEU A C 1
ATOM 2442 O O . LEU A 1 291 ? 17.661 -2.260 -15.892 1.00 93.56 291 LEU A O 1
ATOM 2446 N N . LYS A 1 292 ? 17.260 -1.725 -18.040 1.00 92.25 292 LYS A N 1
ATOM 2447 C CA . LYS A 1 292 ? 15.920 -2.331 -18.090 1.00 92.25 292 LYS A CA 1
ATOM 2448 C C . LYS A 1 292 ? 15.958 -3.844 -17.865 1.00 92.25 292 LYS A C 1
ATOM 2450 O O . LYS A 1 292 ? 15.041 -4.375 -17.249 1.00 92.25 292 LYS A O 1
ATOM 2455 N N . LEU A 1 293 ? 16.989 -4.537 -18.340 1.00 89.88 293 LEU A N 1
ATOM 2456 C CA . LEU A 1 293 ? 17.166 -5.969 -18.108 1.00 89.88 293 LEU A CA 1
ATOM 2457 C C . LEU A 1 293 ? 17.497 -6.277 -16.642 1.00 89.88 293 LEU A C 1
ATOM 2459 O O . LEU A 1 293 ? 16.778 -7.062 -16.028 1.00 89.88 293 LEU A O 1
ATOM 2463 N N . ASN A 1 294 ? 18.448 -5.561 -16.034 1.00 87.75 294 ASN A N 1
ATOM 2464 C CA . ASN A 1 294 ? 18.713 -5.647 -14.591 1.00 87.75 294 ASN A CA 1
ATOM 2465 C C . ASN A 1 294 ? 17.448 -5.352 -13.760 1.00 87.75 294 ASN A C 1
ATOM 2467 O O . ASN A 1 294 ? 17.194 -5.968 -12.726 1.00 87.75 294 ASN A O 1
ATOM 2471 N N . PHE A 1 295 ? 16.602 -4.434 -14.236 1.00 87.19 295 PHE A N 1
ATOM 2472 C CA . PHE A 1 295 ? 15.341 -4.077 -13.584 1.00 87.19 295 PHE A CA 1
ATOM 2473 C C . PHE A 1 295 ? 14.338 -5.244 -13.495 1.00 87.19 295 PHE A C 1
ATOM 2475 O O . PHE A 1 295 ? 13.470 -5.274 -12.616 1.00 87.19 295 PHE A O 1
ATOM 2482 N N . ILE A 1 296 ? 14.449 -6.231 -14.386 1.00 81.69 296 ILE A N 1
ATOM 2483 C CA . ILE A 1 296 ? 13.608 -7.433 -14.381 1.00 81.69 296 ILE A CA 1
ATOM 2484 C C . ILE A 1 296 ? 14.000 -8.362 -13.231 1.00 81.69 296 ILE A C 1
ATOM 2486 O O . ILE A 1 296 ? 13.119 -8.976 -12.632 1.00 81.69 296 ILE A O 1
ATOM 2490 N N . GLU A 1 297 ? 15.284 -8.457 -12.887 1.00 80.00 297 GLU A N 1
ATOM 2491 C CA . GLU A 1 297 ? 15.729 -9.254 -11.738 1.00 80.00 297 GLU A CA 1
ATOM 2492 C C . GLU A 1 297 ? 15.179 -8.684 -10.427 1.00 80.00 297 GLU A C 1
ATOM 2494 O O . GLU A 1 297 ? 14.687 -9.428 -9.577 1.00 80.00 297 GLU A O 1
ATOM 2499 N N . ILE A 1 298 ? 15.143 -7.352 -10.306 1.00 85.12 298 ILE A N 1
ATOM 2500 C CA . ILE A 1 298 ? 14.508 -6.670 -9.171 1.00 85.12 298 ILE A CA 1
ATOM 2501 C C . ILE A 1 298 ? 13.016 -7.018 -9.092 1.00 85.12 298 ILE A C 1
ATOM 2503 O O . ILE A 1 298 ? 12.499 -7.228 -7.996 1.00 85.12 298 ILE A O 1
ATOM 2507 N N . ASN A 1 299 ? 12.321 -7.153 -10.229 1.00 84.31 299 ASN A N 1
ATOM 2508 C CA . ASN A 1 299 ? 10.914 -7.568 -10.235 1.00 84.31 299 ASN A CA 1
ATOM 2509 C C . ASN A 1 299 ? 10.709 -8.920 -9.543 1.00 84.31 299 ASN A C 1
ATOM 2511 O O . ASN A 1 299 ? 9.742 -9.107 -8.809 1.00 84.31 299 ASN A O 1
ATOM 2515 N N . ASN A 1 300 ? 11.620 -9.869 -9.772 1.00 84.94 300 ASN A N 1
ATOM 2516 C CA . ASN A 1 300 ? 11.538 -11.189 -9.156 1.00 84.94 300 ASN A CA 1
ATOM 2517 C C . ASN A 1 300 ? 11.682 -11.085 -7.633 1.00 84.94 300 ASN A C 1
ATOM 2519 O O . ASN A 1 300 ? 10.870 -11.673 -6.923 1.00 84.94 300 ASN A O 1
ATOM 2523 N N . LYS A 1 301 ? 12.613 -10.255 -7.140 1.00 85.69 301 LYS A N 1
ATOM 2524 C CA . LYS A 1 301 ? 12.747 -9.961 -5.702 1.00 85.69 301 LYS A CA 1
ATOM 2525 C C . LYS A 1 301 ? 11.483 -9.310 -5.127 1.00 85.69 301 LYS A C 1
ATOM 2527 O O . LYS A 1 301 ? 11.010 -9.696 -4.062 1.00 85.69 301 LYS A O 1
ATOM 2532 N N . MET A 1 302 ? 10.872 -8.369 -5.852 1.00 87.44 302 MET A N 1
ATOM 2533 C CA . MET A 1 302 ? 9.609 -7.738 -5.438 1.00 87.44 302 MET A CA 1
ATOM 2534 C C . MET A 1 302 ? 8.426 -8.715 -5.425 1.00 87.44 302 MET A C 1
ATOM 2536 O O . MET A 1 302 ? 7.515 -8.584 -4.605 1.00 87.44 302 MET A O 1
ATOM 2540 N N . ASN A 1 303 ? 8.403 -9.684 -6.341 1.00 87.94 303 ASN A N 1
ATOM 2541 C CA . ASN A 1 303 ? 7.410 -10.757 -6.342 1.00 87.94 303 ASN A CA 1
ATOM 2542 C C . ASN A 1 303 ? 7.625 -11.708 -5.166 1.00 87.94 303 ASN A C 1
ATOM 2544 O O . ASN A 1 303 ? 6.653 -12.096 -4.529 1.00 87.94 303 ASN A O 1
ATOM 2548 N N . GLU A 1 304 ? 8.877 -12.034 -4.850 1.00 88.81 304 GLU A N 1
ATOM 2549 C CA . GLU A 1 304 ? 9.221 -12.857 -3.694 1.00 88.81 304 GLU A CA 1
ATOM 2550 C C . GLU A 1 304 ? 8.821 -12.200 -2.368 1.00 88.81 304 GLU A C 1
ATOM 2552 O O . GLU A 1 304 ? 8.236 -12.867 -1.520 1.00 88.81 304 GLU A O 1
ATOM 2557 N N . LEU A 1 305 ? 9.066 -10.896 -2.211 1.00 88.94 305 LEU A N 1
ATOM 2558 C CA . LEU A 1 305 ? 8.634 -10.136 -1.035 1.00 88.94 305 LEU A CA 1
ATOM 2559 C C . LEU A 1 305 ? 7.113 -10.189 -0.843 1.00 88.94 305 LEU A C 1
ATOM 2561 O O . LEU A 1 305 ? 6.637 -10.437 0.260 1.00 88.94 305 LEU A O 1
ATOM 2565 N N . ARG A 1 306 ? 6.340 -9.980 -1.916 1.00 89.56 306 ARG A N 1
ATOM 2566 C CA . ARG A 1 306 ? 4.868 -10.029 -1.857 1.00 89.56 306 ARG A CA 1
ATOM 2567 C C . ARG A 1 306 ? 4.340 -11.430 -1.577 1.00 89.56 306 ARG A C 1
ATOM 2569 O O . ARG A 1 306 ? 3.373 -11.568 -0.836 1.00 89.56 306 ARG A O 1
ATOM 2576 N N . ALA A 1 307 ? 5.011 -12.445 -2.118 1.00 91.12 307 ALA A N 1
ATOM 2577 C CA . ALA A 1 307 ? 4.645 -13.842 -1.943 1.00 91.12 307 ALA A CA 1
ATOM 2578 C C . ALA A 1 307 ? 4.658 -14.295 -0.477 1.00 91.12 307 ALA A C 1
ATOM 2580 O O . ALA A 1 307 ? 4.064 -15.319 -0.182 1.00 91.12 307 ALA A O 1
ATOM 2581 N N . TYR A 1 308 ? 5.281 -13.572 0.458 1.00 89.50 308 TYR A N 1
ATOM 2582 C CA . TYR A 1 308 ? 5.192 -13.934 1.876 1.00 89.50 308 TYR A CA 1
ATOM 2583 C C . TYR A 1 308 ? 3.788 -13.793 2.470 1.00 89.50 308 TYR A C 1
ATOM 2585 O O . TYR A 1 308 ? 3.491 -14.529 3.396 1.00 89.50 308 TYR A O 1
ATOM 2593 N N . TYR A 1 309 ? 2.940 -12.901 1.950 1.00 87.50 309 TYR A N 1
ATOM 2594 C CA . TYR A 1 309 ? 1.630 -12.612 2.555 1.00 87.50 309 TYR A CA 1
ATOM 2595 C C . TYR A 1 309 ? 0.490 -12.446 1.539 1.00 87.50 309 TYR A C 1
ATOM 2597 O O . TYR A 1 309 ? -0.646 -12.188 1.923 1.00 87.50 309 TYR A O 1
ATOM 2605 N N . SER A 1 310 ? 0.776 -12.476 0.230 1.00 87.81 310 SER A N 1
ATOM 2606 C CA . SER A 1 310 ? -0.249 -12.255 -0.795 1.00 87.81 310 SER A CA 1
ATOM 2607 C C . SER A 1 310 ? 0.141 -12.750 -2.191 1.00 87.81 310 SER A C 1
ATOM 2609 O O . SER A 1 310 ? 1.312 -12.956 -2.527 1.00 87.81 310 SER A O 1
ATOM 2611 N N . GLY A 1 311 ? -0.868 -12.845 -3.059 1.00 81.56 311 GLY A N 1
ATOM 2612 C CA . GLY A 1 311 ? -0.714 -13.069 -4.494 1.00 81.56 311 GLY A CA 1
ATOM 2613 C C . GLY A 1 311 ? -0.742 -14.542 -4.900 1.00 81.56 311 GLY A C 1
ATOM 2614 O O . GLY A 1 311 ? -0.856 -15.444 -4.085 1.00 81.56 311 GLY A O 1
ATOM 2615 N N . LYS A 1 312 ? -0.625 -14.807 -6.206 1.00 79.31 312 LYS A N 1
ATOM 2616 C CA . LYS A 1 312 ? -0.814 -16.159 -6.769 1.00 79.31 312 LYS A CA 1
ATOM 2617 C C . LYS A 1 312 ? 0.154 -17.219 -6.213 1.00 79.31 312 LYS A C 1
ATOM 2619 O O . LYS A 1 312 ? -0.171 -18.398 -6.227 1.00 79.31 312 LYS A O 1
ATOM 2624 N N . ASN A 1 313 ? 1.334 -16.795 -5.765 1.00 86.56 313 ASN A N 1
ATOM 2625 C CA . ASN A 1 313 ? 2.374 -17.671 -5.222 1.00 86.56 313 ASN A CA 1
ATOM 2626 C C . ASN A 1 313 ? 2.556 -17.447 -3.712 1.00 86.56 313 ASN A C 1
ATOM 2628 O O . ASN A 1 313 ? 3.682 -17.529 -3.223 1.00 86.56 313 ASN A O 1
ATOM 2632 N N . GLN A 1 314 ? 1.481 -17.071 -3.013 1.00 90.56 314 GLN A N 1
ATOM 2633 C CA . GLN A 1 314 ? 1.481 -16.846 -1.573 1.00 90.56 314 GLN A CA 1
ATOM 2634 C C . GLN A 1 314 ? 2.045 -18.073 -0.836 1.00 90.56 314 GLN A C 1
ATOM 2636 O O . GLN A 1 314 ? 1.635 -19.204 -1.085 1.00 90.56 314 GLN A O 1
ATOM 2641 N N . LYS A 1 315 ? 3.046 -17.836 0.015 1.00 90.19 315 LYS A N 1
ATOM 2642 C CA . LYS A 1 315 ? 3.807 -18.845 0.761 1.00 90.19 315 LYS A CA 1
ATOM 2643 C C . LYS A 1 315 ? 3.185 -19.146 2.124 1.00 90.19 315 LYS A C 1
ATOM 2645 O O . LYS A 1 315 ? 3.375 -20.247 2.622 1.00 90.19 315 LYS A O 1
ATOM 2650 N N . LEU A 1 316 ? 2.512 -18.163 2.719 1.00 91.75 316 LEU A N 1
ATOM 2651 C CA . LEU A 1 316 ? 1.888 -18.219 4.041 1.00 91.75 316 LEU A CA 1
ATOM 2652 C C . LEU A 1 316 ? 0.509 -17.578 3.940 1.00 91.75 316 LEU A C 1
ATOM 2654 O O . LEU A 1 316 ? 0.387 -16.565 3.245 1.00 91.75 316 LEU A O 1
ATOM 2658 N N . THR A 1 317 ? -0.491 -18.105 4.643 1.00 93.50 317 THR A N 1
ATOM 2659 C CA . THR A 1 317 ? -1.726 -17.342 4.887 1.00 93.50 317 THR A CA 1
ATOM 2660 C C . THR A 1 317 ? -1.371 -16.054 5.627 1.00 93.50 317 THR A C 1
ATOM 2662 O O . THR A 1 317 ? -0.301 -15.943 6.240 1.00 93.50 317 THR A O 1
ATOM 2665 N N . TYR A 1 318 ? -2.226 -15.039 5.567 1.00 94.19 318 TYR A N 1
ATOM 2666 C CA . TYR A 1 318 ? -1.915 -13.799 6.267 1.00 94.19 318 TYR A CA 1
ATOM 2667 C C . TYR A 1 318 ? -1.866 -13.991 7.796 1.00 94.19 318 TYR A C 1
ATOM 2669 O O . TYR A 1 318 ? -1.058 -13.343 8.455 1.00 94.19 318 TYR A O 1
ATOM 2677 N N . ILE A 1 319 ? -2.645 -14.927 8.355 1.00 92.88 319 ILE A N 1
ATOM 2678 C CA . ILE A 1 319 ? -2.559 -15.310 9.776 1.00 92.88 319 ILE A CA 1
ATOM 2679 C C . ILE A 1 319 ? -1.174 -15.879 10.102 1.00 92.88 319 ILE A C 1
ATOM 2681 O O . ILE A 1 319 ? -0.507 -15.383 11.009 1.00 92.88 319 ILE A O 1
ATOM 2685 N N . ASP A 1 320 ? -0.693 -16.848 9.318 1.00 92.56 320 ASP A N 1
ATOM 2686 C CA . ASP A 1 320 ? 0.646 -17.420 9.504 1.00 92.56 320 ASP A CA 1
ATOM 2687 C C . ASP A 1 320 ? 1.733 -16.343 9.353 1.00 92.56 320 ASP A C 1
ATOM 2689 O O . ASP A 1 320 ? 2.757 -16.363 10.036 1.00 92.56 320 ASP A O 1
ATOM 2693 N N . PHE A 1 321 ? 1.524 -15.372 8.461 1.00 93.81 321 PHE A N 1
ATOM 2694 C CA . PHE A 1 321 ? 2.421 -14.233 8.313 1.00 93.81 321 PHE A CA 1
ATOM 2695 C C . PHE A 1 321 ? 2.450 -13.347 9.570 1.00 93.81 321 PHE A C 1
ATOM 2697 O O . PHE A 1 321 ? 3.541 -12.951 9.988 1.00 93.81 321 PHE A O 1
ATOM 2704 N N . ILE A 1 322 ? 1.300 -13.080 10.207 1.00 92.69 322 ILE A N 1
ATOM 2705 C CA . ILE A 1 322 ? 1.238 -12.379 11.501 1.00 92.69 322 ILE A CA 1
ATOM 2706 C C . ILE A 1 322 ? 2.034 -13.160 12.547 1.00 92.69 322 ILE A C 1
ATOM 2708 O O . ILE A 1 322 ? 2.994 -12.614 13.097 1.00 92.69 322 ILE A O 1
ATOM 2712 N N . GLN A 1 323 ? 1.714 -14.438 12.748 1.00 91.81 323 GLN A N 1
ATOM 2713 C CA . GLN A 1 323 ? 2.345 -15.293 13.759 1.00 91.81 323 GLN A CA 1
ATOM 2714 C C . GLN A 1 323 ? 3.867 -15.340 13.586 1.00 91.81 323 GLN A C 1
ATOM 2716 O O . GLN A 1 323 ? 4.623 -14.976 14.490 1.00 91.81 323 GLN A O 1
ATOM 2721 N N . LYS A 1 324 ? 4.338 -15.671 12.377 1.00 92.00 324 LYS A N 1
ATOM 2722 C CA . LYS A 1 324 ? 5.776 -15.767 12.104 1.00 92.00 324 LYS A CA 1
ATOM 2723 C C . LYS A 1 324 ? 6.493 -14.433 12.233 1.00 92.00 324 LYS A C 1
ATOM 2725 O O . LYS A 1 324 ? 7.623 -14.399 12.708 1.00 92.00 324 LYS A O 1
ATOM 2730 N N . SER A 1 325 ? 5.869 -13.331 11.812 1.00 90.12 325 SER A N 1
ATOM 2731 C CA . SER A 1 325 ? 6.482 -12.007 11.956 1.00 90.12 325 SER A CA 1
ATOM 2732 C C . SER A 1 325 ? 6.586 -11.572 13.420 1.00 90.12 325 SER A C 1
ATOM 2734 O O . SER A 1 325 ? 7.566 -10.927 13.785 1.00 90.12 325 SER A O 1
ATOM 2736 N N . THR A 1 326 ? 5.628 -11.976 14.255 1.00 88.75 326 THR A N 1
ATOM 2737 C CA . THR A 1 326 ? 5.568 -11.636 15.682 1.00 88.75 326 THR A CA 1
ATOM 2738 C C . THR A 1 326 ? 6.702 -12.284 16.464 1.00 88.75 326 THR A C 1
ATOM 2740 O O . THR A 1 326 ? 7.416 -11.604 17.197 1.00 88.75 326 THR A O 1
ATOM 2743 N N . TYR A 1 327 ? 6.898 -13.589 16.277 1.00 86.69 327 TYR A N 1
ATOM 2744 C CA . TYR A 1 327 ? 7.893 -14.368 17.022 1.00 86.69 327 TYR A CA 1
ATOM 2745 C C . TYR A 1 327 ? 9.229 -14.523 16.278 1.00 86.69 327 TYR A C 1
ATOM 2747 O O . TYR A 1 327 ? 10.118 -15.234 16.739 1.00 86.69 327 TYR A O 1
ATOM 2755 N N . ASP A 1 328 ? 9.363 -13.861 15.124 1.00 84.19 328 ASP A N 1
ATOM 2756 C CA . ASP A 1 328 ? 10.469 -14.003 14.166 1.00 84.19 328 ASP A CA 1
ATOM 2757 C C . ASP A 1 328 ? 10.814 -15.468 13.838 1.00 84.19 328 ASP A C 1
ATOM 2759 O O . ASP A 1 328 ? 11.976 -15.847 13.657 1.00 84.19 328 ASP A O 1
ATOM 2763 N N . GLU A 1 329 ? 9.785 -16.311 13.736 1.00 82.12 329 GLU A N 1
ATOM 2764 C CA . GLU A 1 329 ? 9.954 -17.708 13.352 1.00 82.12 329 GLU A CA 1
ATOM 2765 C C . GLU A 1 329 ? 10.607 -17.807 11.972 1.00 82.12 329 GLU A C 1
ATOM 2767 O O . GLU A 1 329 ? 10.353 -17.014 11.058 1.00 82.12 329 GLU A O 1
ATOM 2772 N N . ASP A 1 330 ? 11.487 -18.794 11.812 1.00 83.56 330 ASP A N 1
ATOM 2773 C CA . ASP A 1 330 ? 12.295 -18.988 10.607 1.00 83.56 330 ASP A CA 1
ATOM 2774 C C . ASP A 1 330 ? 13.154 -17.765 10.206 1.00 83.56 330 ASP A C 1
ATOM 2776 O O . ASP A 1 330 ? 13.609 -17.697 9.053 1.00 83.56 330 ASP A O 1
ATOM 2780 N N . ASN A 1 331 ? 13.394 -16.807 11.114 1.00 85.69 331 ASN A N 1
ATOM 2781 C CA . ASN A 1 331 ? 14.035 -15.512 10.847 1.00 85.69 331 ASN A CA 1
ATOM 2782 C C . ASN A 1 331 ? 13.343 -14.736 9.711 1.00 85.69 331 ASN A C 1
ATOM 2784 O O . ASN A 1 331 ? 14.005 -14.152 8.839 1.00 85.69 331 ASN A O 1
ATOM 2788 N N . ILE A 1 332 ? 12.010 -14.805 9.631 1.00 86.56 332 ILE A N 1
ATOM 2789 C CA . ILE A 1 332 ? 11.247 -14.205 8.532 1.00 86.56 332 ILE A CA 1
ATOM 2790 C C . ILE A 1 332 ? 11.425 -12.684 8.471 1.00 86.56 332 ILE A C 1
ATOM 2792 O O . ILE A 1 332 ? 11.571 -12.133 7.375 1.00 86.56 332 ILE A O 1
ATOM 2796 N N . SER A 1 333 ? 11.484 -12.005 9.619 1.00 84.62 333 SER A N 1
ATOM 2797 C CA . SER A 1 333 ? 11.621 -10.550 9.684 1.00 84.62 333 SER A CA 1
ATOM 2798 C C . SER A 1 333 ? 12.981 -10.120 9.149 1.00 84.62 333 SER A C 1
ATOM 2800 O O . SER A 1 333 ? 13.065 -9.199 8.333 1.00 84.62 333 SER A O 1
ATOM 2802 N N . GLU A 1 334 ? 14.046 -10.833 9.524 1.00 86.19 334 GLU A N 1
ATOM 2803 C CA . GLU A 1 334 ? 15.397 -10.560 9.030 1.00 86.19 334 GLU A CA 1
ATOM 2804 C C . GLU A 1 334 ? 15.540 -10.902 7.537 1.00 86.19 334 GLU A C 1
ATOM 2806 O O . GLU A 1 334 ? 16.135 -10.132 6.779 1.00 86.19 334 GLU A O 1
ATOM 2811 N N . LYS A 1 335 ? 14.926 -11.995 7.060 1.00 89.19 335 LYS A N 1
ATOM 2812 C CA . LYS A 1 335 ? 14.875 -12.329 5.623 1.00 89.19 335 LYS A CA 1
ATOM 2813 C C . LYS A 1 335 ? 14.188 -11.231 4.813 1.00 89.19 335 LYS A C 1
ATOM 2815 O O . LYS A 1 335 ? 14.736 -10.780 3.805 1.00 89.19 335 LYS A O 1
ATOM 2820 N N . ILE A 1 336 ? 13.014 -10.774 5.250 1.00 88.75 336 ILE A N 1
ATOM 2821 C CA . ILE A 1 336 ? 12.269 -9.705 4.573 1.00 88.75 336 ILE A CA 1
ATOM 2822 C C . ILE A 1 336 ? 13.057 -8.397 4.606 1.00 88.75 336 ILE A C 1
ATOM 2824 O O . ILE A 1 336 ? 13.178 -7.731 3.578 1.00 88.75 336 ILE A O 1
ATOM 2828 N N . LYS A 1 337 ? 13.642 -8.039 5.753 1.00 88.56 337 LYS A N 1
ATOM 2829 C CA . LYS A 1 337 ? 14.486 -6.848 5.894 1.00 88.56 337 LYS A CA 1
ATOM 2830 C C . LYS A 1 337 ? 15.671 -6.877 4.929 1.00 88.56 337 LYS A C 1
ATOM 2832 O O . LYS A 1 337 ? 15.901 -5.884 4.239 1.00 88.56 337 LYS A O 1
ATOM 2837 N N . ASN A 1 338 ? 16.382 -7.998 4.826 1.00 90.56 338 ASN A N 1
ATOM 2838 C CA . ASN A 1 338 ? 17.510 -8.136 3.906 1.00 90.56 338 ASN A CA 1
ATOM 2839 C C . ASN A 1 338 ? 17.068 -8.030 2.443 1.00 90.56 338 ASN A C 1
ATOM 2841 O O . ASN A 1 338 ? 17.642 -7.244 1.690 1.00 90.56 338 ASN A O 1
ATOM 2845 N N . LEU A 1 339 ? 15.975 -8.700 2.062 1.00 89.94 339 LEU A N 1
ATOM 2846 C CA . LEU A 1 339 ? 15.394 -8.574 0.722 1.00 89.94 339 LEU A CA 1
ATOM 2847 C C . LEU A 1 339 ? 14.967 -7.131 0.400 1.00 89.94 339 LEU A C 1
ATOM 2849 O O . LEU A 1 339 ? 15.213 -6.650 -0.707 1.00 89.94 339 LEU A O 1
ATOM 2853 N N . LEU A 1 340 ? 14.373 -6.414 1.360 1.00 89.69 340 LEU A N 1
ATOM 2854 C CA . LEU A 1 340 ? 14.015 -5.001 1.216 1.00 89.69 340 LEU A CA 1
ATOM 2855 C C . LEU A 1 340 ? 15.259 -4.119 1.037 1.00 89.69 340 LEU A C 1
ATOM 2857 O O . LEU A 1 340 ? 15.272 -3.250 0.165 1.00 89.69 340 LEU A O 1
ATOM 2861 N N . ILE A 1 341 ? 16.316 -4.327 1.827 1.00 91.19 341 ILE A N 1
ATOM 2862 C CA . ILE A 1 341 ? 17.571 -3.568 1.709 1.00 91.19 341 ILE A CA 1
ATOM 2863 C C . ILE A 1 341 ? 18.221 -3.816 0.345 1.00 91.19 341 ILE A C 1
ATOM 2865 O O . ILE A 1 341 ? 18.599 -2.864 -0.339 1.00 91.19 341 ILE A O 1
ATOM 2869 N N . GLU A 1 342 ? 18.305 -5.072 -0.088 1.00 90.38 342 GLU A N 1
ATOM 2870 C CA . GLU A 1 342 ? 18.854 -5.427 -1.395 1.00 90.38 342 GLU A CA 1
ATOM 2871 C C . GLU A 1 342 ? 18.059 -4.812 -2.548 1.00 90.38 342 GLU A C 1
AT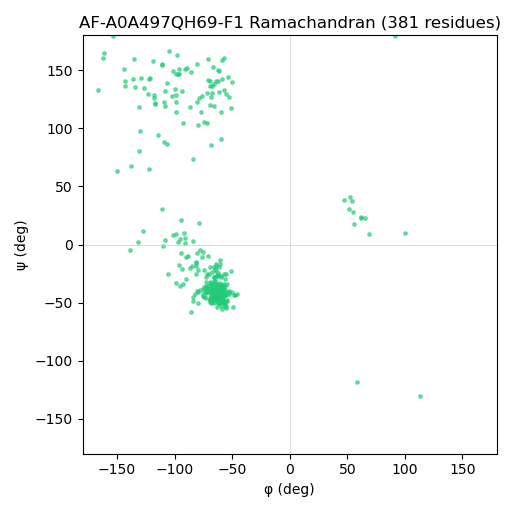OM 2873 O O . GLU A 1 342 ? 18.643 -4.221 -3.463 1.00 90.38 342 GLU A O 1
ATOM 2878 N N . ALA A 1 343 ? 16.729 -4.930 -2.510 1.00 89.38 343 ALA A N 1
ATOM 2879 C CA . ALA A 1 343 ? 15.851 -4.349 -3.517 1.00 89.38 343 ALA A CA 1
ATOM 2880 C C . ALA A 1 343 ? 15.973 -2.819 -3.537 1.00 89.38 343 ALA A C 1
ATOM 2882 O O . ALA A 1 343 ? 16.109 -2.231 -4.609 1.00 89.38 343 ALA A O 1
ATOM 2883 N N . ARG A 1 344 ? 16.030 -2.167 -2.368 1.00 90.50 344 ARG A N 1
ATOM 2884 C CA . ARG A 1 344 ? 16.266 -0.721 -2.250 1.00 90.50 344 ARG A CA 1
ATOM 2885 C C . ARG A 1 344 ? 17.595 -0.302 -2.872 1.00 90.50 344 ARG A C 1
ATOM 2887 O O . ARG A 1 344 ? 17.619 0.667 -3.627 1.00 90.50 344 ARG A O 1
ATOM 2894 N N . ASN A 1 345 ? 18.682 -1.000 -2.555 1.00 91.81 345 ASN A N 1
ATOM 2895 C CA . ASN A 1 345 ? 20.012 -0.674 -3.071 1.00 91.81 345 ASN A CA 1
ATOM 2896 C C . ASN A 1 345 ? 20.069 -0.854 -4.592 1.00 91.81 345 ASN A C 1
ATOM 2898 O O . ASN A 1 345 ? 20.559 0.029 -5.293 1.00 91.81 345 ASN A O 1
ATOM 2902 N N . SER A 1 346 ? 19.470 -1.932 -5.102 1.00 90.50 346 SER A N 1
ATOM 2903 C CA . SER A 1 346 ? 19.381 -2.203 -6.542 1.00 90.50 346 SER A CA 1
ATOM 2904 C C . SER A 1 346 ? 18.560 -1.130 -7.273 1.00 90.50 346 SER A C 1
ATOM 2906 O O . SER A 1 346 ? 18.953 -0.646 -8.333 1.00 90.50 346 SER A O 1
ATOM 2908 N N . LEU A 1 347 ? 17.429 -0.706 -6.691 1.00 90.88 347 LEU A N 1
ATOM 2909 C CA . LEU A 1 347 ? 16.607 0.380 -7.233 1.00 90.88 347 LEU A CA 1
ATOM 2910 C C . LEU A 1 347 ? 17.351 1.717 -7.234 1.00 90.88 347 LEU A C 1
ATOM 2912 O O . LEU A 1 347 ? 17.275 2.452 -8.218 1.00 90.88 347 LEU A O 1
ATOM 2916 N N . LYS A 1 348 ? 18.078 2.023 -6.155 1.00 91.94 348 LYS A N 1
ATOM 2917 C CA . LYS A 1 348 ? 18.889 3.239 -6.045 1.00 91.94 348 LYS A CA 1
ATOM 2918 C C . LYS A 1 348 ? 19.971 3.274 -7.125 1.00 91.94 348 LYS A C 1
ATOM 2920 O O . LYS A 1 348 ? 20.068 4.265 -7.839 1.00 91.94 348 LYS A O 1
ATOM 2925 N N . GLU A 1 349 ? 20.708 2.180 -7.301 1.00 92.44 349 GLU A N 1
ATOM 2926 C CA . GLU A 1 349 ? 21.754 2.077 -8.323 1.00 92.44 349 GLU A CA 1
ATOM 2927 C C . GLU A 1 349 ? 21.200 2.294 -9.740 1.00 92.44 349 GLU A C 1
ATOM 2929 O O . GLU A 1 349 ? 21.797 3.013 -10.544 1.00 92.44 349 GLU A O 1
ATOM 2934 N N . ILE A 1 350 ? 20.043 1.703 -10.061 1.00 91.12 350 ILE A N 1
ATOM 2935 C CA . ILE A 1 350 ? 19.418 1.907 -11.373 1.00 91.12 350 ILE A CA 1
ATOM 2936 C C . ILE A 1 350 ? 18.928 3.345 -11.534 1.00 91.12 350 ILE A C 1
ATOM 2938 O O . ILE A 1 350 ? 19.126 3.920 -12.602 1.00 91.12 350 ILE A O 1
ATOM 2942 N N . SER A 1 351 ? 18.334 3.935 -10.495 1.00 91.75 351 SER A N 1
ATOM 2943 C CA . SER A 1 351 ? 17.890 5.332 -10.519 1.00 91.75 351 SER A CA 1
ATOM 2944 C C . SER A 1 351 ? 19.056 6.283 -10.806 1.00 91.75 351 SER A C 1
ATOM 2946 O O . SER A 1 351 ? 18.975 7.081 -11.735 1.00 91.75 351 SER A O 1
ATOM 2948 N N . GLU A 1 352 ? 20.173 6.143 -10.089 1.00 93.69 352 GLU A N 1
ATOM 2949 C CA . GLU A 1 352 ? 21.377 6.971 -10.274 1.00 93.69 352 GLU A CA 1
ATOM 2950 C C . GLU A 1 352 ? 21.997 6.797 -11.669 1.00 93.69 352 GLU A C 1
ATOM 2952 O O . GLU A 1 352 ? 22.478 7.749 -12.284 1.00 93.69 352 GLU A O 1
ATOM 2957 N N . LYS A 1 353 ? 21.980 5.574 -12.214 1.00 94.56 353 LYS A N 1
ATOM 2958 C CA . LYS A 1 353 ? 22.442 5.329 -13.587 1.00 94.56 353 LYS A CA 1
ATOM 2959 C C . LYS A 1 353 ? 21.484 5.910 -14.626 1.00 94.56 353 LYS A C 1
ATOM 2961 O O . LYS A 1 353 ? 21.952 6.388 -15.655 1.00 94.56 353 LYS A O 1
ATOM 2966 N N . LEU A 1 354 ? 20.177 5.888 -14.370 1.00 93.12 354 LEU A N 1
ATOM 2967 C CA . LEU A 1 354 ? 19.159 6.434 -15.266 1.00 93.12 354 LEU A CA 1
ATOM 2968 C C . LEU A 1 354 ? 19.210 7.964 -15.347 1.00 93.12 354 LEU A C 1
ATOM 2970 O O . LEU A 1 354 ? 18.957 8.516 -16.414 1.00 93.12 354 LEU A O 1
ATOM 2974 N N . GLU A 1 355 ? 19.592 8.650 -14.267 1.00 93.31 355 GLU A N 1
ATOM 2975 C CA . GLU A 1 355 ? 19.772 10.112 -14.250 1.00 93.31 355 GLU A CA 1
ATOM 2976 C C . GLU A 1 355 ? 20.789 10.607 -15.292 1.00 93.31 355 GLU A C 1
ATOM 2978 O O . GLU A 1 355 ? 20.668 11.726 -15.791 1.00 93.31 355 GLU A O 1
ATOM 2983 N N . LYS A 1 356 ? 21.737 9.751 -15.697 1.00 94.56 356 LYS A N 1
ATOM 2984 C CA . LYS A 1 356 ? 22.698 10.030 -16.779 1.00 94.56 356 LYS A CA 1
ATOM 2985 C C . LYS A 1 356 ? 22.065 10.049 -18.172 1.00 94.56 356 LYS A C 1
ATOM 2987 O O . LYS A 1 356 ? 22.713 10.478 -19.120 1.00 94.56 356 LYS A O 1
ATOM 2992 N N . TYR A 1 357 ? 20.808 9.622 -18.301 1.00 94.81 357 TYR A N 1
ATOM 2993 C CA . TYR A 1 357 ? 20.070 9.569 -19.562 1.00 94.81 357 TYR A CA 1
ATOM 2994 C C . TYR A 1 357 ? 18.769 10.391 -19.506 1.00 94.81 357 TYR A C 1
ATOM 2996 O O . TYR A 1 357 ? 17.672 9.833 -19.625 1.00 94.81 357 TYR A O 1
ATOM 3004 N N . PRO A 1 358 ? 18.834 11.731 -19.356 1.00 94.38 358 PRO A N 1
ATOM 3005 C CA . PRO A 1 358 ? 17.643 12.569 -19.341 1.00 94.38 358 PRO A CA 1
ATOM 3006 C C . PRO A 1 358 ? 16.812 12.407 -20.617 1.00 94.38 358 PRO A C 1
ATOM 3008 O O . PRO A 1 358 ? 17.317 12.535 -21.735 1.00 94.38 358 PRO A O 1
ATOM 3011 N N . LYS A 1 359 ? 15.496 12.236 -20.458 1.00 94.38 359 LYS A N 1
ATOM 3012 C CA . LYS A 1 359 ? 14.536 12.038 -21.561 1.00 94.38 359 LYS A CA 1
ATOM 3013 C C . LYS A 1 359 ? 14.695 13.049 -22.704 1.00 94.38 359 LYS A C 1
ATOM 3015 O O . LYS A 1 359 ? 14.658 12.671 -23.872 1.00 94.38 359 LYS A O 1
ATOM 3020 N N . LYS A 1 360 ? 14.892 14.335 -22.384 1.00 94.81 360 LYS A N 1
ATOM 3021 C CA . LYS A 1 360 ? 15.075 15.402 -23.386 1.00 94.81 360 LYS A CA 1
ATOM 3022 C C . LYS A 1 360 ? 16.354 15.208 -24.205 1.00 94.81 360 LYS A C 1
ATOM 3024 O O . LYS A 1 360 ? 16.310 15.376 -25.418 1.00 94.81 360 LYS A O 1
ATOM 3029 N N . GLN A 1 361 ? 17.460 14.847 -23.557 1.00 93.81 361 GLN A N 1
ATOM 3030 C CA . GLN A 1 361 ? 18.738 14.615 -24.231 1.00 93.81 361 GLN A CA 1
ATOM 3031 C C . GLN A 1 361 ? 18.665 13.370 -25.116 1.00 93.81 361 GLN A C 1
ATOM 3033 O O . GLN A 1 361 ? 19.028 13.441 -26.282 1.00 93.81 361 GLN A O 1
ATOM 3038 N N . MET A 1 362 ? 18.082 12.276 -24.616 1.00 96.75 362 MET A N 1
ATOM 3039 C CA . MET A 1 362 ? 17.898 11.048 -25.402 1.00 96.75 362 MET A CA 1
ATOM 3040 C C . MET A 1 362 ? 16.995 11.266 -26.622 1.00 96.75 362 MET A C 1
ATOM 3042 O O . MET A 1 362 ? 17.261 10.732 -27.696 1.00 96.75 362 MET A O 1
ATOM 3046 N N . LYS A 1 363 ? 15.962 12.108 -26.495 1.00 95.50 363 LYS A N 1
ATOM 3047 C CA . LYS A 1 363 ? 15.122 12.510 -27.630 1.00 95.50 363 LYS A CA 1
ATOM 3048 C C . LYS A 1 363 ? 15.909 13.295 -28.682 1.00 95.50 363 LYS A C 1
ATOM 3050 O O . LYS A 1 363 ? 15.758 13.015 -29.866 1.00 95.50 363 LYS A O 1
ATOM 3055 N N . LEU A 1 364 ? 16.719 14.270 -28.265 1.00 95.12 364 LEU A N 1
ATOM 3056 C CA . LEU A 1 364 ? 17.548 15.061 -29.181 1.00 95.12 364 LEU A CA 1
ATOM 3057 C C . LEU A 1 364 ? 18.582 14.183 -29.888 1.00 95.12 364 LEU A C 1
ATOM 3059 O O . LEU A 1 364 ? 18.664 14.224 -31.109 1.00 95.12 364 LEU A O 1
ATOM 3063 N N . LEU A 1 365 ? 19.278 13.325 -29.140 1.00 94.31 365 LEU A N 1
ATOM 3064 C CA . LEU A 1 365 ? 20.230 12.365 -29.691 1.00 94.31 365 LEU A CA 1
ATOM 3065 C C . LEU A 1 365 ? 19.564 11.453 -30.729 1.00 94.31 365 LEU A C 1
ATOM 3067 O O . LEU A 1 365 ? 20.117 11.218 -31.797 1.00 94.31 365 LEU A O 1
ATOM 3071 N N . ASN A 1 366 ? 18.345 10.978 -30.459 1.00 93.94 366 ASN A N 1
ATOM 3072 C CA . ASN A 1 366 ? 17.605 10.170 -31.422 1.00 93.94 366 ASN A CA 1
ATOM 3073 C C . ASN A 1 366 ? 17.216 10.944 -32.699 1.00 93.94 366 ASN A C 1
ATOM 3075 O O . ASN A 1 366 ? 17.327 10.392 -33.792 1.00 93.94 366 ASN A O 1
ATOM 3079 N N . LEU A 1 367 ? 16.779 12.202 -32.576 1.00 93.38 367 LEU A N 1
ATOM 3080 C CA . LEU A 1 367 ? 16.434 13.055 -33.722 1.00 93.38 367 LEU A CA 1
ATOM 3081 C C . LEU A 1 367 ? 17.660 13.418 -34.567 1.00 93.38 367 LEU A C 1
ATOM 3083 O O . LEU A 1 367 ? 17.564 13.455 -35.790 1.00 93.38 367 LEU A O 1
ATOM 3087 N N . ASP A 1 368 ? 18.809 13.648 -33.931 1.00 91.94 368 ASP A N 1
ATOM 3088 C CA . ASP A 1 368 ? 20.067 13.922 -34.626 1.00 91.94 368 ASP A CA 1
ATOM 3089 C C . ASP A 1 368 ? 20.470 12.751 -35.528 1.00 91.94 368 ASP A C 1
ATOM 3091 O O . ASP A 1 368 ? 20.909 12.966 -36.657 1.00 91.94 368 ASP A O 1
ATOM 3095 N N . ILE A 1 369 ? 20.273 11.512 -35.062 1.00 92.06 369 ILE A N 1
ATOM 3096 C CA . ILE A 1 369 ? 20.504 10.323 -35.885 1.00 92.06 369 ILE A CA 1
ATOM 3097 C C . ILE A 1 369 ? 19.504 10.247 -37.030 1.00 92.06 369 ILE A C 1
ATOM 3099 O O . ILE A 1 369 ? 19.920 10.060 -38.165 1.00 92.06 369 ILE A O 1
ATOM 3103 N N . GLU A 1 370 ? 18.209 10.433 -36.778 1.00 89.25 370 GLU A N 1
ATOM 3104 C CA . GLU A 1 370 ? 17.198 10.431 -37.846 1.00 89.25 370 GLU A CA 1
ATOM 3105 C C . GLU A 1 370 ? 17.498 11.475 -38.928 1.00 89.25 370 GLU A C 1
ATOM 3107 O O . GLU A 1 370 ? 17.437 11.166 -40.115 1.00 89.25 370 GLU A O 1
ATOM 3112 N N . ARG A 1 371 ? 17.907 12.681 -38.527 1.00 89.56 371 ARG A N 1
ATOM 3113 C CA . ARG A 1 371 ? 18.299 13.750 -39.445 1.00 89.56 371 ARG A CA 1
ATOM 3114 C C . ARG A 1 371 ? 19.551 13.396 -40.244 1.00 89.56 371 ARG A C 1
ATOM 3116 O O . ARG A 1 371 ? 19.570 13.588 -41.452 1.00 89.56 371 ARG A O 1
ATOM 3123 N N . MET A 1 372 ? 20.573 12.856 -39.584 1.00 88.25 372 MET A N 1
ATOM 3124 C CA . MET A 1 372 ? 21.819 12.450 -40.234 1.00 88.25 372 MET A CA 1
ATOM 3125 C C . MET A 1 372 ? 21.590 11.380 -41.309 1.00 88.25 372 MET A C 1
ATOM 3127 O O . MET A 1 372 ? 22.275 11.377 -42.326 1.00 88.25 372 MET A O 1
ATOM 3131 N N . ILE A 1 373 ? 20.647 10.465 -41.079 1.00 85.62 373 ILE A N 1
ATOM 3132 C CA . ILE A 1 373 ? 20.298 9.405 -42.033 1.00 85.62 373 ILE A CA 1
ATOM 3133 C C . ILE A 1 373 ? 19.739 10.010 -43.316 1.00 85.62 373 ILE A C 1
ATOM 3135 O O . ILE A 1 373 ? 20.216 9.664 -44.392 1.00 85.62 373 ILE A O 1
ATOM 3139 N N . ILE A 1 374 ? 18.801 10.947 -43.172 1.00 84.81 374 ILE A N 1
ATOM 3140 C CA . ILE A 1 374 ? 18.178 11.672 -44.285 1.00 84.81 374 ILE A CA 1
ATOM 3141 C C . ILE A 1 374 ? 19.225 12.518 -45.023 1.00 84.81 374 ILE A C 1
ATOM 3143 O O . ILE A 1 374 ? 19.330 12.467 -46.241 1.00 84.81 374 ILE A O 1
ATOM 3147 N N . GLU A 1 375 ? 20.048 13.284 -44.298 1.00 85.31 375 GLU A N 1
ATOM 3148 C CA . GLU A 1 375 ? 21.061 14.164 -44.906 1.00 85.31 375 GLU A CA 1
ATOM 3149 C C . GLU A 1 375 ? 22.145 13.395 -45.676 1.00 85.31 375 GLU A C 1
ATOM 3151 O O . GLU A 1 375 ? 22.731 13.937 -46.611 1.00 85.31 375 GLU A O 1
ATOM 3156 N N . LYS A 1 376 ? 22.417 12.141 -45.296 1.00 81.75 376 LYS A N 1
ATOM 3157 C CA . LYS A 1 376 ? 23.374 11.267 -45.986 1.00 81.75 376 LYS A CA 1
ATOM 3158 C C . LYS A 1 376 ? 22.740 10.398 -47.083 1.00 81.75 376 LYS A C 1
ATOM 3160 O O . LYS A 1 376 ? 23.467 9.602 -47.668 1.00 81.75 376 LYS A O 1
ATOM 3165 N N . GLY A 1 377 ? 21.431 10.510 -47.335 1.00 76.81 377 GLY A N 1
ATOM 3166 C CA . GLY A 1 377 ? 20.712 9.660 -48.297 1.00 76.81 377 GLY A CA 1
ATOM 3167 C C . GLY A 1 377 ? 20.740 8.173 -47.931 1.00 76.81 377 GLY A C 1
ATOM 3168 O O . GLY A 1 377 ? 20.625 7.310 -48.792 1.00 76.81 377 GLY A O 1
ATOM 3169 N N . LEU A 1 378 ? 20.942 7.849 -46.649 1.00 75.81 378 LEU A N 1
ATOM 3170 C CA . LEU A 1 378 ? 21.018 6.462 -46.176 1.00 75.81 378 LEU A CA 1
ATOM 3171 C C . LEU A 1 378 ? 19.632 5.815 -46.052 1.00 75.81 378 LEU A C 1
ATOM 3173 O O . LEU A 1 378 ? 19.549 4.644 -45.687 1.00 75.81 378 LEU A O 1
ATOM 3177 N N . ASP A 1 379 ? 18.567 6.586 -46.280 1.00 69.06 379 ASP A N 1
ATOM 3178 C CA . ASP A 1 379 ? 17.163 6.182 -46.326 1.00 69.06 379 ASP A CA 1
ATOM 3179 C C . ASP A 1 379 ? 16.659 5.759 -47.707 1.00 69.06 379 ASP A C 1
ATOM 3181 O O . ASP A 1 379 ? 15.586 5.154 -47.785 1.00 69.06 379 ASP A O 1
ATOM 3185 N N . GLU A 1 380 ? 17.439 5.993 -48.761 1.00 59.16 380 GLU A N 1
ATOM 3186 C CA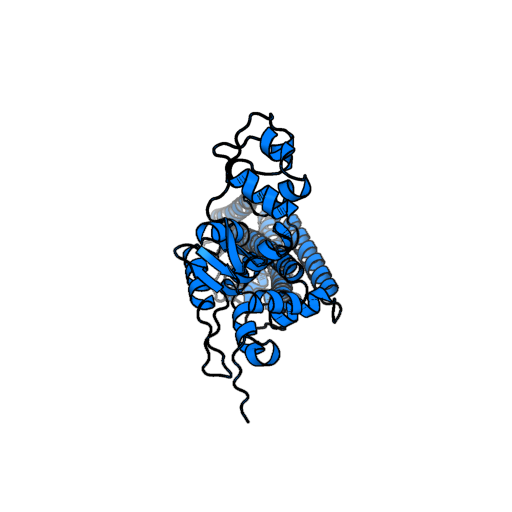 . GLU A 1 380 ? 17.170 5.463 -50.093 1.00 59.16 380 GLU A CA 1
ATOM 3187 C C . GLU A 1 380 ? 17.510 3.957 -50.092 1.00 59.16 380 GLU A C 1
ATOM 3189 O O . GLU A 1 380 ? 18.672 3.558 -50.006 1.00 59.16 380 GLU A O 1
ATOM 3194 N N . GLU A 1 381 ? 16.484 3.088 -50.089 1.00 51.38 381 GLU A N 1
ATOM 3195 C CA . GLU A 1 381 ? 16.679 1.664 -50.404 1.00 51.38 381 GLU A CA 1
ATOM 3196 C C . GLU A 1 381 ? 17.249 1.629 -51.841 1.00 51.38 381 GLU A C 1
ATOM 3198 O O . GLU A 1 381 ? 16.555 2.054 -52.760 1.00 51.38 381 GLU A O 1
ATOM 3203 N N . GLU A 1 382 ? 18.504 1.190 -52.039 1.00 42.94 382 GLU A N 1
ATOM 3204 C CA . GLU A 1 382 ? 18.987 0.796 -53.374 1.00 42.94 382 GLU A CA 1
ATOM 3205 C C . GLU A 1 382 ? 17.959 -0.190 -53.961 1.00 42.94 382 GLU A C 1
ATOM 3207 O O . GLU A 1 382 ? 17.705 -1.237 -53.352 1.00 42.94 382 GLU A O 1
ATOM 3212 N N . ASP A 1 383 ? 17.336 0.194 -55.081 1.00 35.25 383 ASP A N 1
ATOM 3213 C CA . ASP A 1 383 ? 16.393 -0.627 -55.855 1.00 35.25 383 ASP A CA 1
ATOM 3214 C C . ASP A 1 383 ? 17.003 -1.969 -56.300 1.00 35.25 383 ASP A C 1
ATOM 3216 O O . ASP A 1 383 ? 18.160 -1.981 -56.793 1.00 35.25 383 ASP A O 1
#

Sequence (383 aa):
MVEEHNALDLDYDRILLEDVFDSPDLRYVSLYMYIIRKELFQDLLDDDIIDQFETITSLDEPTVGDIKRICTIDFIKNLFQYRLITNLRSYSIFENKGNDVKIKFAKGLKLTHEDISESEEEVHIFFNENYLERLISPVIPEMTLSKIHGALERLRAMMCPRSSKMHALVHKYGDFYVIDDDFYYIIEDFGNPYQALRIELMIRAMSKKYKEIENNLDEVLNQFDKSIVKAPVMKKLKKAEEKGKKDYIKYLTEKSRKKTFPLKFRIQFPDNEVPDKYLEWRESLNNIIKLKLNFIEINNKMNELRAYYSGKNQKLTYIDFIQKSTYDEDNISEKIKNLLIEARNSLKEISEKLEKYPKKQMKLLNLDIERMIIEKGLDEEED

Foldseek 3Di:
DPPPPPDDDCVQQVVLVLVQCQPPLSNLLQVVLLCCCCPLCVVVPDVLSVQLVVVQVPDPWAFLLNNVVRDDLSNVQVCQLLCQFPPDNHPVRSVVDDRRHTTHGDPFWDWDWDDPDPPDIDIWIKGALVSSCVRVCVLVVVNDSVSNVVSQVCLCFGQRPNDRDTDNQWDDDPRIITGDPVNSVSVVVLFDVVLLVVLVSLLVVLVVLLVVLLVLLQLLLVLQPNCCPDPVNLVQLLVCVVVVHQQSLVSSVVPDDPPPHDPLSVDDDDPVPQDPLSVVLRNVNSLSSVLNSLSVVLVVLSVVLCLCDHDPNNPDRNSRSSNCSRVCPVVVVVVSVVSSVVSVVSSVVSVVVCVVRDSVVSNVSSVVSVVVCVVVVVPDDPD

Nearest PDB structures (foldseek):
  7sqc-assembly1_1F  TM=2.406E-01  e=1.945E+00  Chlamydomonas reinhardtii
  8otz-assembly1_EW  TM=2.322E-01  e=3.039E+00  Bos taurus

Secondary structure (DSSP, 8-state):
------S--HHHHHHHHHHHHHSHHHHHHHHHHHHIIIIISGGGT-HHHHHHHHHHHH-SS-BHHHHHHHS-HHHHHHHHHTT-B-S-S-HHHHHTS-TT-B--BPSSEEEEEEEEETTEEEEEEEE-HHHHHHHHTTTSTT--HHHHHHHHHHHTTEEPSSSS-EE-SEEEETTEEEE-HHHHHHHHHT--HHHHHHHHHHHHHHHHHHHHHHHHHHHHHTTT-TTTTSHHHHHHHHHHHHTT-S-HHHHHHHTS-TTSS-GGGT----TT---HHHHHHHHHHHHHHHHHHHHHHHHHHHHHHHHTTSSTT-SS-HHHHHHHHHHTGGGHHHHHHHHHHHHHHHHHHHHHHHTTS-HHHHHHHHHHHHHHHHHTTTTS---

pLDDT: mean 89.17, std 9.55, range [35.25, 98.12]

Radius of gyration: 29.23 Å; Cα contacts (8 Å, |Δi|>4): 421; chains: 1; bounding box: 64×66×94 Å